Protein AF-A0A7Z6XDZ1-F1 (afdb_monomer)

Sequence (496 aa):
MVLVKDSRTAGADVIDGQQRLTTLTILLAVLRDLAQQADVVTNLIAMISEPGNTVLGLKAKPRLTLRPRDADFFHQHIQTAGSIETLLDLNPHNLKTDAQRAVQANARALHTTLASWSDEQRLSLCKLMGVQTFLVAVSTPDLDSAHRIFSVMNSRGLDLSPADIFKAQIIGEIDEEVSEIYARRWEDAEESLGREDFSDLFLHIRMIFSGERARQELLKEFQSQVLVHYKGGRAEEFVNQVLVPYAEASAVIRDRAYAAGSGSDQVNLWFRRLLQLDNNDWWPAALWALRSHGDDPLWLGAFLRLLERLAASMFVRRVYTTPRVFRFADLLTELNAGKGLEAPALQLTETERAETLRRLDGEVYHELRTRRFILLRLDELVAEDDIVATYDAPRITVEHVLPQNPGPESQWRADFTADERTLWTHRLANLVLLSRAKNSQVQNLDFTAKKERYLKRGVVTFPLTTQVLGQETWTPEHLEKRQSELLGLLAEEWRL

Solvent-accessible surface area (backbone atoms only — not comparable to full-atom values): 27915 Å² total; per-residue (Å²): 66,33,26,34,34,50,94,88,51,94,63,65,49,69,79,35,50,57,70,58,52,50,52,52,48,42,51,44,35,46,52,32,60,71,45,88,48,70,69,60,30,53,52,37,48,55,73,48,24,45,75,47,37,78,92,77,72,39,72,59,43,68,72,71,79,60,61,80,92,48,26,62,60,46,42,58,36,43,72,34,85,77,20,55,67,61,46,69,70,52,60,74,86,77,45,89,45,71,66,54,48,49,51,44,51,51,43,45,56,50,38,62,56,55,72,73,48,54,70,67,56,53,51,49,48,52,49,43,55,74,73,72,55,81,85,66,75,49,74,32,73,44,67,69,59,37,52,52,54,44,58,67,69,40,78,81,54,87,70,77,52,70,52,60,56,49,46,54,57,40,45,68,60,39,59,78,90,53,25,60,60,55,49,48,54,51,49,53,40,34,62,74,52,31,71,66,58,40,42,51,44,56,58,34,52,42,33,57,66,60,29,49,74,87,90,66,57,63,74,62,47,37,45,69,59,49,46,58,81,27,62,90,76,30,37,65,53,42,45,65,71,42,53,46,54,54,41,53,44,49,42,28,50,77,70,43,62,55,81,72,65,81,48,22,67,58,40,27,50,42,37,56,57,52,69,68,49,98,65,66,68,64,48,38,57,53,46,51,44,45,73,76,38,59,90,35,40,67,62,46,36,55,45,44,53,41,50,42,39,42,51,49,42,40,53,64,62,61,64,56,70,68,67,51,43,48,43,43,14,49,29,40,45,34,43,76,70,65,43,56,89,72,21,70,58,51,51,79,50,73,68,55,24,55,49,32,52,54,47,61,72,30,60,32,61,78,42,74,81,42,38,59,55,54,51,53,52,49,26,47,63,66,41,65,78,81,54,83,72,81,72,73,67,93,44,63,37,82,39,46,65,57,40,94,70,57,52,92,89,33,60,67,62,76,68,33,54,74,65,53,46,66,66,42,39,38,16,58,50,29,52,32,66,36,44,52,79,54,45,75,73,38,64,56,49,47,67,70,61,33,47,53,52,57,62,54,82,64,82,73,87,38,50,56,39,50,60,58,64,74,47,93,74,88,43,68,70,56,38,53,54,42,34,53,52,57,48,46,54,52,31,62,77,53,68,80

Secondary structure (DSSP, 8-state):
-EEE--TT-S--EEEE-HHHHHHHHHHHHHHHHH---HHHHHHHHHHHEEPPBTTTTBPPEES----HHHHHHHIIIIISTT-HHHHHHS-GGG--SHHHHHHHHHHHHHHHHHHTS-HHHHHHHHHIIIII-----EEESSHHHHHHHHHHHTTTSSPPPHHHHHHHHHHHTS-HHHHHHHHHHHHHHHHHH-HHHHHHHHHHHHHHHH-S---S-HHHHHHHHTGGGTTTT-HHHHIIIIIHHHHHHHHHHHHT----STTHHHHHHHHHHHTTSS--TTHHHHHHHHHHHTT-HHHHHHHHHHHHHHHHHHHHTT--HHHHHHHHHHHHHHHHTT-GGG-GGGSPPHHHHHHHHHHHHS-GGG-TTTHHHHHHHHHHHHTTTS------GGGEEEEESS-SS--TT-HHHHSS-HHHHHHHTTSGGGEEEEEHHHHHHHTT--HHHHHHHHHSSS----HHHHHHHT-S---HHHHHHHHHHHHHHHHHHTT-

Structure (mmCIF, N/CA/C/O backbone):
data_AF-A0A7Z6XDZ1-F1
#
_entry.id   AF-A0A7Z6XDZ1-F1
#
loop_
_atom_site.group_PDB
_atom_site.id
_atom_site.type_symbol
_atom_site.label_atom_id
_atom_site.label_alt_id
_atom_site.label_comp_id
_atom_site.label_asym_id
_atom_site.label_entity_id
_atom_site.label_seq_id
_atom_site.pdbx_PDB_ins_code
_atom_site.Cartn_x
_atom_site.Cartn_y
_atom_site.Cartn_z
_atom_site.occupancy
_atom_site.B_iso_or_equiv
_atom_site.auth_seq_id
_atom_site.auth_comp_id
_atom_site.auth_asym_id
_atom_site.auth_atom_id
_atom_site.pdbx_PDB_model_num
ATOM 1 N N . MET A 1 1 ? -2.787 5.025 35.566 1.00 80.50 1 MET A N 1
ATOM 2 C CA . MET A 1 1 ? -4.052 4.806 34.835 1.00 80.50 1 MET A CA 1
ATOM 3 C C . MET A 1 1 ? -4.903 6.039 34.990 1.00 80.50 1 MET A C 1
ATOM 5 O O . MET A 1 1 ? -4.845 6.657 36.049 1.00 80.50 1 MET A O 1
ATOM 9 N N . VAL A 1 2 ? -5.651 6.385 33.948 1.00 81.62 2 VAL A N 1
ATOM 10 C CA . VAL A 1 2 ? -6.570 7.527 33.941 1.00 81.62 2 VAL A CA 1
ATOM 11 C C . VAL A 1 2 ? -7.983 6.986 33.798 1.00 81.62 2 VAL A C 1
ATOM 13 O O . VAL A 1 2 ? -8.241 6.187 32.897 1.00 81.62 2 VAL A O 1
ATOM 16 N N . LEU A 1 3 ? -8.860 7.387 34.712 1.00 85.19 3 LEU A N 1
ATOM 17 C CA . LEU A 1 3 ? -10.234 6.915 34.806 1.00 85.19 3 LEU A CA 1
ATOM 18 C C . LEU A 1 3 ? -11.203 8.094 34.706 1.00 85.19 3 LEU A C 1
ATOM 20 O O . LEU A 1 3 ? -10.979 9.129 35.337 1.00 85.19 3 LEU A O 1
ATOM 24 N N . VAL A 1 4 ? -12.304 7.906 33.987 1.00 79.81 4 VAL A N 1
ATOM 25 C CA . VAL A 1 4 ? -13.493 8.749 34.124 1.00 79.81 4 VAL A CA 1
ATOM 26 C C . VAL A 1 4 ? -14.431 8.043 35.083 1.00 79.81 4 VAL A C 1
ATOM 28 O O . VAL A 1 4 ? -14.762 6.874 34.896 1.00 79.81 4 VAL A O 1
ATOM 31 N N . LYS A 1 5 ? -14.800 8.718 36.168 1.00 83.62 5 LYS A N 1
ATOM 32 C CA . LYS A 1 5 ? -15.677 8.140 37.184 1.00 83.62 5 LYS A CA 1
ATOM 33 C C . LYS A 1 5 ? -16.700 9.169 37.620 1.00 83.62 5 LYS A C 1
ATOM 35 O O . LYS A 1 5 ? -16.339 10.174 38.234 1.00 83.62 5 LYS A O 1
ATOM 40 N N . ASP A 1 6 ? -17.970 8.875 37.367 1.00 75.25 6 ASP A N 1
ATOM 41 C CA . ASP A 1 6 ? -19.057 9.637 37.963 1.00 75.25 6 ASP A CA 1
ATOM 42 C C . ASP A 1 6 ? -19.108 9.342 39.469 1.00 75.25 6 ASP A C 1
ATOM 44 O O . ASP A 1 6 ? -19.109 8.198 39.924 1.00 75.25 6 ASP A O 1
ATOM 48 N N . SER A 1 7 ? -19.187 10.407 40.257 1.00 70.31 7 SER A N 1
ATOM 49 C CA . SER A 1 7 ? -19.519 10.387 41.681 1.00 70.31 7 SER A CA 1
ATOM 50 C C . SER A 1 7 ? -20.756 9.552 42.057 1.00 70.31 7 SER A C 1
ATOM 52 O O . SER A 1 7 ? -20.869 9.139 43.212 1.00 70.31 7 SER A O 1
ATOM 54 N N . ARG A 1 8 ? -21.681 9.306 41.119 1.00 69.50 8 ARG A N 1
ATOM 55 C CA . ARG A 1 8 ? -22.955 8.607 41.353 1.00 69.50 8 ARG A CA 1
ATOM 56 C C . ARG A 1 8 ? -22.954 7.130 40.965 1.00 69.50 8 ARG A C 1
ATOM 58 O O . ARG A 1 8 ? -23.861 6.413 41.386 1.00 69.50 8 ARG A O 1
ATOM 65 N N . THR A 1 9 ? -21.974 6.656 40.195 1.00 71.50 9 THR A N 1
ATOM 66 C CA . THR A 1 9 ? -21.921 5.262 39.732 1.00 71.50 9 THR A CA 1
ATOM 67 C C . THR A 1 9 ? -20.693 4.536 40.285 1.00 71.50 9 THR A C 1
ATOM 69 O O . THR A 1 9 ? -19.642 5.111 40.565 1.00 71.50 9 THR A O 1
ATOM 72 N N . ALA A 1 10 ? -20.832 3.227 40.510 1.00 72.88 10 ALA A N 1
ATOM 73 C CA . ALA A 1 10 ? -19.717 2.403 40.980 1.00 72.88 10 ALA A CA 1
ATOM 74 C C . ALA A 1 10 ? -18.705 2.091 39.859 1.00 72.88 10 ALA A C 1
ATOM 76 O O . ALA A 1 10 ? -17.557 1.755 40.155 1.00 72.88 10 ALA A O 1
ATOM 77 N N . GLY A 1 11 ? -19.140 2.182 38.597 1.00 79.19 11 GLY A N 1
ATOM 78 C CA . GLY A 1 11 ? -18.315 1.953 37.413 1.00 79.19 11 GLY A CA 1
ATOM 79 C C . GLY A 1 11 ? -17.336 3.096 37.153 1.00 79.19 11 GLY A C 1
ATOM 80 O O . GLY A 1 11 ? -17.524 4.213 37.628 1.00 79.19 11 GLY A O 1
ATOM 81 N N . ALA A 1 12 ? -16.270 2.795 36.422 1.00 84.75 12 ALA A N 1
ATOM 82 C CA . ALA A 1 12 ? -15.330 3.788 35.930 1.00 84.75 12 ALA A CA 1
ATOM 83 C C . ALA A 1 12 ? -14.874 3.384 34.529 1.00 84.75 12 ALA A C 1
ATOM 85 O O . ALA A 1 12 ? -14.534 2.218 34.309 1.00 84.75 12 ALA A O 1
ATOM 86 N N . ASP A 1 13 ? -14.817 4.351 33.624 1.00 80.88 13 ASP A N 1
ATOM 87 C CA . ASP A 1 13 ? -14.311 4.152 32.275 1.00 80.88 13 ASP A CA 1
ATOM 88 C C . ASP A 1 13 ? -12.802 4.347 32.265 1.00 80.88 13 ASP A C 1
ATOM 90 O O . ASP A 1 13 ? -12.260 5.326 32.788 1.00 80.88 13 ASP A O 1
ATOM 94 N N . VAL A 1 14 ? -12.091 3.384 31.688 1.00 85.00 14 VAL A N 1
ATOM 95 C CA . VAL A 1 14 ? -10.631 3.411 31.630 1.00 85.00 14 VAL A CA 1
ATOM 96 C C . VAL A 1 14 ? -10.206 4.146 30.368 1.00 85.00 14 VAL A C 1
ATOM 98 O O . VAL A 1 14 ? -10.283 3.587 29.279 1.00 85.00 14 VAL A O 1
ATOM 101 N N . ILE A 1 15 ? -9.690 5.365 30.511 1.00 77.88 15 ILE A N 1
ATOM 102 C CA . ILE A 1 15 ? -9.113 6.133 29.396 1.00 77.88 15 ILE A CA 1
ATOM 103 C C . ILE A 1 15 ? -7.664 5.700 29.139 1.00 77.88 15 ILE A C 1
ATOM 105 O O . ILE A 1 15 ? -7.246 5.562 27.995 1.00 77.88 15 ILE A O 1
ATOM 109 N N . ASP A 1 16 ? -6.905 5.404 30.203 1.00 77.44 16 ASP A N 1
ATOM 110 C CA . ASP A 1 16 ? -5.529 4.894 30.113 1.00 77.44 16 ASP A CA 1
ATOM 111 C C . ASP A 1 16 ? -5.232 3.764 31.072 1.00 77.44 16 ASP A C 1
ATOM 113 O O . ASP A 1 16 ? -5.600 3.793 32.248 1.00 77.44 16 ASP A O 1
ATOM 117 N N . GLY A 1 17 ? -4.442 2.814 30.581 1.00 82.62 17 GLY A N 1
ATOM 118 C CA . GLY A 1 17 ? -4.102 1.589 31.284 1.00 82.62 17 GLY A CA 1
ATOM 119 C C . GLY A 1 17 ? -4.942 0.391 30.857 1.00 82.62 17 GLY A C 1
ATOM 120 O O . GLY A 1 17 ? -4.770 -0.666 31.456 1.00 82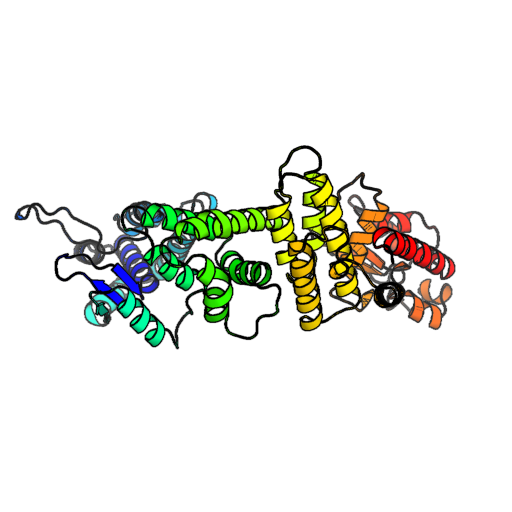.62 17 GLY A O 1
ATOM 121 N N . GLN A 1 18 ? -5.778 0.513 29.815 1.00 83.69 18 GLN A N 1
ATOM 122 C CA . GLN A 1 18 ? -6.553 -0.606 29.259 1.00 83.69 18 GLN A CA 1
ATOM 123 C C . GLN A 1 18 ? -5.650 -1.802 28.929 1.00 83.69 18 GLN A C 1
ATOM 125 O O . GLN A 1 18 ? -5.911 -2.915 29.378 1.00 83.69 18 GLN A O 1
ATOM 130 N N . GLN A 1 19 ? -4.531 -1.567 28.233 1.00 84.25 19 GLN A N 1
ATOM 131 C CA . GLN A 1 19 ? -3.562 -2.618 27.900 1.00 84.25 19 GLN A CA 1
ATOM 132 C C . GLN A 1 19 ? -2.961 -3.263 29.158 1.00 84.25 19 GLN A C 1
ATOM 134 O O . GLN A 1 19 ? -2.908 -4.484 29.259 1.00 84.25 19 GLN A O 1
ATOM 139 N N . ARG A 1 20 ? -2.568 -2.460 30.159 1.00 88.31 20 ARG A N 1
ATOM 140 C CA . ARG A 1 20 ? -1.985 -2.962 31.418 1.00 88.31 20 ARG A CA 1
ATOM 141 C C . ARG A 1 20 ? -2.989 -3.819 32.196 1.00 88.31 20 ARG A C 1
ATOM 143 O O . ARG A 1 20 ? -2.633 -4.903 32.645 1.00 88.31 20 ARG A O 1
ATOM 150 N N . LEU A 1 21 ? -4.237 -3.362 32.323 1.00 91.94 21 LEU A N 1
ATOM 151 C CA . LEU A 1 21 ? -5.307 -4.106 32.996 1.00 91.94 21 LEU A CA 1
ATOM 152 C C . LEU A 1 21 ? -5.650 -5.399 32.264 1.00 91.94 21 LEU A C 1
ATOM 154 O O . LEU A 1 21 ? -5.790 -6.441 32.901 1.00 91.94 21 LEU A O 1
ATOM 158 N N . THR A 1 22 ? -5.748 -5.340 30.937 1.00 93.81 22 THR A N 1
ATOM 159 C CA . THR A 1 22 ? -6.052 -6.509 30.107 1.00 93.81 22 THR A CA 1
ATOM 160 C C . THR A 1 22 ? -4.959 -7.560 30.263 1.00 93.81 22 THR A C 1
ATOM 162 O O . THR A 1 22 ? -5.257 -8.702 30.602 1.00 93.81 22 THR A O 1
ATOM 165 N N . THR A 1 23 ? -3.687 -7.171 30.138 1.00 94.12 23 THR A N 1
ATOM 166 C CA . THR A 1 23 ? -2.549 -8.084 30.308 1.00 94.12 23 THR A CA 1
ATOM 167 C C . THR A 1 23 ? -2.473 -8.665 31.719 1.00 94.12 23 THR A C 1
ATOM 169 O O . THR A 1 23 ? -2.268 -9.868 31.865 1.00 94.12 23 THR A O 1
ATOM 172 N N . LEU A 1 24 ? -2.688 -7.854 32.763 1.00 94.00 24 LEU A N 1
ATOM 173 C CA . LEU A 1 24 ? -2.734 -8.346 34.146 1.00 94.00 24 LEU A CA 1
ATOM 174 C C . LEU A 1 24 ? -3.881 -9.339 34.361 1.00 94.00 24 LEU A C 1
ATOM 176 O O . LEU A 1 24 ? -3.698 -10.346 35.038 1.00 94.00 24 LEU A O 1
ATOM 180 N N . THR A 1 25 ? -5.042 -9.091 33.757 1.00 95.56 25 THR A N 1
ATOM 181 C CA . THR A 1 25 ? -6.198 -9.990 33.855 1.00 95.56 25 THR A CA 1
ATOM 182 C C . THR A 1 25 ? -5.930 -11.319 33.148 1.00 95.56 25 THR A C 1
ATOM 184 O O . THR A 1 25 ? -6.232 -12.371 33.707 1.00 95.56 25 THR A O 1
ATOM 187 N N . ILE A 1 26 ? -5.302 -11.295 31.966 1.00 97.12 26 ILE A N 1
ATOM 188 C CA . ILE A 1 26 ? -4.873 -12.513 31.257 1.00 97.12 26 ILE A CA 1
ATOM 189 C C . ILE A 1 26 ? -3.854 -13.287 32.103 1.00 97.12 26 ILE A C 1
ATOM 191 O O . ILE A 1 26 ? -3.984 -14.497 32.261 1.00 97.12 26 ILE A O 1
ATOM 195 N N . LEU A 1 27 ? -2.873 -12.600 32.694 1.00 96.62 27 LEU A N 1
ATOM 196 C CA . LEU A 1 27 ? -1.879 -13.214 33.576 1.00 96.62 27 LEU A CA 1
ATOM 197 C C . LEU A 1 27 ? -2.530 -13.909 34.782 1.00 96.62 27 LEU A C 1
ATOM 199 O O . LEU A 1 27 ? -2.217 -15.065 35.061 1.00 96.62 27 LEU A O 1
ATOM 203 N N . LEU A 1 28 ? -3.461 -13.235 35.464 1.00 95.62 28 LEU A N 1
ATOM 204 C CA . LEU A 1 28 ? -4.215 -13.820 36.577 1.00 95.62 28 LEU A CA 1
ATOM 205 C C . LEU A 1 28 ? -5.022 -15.048 36.137 1.00 95.62 28 LEU A C 1
ATOM 207 O O . LEU A 1 28 ? -5.055 -16.039 36.861 1.00 95.62 28 LEU A O 1
ATOM 211 N N . ALA A 1 29 ? -5.648 -15.005 34.958 1.00 96.75 29 ALA A N 1
ATOM 212 C CA . ALA A 1 29 ? -6.426 -16.120 34.424 1.00 96.75 29 ALA A CA 1
ATOM 213 C C . ALA A 1 29 ? -5.556 -17.343 34.092 1.00 96.75 29 ALA A C 1
ATOM 215 O O . ALA A 1 29 ? -5.927 -18.467 34.421 1.00 96.75 29 ALA A O 1
ATOM 216 N N . VAL A 1 30 ? -4.374 -17.128 33.507 1.00 97.19 30 VAL A N 1
ATOM 217 C CA . VAL A 1 30 ? -3.401 -18.201 33.247 1.00 97.19 30 VAL A CA 1
ATOM 218 C C . VAL A 1 30 ? -2.900 -18.811 34.559 1.00 97.19 30 VAL A C 1
ATOM 220 O O . VAL A 1 30 ? -2.861 -20.030 34.692 1.00 97.19 30 VAL A O 1
ATOM 223 N N . LEU A 1 31 ? -2.558 -17.984 35.554 1.00 96.19 31 LEU A N 1
ATOM 224 C CA . LEU A 1 31 ? -2.141 -18.469 36.875 1.00 96.19 31 LEU A CA 1
ATOM 225 C C . LEU A 1 31 ? -3.259 -19.240 37.585 1.00 96.19 31 LEU A C 1
ATOM 227 O O . LEU A 1 31 ? -2.975 -20.233 38.247 1.00 96.19 31 LEU A O 1
ATOM 231 N N . ARG A 1 32 ? -4.515 -18.805 37.430 1.00 95.69 32 ARG A N 1
ATOM 232 C CA . ARG A 1 32 ? -5.699 -19.476 37.983 1.00 95.69 32 ARG A CA 1
ATOM 233 C C . ARG A 1 32 ? -5.849 -20.879 37.407 1.00 95.69 32 ARG A C 1
ATOM 235 O O . ARG A 1 32 ? -6.050 -21.806 38.178 1.00 95.69 32 ARG A O 1
ATOM 242 N N . ASP A 1 33 ? -5.740 -21.027 36.089 1.00 95.25 33 ASP A N 1
ATOM 243 C CA . ASP A 1 33 ? -5.942 -22.321 35.424 1.00 95.25 33 ASP A CA 1
ATOM 244 C C . ASP A 1 33 ? -4.755 -23.280 35.634 1.00 95.25 33 ASP A C 1
ATOM 246 O O . ASP A 1 33 ? -4.940 -24.492 35.626 1.00 95.25 33 ASP A O 1
ATOM 250 N N . LEU A 1 34 ? -3.550 -22.757 35.896 1.00 94.69 34 LEU A N 1
ATOM 251 C CA . LEU A 1 34 ? -2.376 -23.566 36.256 1.00 94.69 34 LEU A CA 1
ATOM 252 C C . LEU A 1 34 ? -2.306 -23.932 37.753 1.00 94.69 34 LEU A C 1
ATOM 254 O O . LEU A 1 34 ? -1.508 -24.792 38.131 1.00 94.69 34 LEU A O 1
ATOM 258 N N . ALA A 1 35 ? -3.083 -23.276 38.620 1.00 93.38 35 ALA A N 1
ATOM 259 C CA . ALA A 1 35 ? -3.008 -23.475 40.064 1.00 93.38 35 ALA A CA 1
ATOM 260 C C . ALA A 1 35 ? -3.683 -24.784 40.509 1.00 93.38 35 ALA A C 1
ATOM 262 O O . ALA A 1 35 ? -4.836 -25.051 40.192 1.00 93.38 35 ALA A O 1
ATOM 263 N N . GLN A 1 36 ? -2.976 -25.566 41.329 1.00 87.75 36 GLN A N 1
ATOM 264 C CA . GLN A 1 36 ? -3.481 -26.827 41.896 1.00 87.75 36 GLN A CA 1
ATOM 265 C C . GLN A 1 36 ? -4.171 -26.645 43.261 1.00 87.75 36 GLN A C 1
ATOM 267 O O . GLN A 1 36 ? -4.958 -27.485 43.693 1.00 87.75 36 GLN A O 1
ATOM 272 N N . GLN A 1 37 ? -3.867 -25.554 43.973 1.00 91.31 37 GLN A N 1
ATOM 273 C CA . GLN A 1 37 ? -4.374 -25.292 45.323 1.00 91.31 37 GLN A CA 1
ATOM 274 C C . GLN A 1 37 ? -5.712 -24.538 45.272 1.00 91.31 37 GLN A C 1
ATOM 276 O O . GLN A 1 37 ? -5.807 -23.457 44.687 1.00 91.31 37 GLN A O 1
ATOM 281 N N . ALA A 1 38 ? -6.751 -25.093 45.904 1.00 90.19 38 ALA A N 1
ATOM 282 C CA . ALA A 1 38 ? -8.118 -24.568 45.824 1.00 90.19 38 ALA A CA 1
ATOM 283 C C . ALA A 1 38 ? -8.276 -23.149 46.405 1.00 90.19 38 ALA A C 1
ATOM 285 O O . ALA A 1 38 ? -9.062 -22.346 45.894 1.00 90.19 38 ALA A O 1
ATOM 286 N N . ASP A 1 39 ? -7.522 -22.814 47.452 1.00 91.88 39 ASP A N 1
ATOM 287 C CA . ASP A 1 39 ? -7.498 -21.475 48.043 1.00 91.88 39 ASP A CA 1
ATOM 288 C C . ASP A 1 39 ? -6.861 -20.454 47.088 1.00 91.88 39 ASP A C 1
ATOM 290 O O . ASP A 1 39 ? -7.397 -19.359 46.911 1.00 91.88 39 ASP A O 1
ATOM 294 N N . VAL A 1 40 ? -5.772 -20.821 46.405 1.00 90.44 40 VAL A N 1
ATOM 295 C CA . VAL A 1 40 ? -5.123 -19.972 45.393 1.00 90.44 40 VAL A CA 1
ATOM 296 C C . VAL A 1 40 ? -6.076 -19.695 44.232 1.00 90.44 40 VAL A C 1
ATOM 298 O O . VAL A 1 40 ? -6.262 -18.536 43.861 1.00 90.44 40 VAL A O 1
ATOM 301 N N . VAL A 1 41 ? -6.739 -20.731 43.706 1.00 91.75 41 VAL A N 1
ATOM 302 C CA . VAL A 1 41 ? -7.742 -20.594 42.635 1.00 91.75 41 VAL A CA 1
ATOM 303 C C . VAL A 1 41 ? -8.867 -19.649 43.063 1.00 91.75 41 VAL A C 1
ATOM 305 O O . VAL A 1 41 ? -9.206 -18.719 42.331 1.00 91.75 41 VAL A O 1
ATOM 308 N N . THR A 1 42 ? -9.406 -19.835 44.271 1.00 91.25 42 THR A N 1
ATOM 309 C CA . THR A 1 42 ? -10.495 -19.004 44.812 1.00 91.25 42 THR A CA 1
ATOM 310 C C . THR A 1 42 ? -10.090 -17.532 44.907 1.00 91.25 42 THR A C 1
ATOM 312 O O . THR A 1 42 ? -10.841 -16.647 44.488 1.00 91.25 42 THR A O 1
ATOM 315 N N . ASN A 1 43 ? -8.883 -17.256 45.404 1.00 91.06 43 ASN A N 1
ATOM 316 C CA . ASN A 1 43 ? -8.369 -15.893 45.519 1.00 91.06 43 ASN A CA 1
ATOM 317 C C . ASN A 1 43 ? -8.134 -15.248 44.144 1.00 91.06 43 ASN A C 1
ATOM 319 O O . ASN A 1 43 ? -8.509 -14.094 43.941 1.00 91.06 43 ASN A O 1
ATOM 323 N N . LEU A 1 44 ? -7.581 -15.985 43.176 1.00 92.50 44 LEU A N 1
ATOM 324 C CA . LEU A 1 44 ? -7.375 -15.477 41.815 1.00 92.50 44 LEU A CA 1
ATOM 325 C C . LEU A 1 44 ? -8.703 -15.196 41.099 1.00 92.50 44 LEU A C 1
ATOM 327 O O . LEU A 1 44 ? -8.825 -14.172 40.425 1.00 92.50 44 LEU A O 1
ATOM 331 N N . ILE A 1 45 ? -9.731 -16.029 41.302 1.00 92.06 45 ILE A N 1
ATOM 332 C CA . ILE A 1 45 ? -11.090 -15.749 40.808 1.00 92.06 45 ILE A CA 1
ATOM 333 C C . ILE A 1 45 ? -11.603 -14.423 41.381 1.00 92.06 45 ILE A C 1
ATOM 335 O O . ILE A 1 45 ? -12.100 -13.595 40.619 1.00 92.06 45 ILE A O 1
ATOM 339 N N . ALA A 1 46 ? -11.428 -14.179 42.683 1.00 90.81 46 ALA A N 1
ATOM 340 C CA . ALA A 1 46 ? -11.847 -12.932 43.329 1.00 90.81 46 ALA A CA 1
ATOM 341 C C . ALA A 1 46 ? -11.063 -11.689 42.853 1.00 90.81 46 ALA A C 1
ATOM 343 O O . ALA A 1 46 ? -11.560 -10.561 42.967 1.00 90.81 46 ALA A O 1
ATOM 344 N N . MET A 1 47 ? -9.851 -11.872 42.312 1.00 90.00 47 MET A N 1
ATOM 345 C CA . MET A 1 47 ? -9.058 -10.809 41.675 1.00 90.00 47 MET A CA 1
ATOM 346 C C . MET A 1 47 ? -9.492 -10.517 40.231 1.00 90.00 47 MET A C 1
ATOM 348 O O . MET A 1 47 ? -9.299 -9.397 39.769 1.00 90.00 47 MET A O 1
ATOM 352 N N . ILE A 1 48 ? -10.085 -11.483 39.524 1.00 92.38 48 ILE A N 1
ATOM 353 C CA . ILE A 1 48 ? -10.566 -11.325 38.136 1.00 92.38 48 ILE A CA 1
ATOM 354 C C . ILE A 1 48 ? -12.027 -10.851 38.106 1.00 92.38 48 ILE A C 1
ATOM 356 O O . ILE A 1 48 ? -12.403 -9.995 37.302 1.00 92.38 48 ILE A O 1
ATOM 360 N N . SER A 1 49 ? -12.848 -11.389 39.006 1.00 90.38 49 SER A N 1
ATOM 361 C CA . SER A 1 49 ? -14.281 -11.122 39.102 1.00 90.38 49 SER A CA 1
ATOM 362 C C . SER A 1 49 ? -14.654 -10.677 40.510 1.00 90.38 49 SER A C 1
ATOM 364 O O . SER A 1 49 ? -14.127 -11.168 41.507 1.00 90.38 49 SER A O 1
ATOM 366 N N . GLU A 1 50 ? -15.575 -9.727 40.601 1.00 87.50 50 GLU A N 1
ATOM 367 C CA . GLU A 1 50 ? -16.210 -9.377 41.860 1.00 87.50 50 GLU A CA 1
ATOM 368 C C . GLU A 1 50 ? -17.155 -10.520 42.262 1.00 87.50 50 GLU A C 1
ATOM 370 O O . GLU A 1 50 ? -18.044 -10.878 41.476 1.00 87.50 50 GLU A O 1
ATOM 375 N N . PRO A 1 51 ? -16.968 -11.129 43.447 1.00 83.62 51 PRO A N 1
ATOM 376 C CA . PRO A 1 51 ? -17.845 -12.194 43.900 1.00 83.62 51 PRO A CA 1
ATOM 377 C C . PRO A 1 51 ? -19.256 -11.645 44.123 1.00 83.62 51 PRO A C 1
ATOM 379 O O . PRO A 1 51 ? -19.441 -10.553 44.659 1.00 83.62 51 PRO A O 1
ATOM 382 N N . GLY A 1 52 ? -20.261 -12.421 43.718 1.00 82.19 52 GLY A N 1
ATOM 383 C CA . GLY A 1 52 ? -21.652 -12.091 44.005 1.00 82.19 52 GLY A CA 1
ATOM 384 C C . GLY A 1 52 ? -21.934 -12.115 45.507 1.00 82.19 52 GLY A C 1
ATOM 385 O O . GLY A 1 52 ? -21.262 -12.803 46.276 1.00 82.19 52 GLY A O 1
ATOM 386 N N . ASN A 1 53 ? -22.967 -11.389 45.921 1.00 82.25 53 ASN A N 1
ATOM 387 C CA . ASN A 1 53 ? -23.460 -11.397 47.288 1.00 82.25 53 ASN A CA 1
ATOM 388 C C . ASN A 1 53 ? -24.965 -11.668 47.281 1.00 82.25 53 ASN A C 1
ATOM 390 O O . ASN A 1 53 ? -25.767 -10.778 47.000 1.00 82.25 53 ASN A O 1
ATOM 394 N N . THR A 1 54 ? -25.340 -12.899 47.625 1.00 79.94 54 THR A N 1
ATOM 395 C CA . THR A 1 54 ? -26.734 -13.364 47.636 1.00 79.94 54 THR A CA 1
ATOM 396 C C . THR A 1 54 ? -27.606 -12.575 48.613 1.00 79.94 54 THR A C 1
ATOM 398 O O . THR A 1 54 ? -28.770 -12.329 48.317 1.00 79.94 54 THR A O 1
ATOM 401 N N . VAL A 1 55 ? -27.047 -12.128 49.745 1.00 81.69 55 VAL A N 1
ATOM 402 C CA . VAL A 1 55 ? -27.774 -11.329 50.750 1.00 81.69 55 VAL A CA 1
ATOM 403 C C . VAL A 1 55 ? -28.108 -9.941 50.205 1.00 81.69 55 VAL A C 1
ATOM 405 O O . VAL A 1 55 ? -29.183 -9.416 50.472 1.00 81.69 55 VAL A O 1
ATOM 408 N N . LEU A 1 56 ? -27.207 -9.366 49.406 1.00 79.06 56 LEU A N 1
ATOM 409 C CA . LEU A 1 56 ? -27.400 -8.066 48.757 1.00 79.06 56 LEU A CA 1
ATOM 410 C C . LEU A 1 56 ? -28.052 -8.177 47.366 1.00 79.06 56 LEU A C 1
ATOM 412 O O . LEU A 1 56 ? -28.200 -7.167 46.685 1.00 79.06 56 LEU A O 1
ATOM 416 N N . GLY A 1 57 ? -28.411 -9.387 46.917 1.00 77.62 57 GLY A N 1
ATOM 417 C CA . GLY A 1 57 ? -28.958 -9.629 45.578 1.00 77.62 57 GLY A CA 1
ATOM 418 C C . GLY A 1 57 ? -27.981 -9.335 44.430 1.00 77.62 57 GLY A C 1
ATOM 419 O O . GLY A 1 57 ? -28.406 -9.153 43.290 1.00 77.62 57 GLY A O 1
ATOM 420 N N . LEU A 1 58 ? -26.676 -9.275 44.707 1.00 82.38 58 LEU A N 1
ATOM 421 C CA . LEU A 1 58 ? -25.645 -8.941 43.726 1.00 82.38 58 LEU A CA 1
ATOM 422 C C . LEU A 1 58 ? -25.136 -10.208 43.036 1.00 82.38 58 LEU A C 1
ATOM 424 O O . LEU A 1 58 ? -24.676 -11.143 43.692 1.00 82.38 58 LEU A O 1
ATOM 428 N N . LYS A 1 59 ? -25.179 -10.236 41.702 1.00 84.75 59 LYS A N 1
ATOM 429 C CA . LYS A 1 59 ? -24.555 -11.303 40.908 1.00 84.75 59 LYS A CA 1
ATOM 430 C C . LYS A 1 59 ? -23.049 -11.076 40.800 1.00 84.75 59 LYS A C 1
ATOM 432 O O . LYS A 1 59 ? -22.592 -9.935 40.814 1.00 84.75 59 LYS A O 1
ATOM 437 N N . ALA A 1 60 ? -22.298 -12.168 40.665 1.00 84.31 60 ALA A N 1
ATOM 438 C CA . ALA A 1 60 ? -20.885 -12.080 40.330 1.00 84.31 60 ALA A CA 1
ATOM 439 C C . ALA A 1 60 ? -20.732 -11.390 38.971 1.00 84.31 60 ALA A C 1
ATOM 441 O O . ALA A 1 60 ? -21.496 -11.673 38.044 1.00 84.31 60 ALA A O 1
ATOM 442 N N . LYS A 1 61 ? -19.763 -10.486 38.865 1.00 87.62 61 LYS A N 1
ATOM 443 C CA . LYS A 1 61 ? -19.493 -9.751 37.629 1.00 87.62 61 LYS A CA 1
ATOM 444 C C . LYS A 1 61 ? -17.991 -9.572 37.426 1.00 87.62 61 LYS A C 1
ATOM 446 O O . LYS A 1 61 ? -17.257 -9.474 38.411 1.00 87.62 61 LYS A O 1
ATOM 451 N N . PRO A 1 62 ? -17.511 -9.510 36.180 1.00 91.06 62 PRO A N 1
ATOM 452 C CA . PRO A 1 62 ? -16.108 -9.226 35.917 1.00 91.06 62 PRO A CA 1
ATOM 453 C C . PRO A 1 62 ? -15.662 -7.870 36.465 1.00 91.06 62 PRO A C 1
ATOM 455 O O . PRO A 1 62 ? -16.432 -6.910 36.463 1.00 91.06 62 PRO A O 1
ATOM 458 N N . ARG A 1 63 ? -14.399 -7.766 36.900 1.00 90.88 63 ARG A N 1
ATOM 459 C CA . ARG A 1 63 ? -13.815 -6.480 37.334 1.00 90.88 63 ARG A CA 1
ATOM 460 C C . ARG A 1 63 ? -13.356 -5.596 36.175 1.00 90.88 63 ARG A C 1
ATOM 462 O O . ARG A 1 63 ? -13.192 -4.395 36.363 1.00 90.88 63 ARG A O 1
ATOM 469 N N . LEU A 1 64 ? -13.132 -6.188 35.004 1.00 92.44 64 LEU A N 1
ATOM 470 C CA . LEU A 1 64 ? -12.743 -5.508 33.773 1.00 92.44 64 LEU A CA 1
ATOM 471 C C . LEU A 1 64 ? -13.715 -5.917 32.672 1.00 92.44 64 LEU A C 1
ATOM 473 O O . LEU A 1 64 ? -13.959 -7.105 32.492 1.00 92.44 64 LEU A O 1
ATOM 477 N N . THR A 1 65 ? -14.224 -4.958 31.912 1.00 91.44 65 THR A N 1
ATOM 478 C CA . THR A 1 65 ? -15.012 -5.237 30.707 1.00 91.44 65 THR A CA 1
ATOM 479 C C . THR A 1 65 ? -14.291 -4.579 29.541 1.00 91.44 65 THR A C 1
ATOM 481 O O . THR A 1 65 ? -13.913 -3.412 29.640 1.00 91.44 65 THR A O 1
ATOM 484 N N . LEU A 1 66 ? -14.016 -5.345 28.482 1.00 88.94 66 LEU A N 1
ATOM 485 C CA . LEU A 1 66 ? -13.472 -4.785 27.243 1.00 88.94 66 LEU A CA 1
ATOM 486 C C . LEU A 1 66 ? -14.578 -4.057 26.466 1.00 88.94 66 LEU A C 1
ATOM 488 O O . LEU A 1 66 ? -15.720 -3.973 26.916 1.00 88.94 66 LEU A O 1
ATOM 492 N N . ARG A 1 67 ? -14.247 -3.540 25.281 1.00 81.50 67 ARG A N 1
ATOM 493 C CA . ARG A 1 67 ? -15.242 -2.968 24.364 1.00 81.50 67 ARG A CA 1
ATOM 494 C C . ARG A 1 67 ? -16.366 -3.985 24.104 1.00 81.50 67 ARG A C 1
ATOM 496 O O . ARG A 1 67 ? -16.056 -5.177 24.022 1.00 81.50 67 ARG A O 1
ATOM 503 N N . PRO A 1 68 ? -17.630 -3.553 23.914 1.00 82.12 68 PRO A N 1
ATOM 504 C CA . PRO A 1 68 ? -18.777 -4.456 23.761 1.00 82.12 68 PRO A CA 1
ATOM 505 C C . PRO A 1 68 ? -18.552 -5.587 22.749 1.00 82.12 68 PRO A C 1
ATOM 507 O O . PRO A 1 68 ? -18.944 -6.724 22.985 1.00 82.12 68 PRO A O 1
ATOM 510 N N . ARG A 1 69 ? -17.839 -5.290 21.658 1.00 80.06 69 ARG A N 1
ATOM 511 C CA . ARG A 1 69 ? -17.522 -6.230 20.579 1.00 80.06 69 ARG A CA 1
ATOM 512 C C . ARG A 1 69 ? -16.640 -7.416 20.994 1.00 80.06 69 ARG A C 1
ATOM 514 O O . ARG A 1 69 ? -16.794 -8.504 20.444 1.00 80.06 69 ARG A O 1
ATOM 521 N N . ASP A 1 70 ? -15.738 -7.216 21.953 1.00 88.00 70 ASP A N 1
ATOM 522 C CA . ASP A 1 70 ? -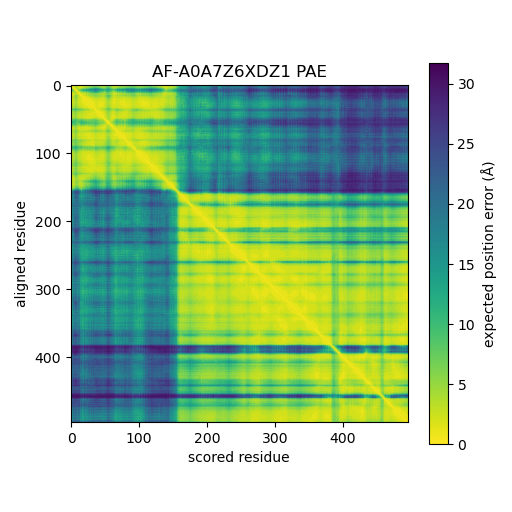14.804 -8.239 22.447 1.00 88.00 70 ASP A CA 1
ATOM 523 C C . ASP A 1 70 ? -15.116 -8.685 23.885 1.00 88.00 70 ASP A C 1
ATOM 525 O O . ASP A 1 70 ? -14.470 -9.598 24.402 1.00 88.00 70 ASP A O 1
ATOM 529 N N . ALA A 1 71 ? -16.097 -8.054 24.538 1.00 88.75 71 ALA A N 1
ATOM 530 C CA . ALA A 1 71 ? -16.455 -8.306 25.930 1.00 88.75 71 ALA A CA 1
ATOM 531 C C . ALA A 1 71 ? -16.867 -9.765 26.160 1.00 88.75 71 ALA A C 1
ATOM 533 O O . ALA A 1 71 ? -16.324 -10.409 27.057 1.00 88.75 71 ALA A O 1
ATOM 534 N N . ASP A 1 72 ? -17.746 -10.306 25.312 1.00 90.94 72 ASP A N 1
ATOM 535 C CA . ASP A 1 72 ? -18.213 -11.693 25.424 1.00 90.94 72 ASP A CA 1
ATOM 536 C C . ASP A 1 72 ? -17.074 -12.693 25.208 1.00 90.94 72 ASP A C 1
ATOM 538 O O . ASP A 1 72 ? -16.906 -13.627 25.991 1.00 90.94 72 ASP A O 1
ATOM 542 N N . PHE A 1 73 ? -16.237 -12.459 24.192 1.00 93.25 73 PHE A N 1
ATOM 543 C CA . PHE A 1 73 ? -15.068 -13.295 23.919 1.00 93.25 73 PHE A CA 1
ATOM 544 C C . PHE A 1 73 ? -14.107 -13.308 25.113 1.00 93.25 73 PHE A C 1
ATOM 546 O O . PHE A 1 73 ? -13.661 -14.367 25.558 1.00 93.25 73 PHE A O 1
ATOM 553 N N . PHE A 1 74 ? -13.799 -12.133 25.666 1.00 94.88 74 PHE A N 1
ATOM 554 C CA . PHE A 1 74 ? -12.901 -12.010 26.809 1.00 94.88 74 PHE A CA 1
ATOM 555 C C . PHE A 1 74 ? -13.495 -12.641 28.071 1.00 94.88 74 PHE A C 1
ATOM 557 O O . PHE A 1 74 ? -12.791 -13.320 28.824 1.00 94.88 74 PHE A O 1
ATOM 564 N N . HIS A 1 75 ? -14.799 -12.474 28.285 1.00 93.88 75 HIS A N 1
ATOM 565 C CA . HIS A 1 75 ? -15.503 -13.099 29.392 1.00 93.88 75 HIS A CA 1
ATOM 566 C C . HIS A 1 75 ? -15.442 -14.628 29.306 1.00 93.88 75 HIS A C 1
ATOM 568 O O . HIS A 1 75 ? -15.042 -15.299 30.263 1.00 93.88 75 HIS A O 1
ATOM 574 N N . GLN A 1 76 ? -15.763 -15.172 28.133 1.00 93.81 76 GLN A N 1
ATOM 575 C CA . GLN A 1 76 ? -15.789 -16.604 27.874 1.00 93.81 76 GLN A CA 1
ATOM 576 C C . GLN A 1 76 ? -14.402 -17.247 27.988 1.00 93.81 76 GLN A C 1
ATOM 578 O O . GLN A 1 76 ? -14.276 -18.305 28.590 1.00 93.81 76 GLN A O 1
ATOM 583 N N . HIS A 1 77 ? -13.360 -16.628 27.432 1.00 94.62 77 HIS A N 1
ATOM 584 C CA . HIS A 1 77 ? -12.059 -17.288 27.283 1.00 94.62 77 HIS A CA 1
ATOM 585 C C . HIS A 1 77 ? -11.018 -16.924 28.347 1.00 94.62 77 HIS A C 1
ATOM 587 O O . HIS A 1 77 ? -10.094 -17.701 28.578 1.00 94.62 77 HIS A O 1
ATOM 593 N N . ILE A 1 78 ? -11.144 -15.765 29.001 1.00 96.06 78 ILE A N 1
ATOM 594 C CA . ILE A 1 78 ? -10.193 -15.304 30.026 1.00 96.06 78 ILE A CA 1
ATOM 595 C C . ILE A 1 78 ? -10.838 -15.311 31.414 1.00 96.06 78 ILE A C 1
ATOM 597 O O . ILE A 1 78 ? -10.274 -15.838 32.375 1.00 96.06 78 ILE A O 1
ATOM 601 N N . GLN A 1 79 ? -12.032 -14.736 31.556 1.00 94.31 79 GLN A N 1
ATOM 602 C CA . GLN A 1 79 ? -12.620 -14.503 32.882 1.00 94.31 79 GLN A CA 1
ATOM 603 C C . GLN A 1 79 ? -13.341 -15.726 33.450 1.00 94.31 79 GLN A C 1
ATOM 605 O O . GLN A 1 79 ? -13.412 -15.875 34.671 1.00 94.31 79 GLN A O 1
ATOM 610 N N . THR A 1 80 ? -13.798 -16.625 32.580 1.00 91.94 80 THR A N 1
ATOM 611 C CA . THR A 1 80 ? -14.360 -17.927 32.952 1.00 91.94 80 THR A CA 1
ATOM 612 C C . THR A 1 80 ? -13.244 -18.894 33.352 1.00 91.94 80 THR A C 1
ATOM 614 O O . THR A 1 80 ? -12.202 -18.966 32.698 1.00 91.94 80 THR A O 1
ATOM 617 N N . ALA A 1 81 ? -13.436 -19.609 34.464 1.00 89.25 81 ALA A N 1
ATOM 618 C CA . ALA A 1 81 ? -12.453 -20.553 34.996 1.00 89.25 81 ALA A CA 1
ATOM 619 C C . ALA A 1 81 ? -12.251 -21.766 34.073 1.00 89.25 81 ALA A C 1
ATOM 621 O O . ALA A 1 81 ? -13.215 -22.253 33.484 1.00 89.25 81 ALA A O 1
ATOM 622 N N . GLY A 1 82 ? -11.011 -22.254 33.952 1.00 88.56 82 GLY A N 1
ATOM 623 C CA . GLY A 1 82 ? -10.676 -23.446 33.162 1.00 88.56 82 GLY A CA 1
ATOM 624 C C . GLY A 1 82 ? -10.791 -23.265 31.645 1.00 88.56 82 GLY A C 1
ATOM 625 O O . GLY A 1 82 ? -10.914 -24.245 30.919 1.00 88.56 82 GLY A O 1
ATOM 626 N N . SER A 1 83 ? -10.814 -22.024 31.156 1.00 93.12 83 SER A N 1
ATOM 627 C CA . SER A 1 83 ? -11.053 -21.715 29.739 1.00 93.12 83 SER A CA 1
ATOM 628 C C . SER A 1 83 ? -9.775 -21.406 28.953 1.00 93.12 83 SER A C 1
ATOM 630 O O . SER A 1 83 ? -9.834 -21.325 27.724 1.00 93.12 83 SER A O 1
ATOM 632 N N . ILE A 1 84 ? -8.614 -21.279 29.610 1.00 95.06 84 ILE A N 1
ATOM 633 C CA . ILE A 1 84 ? -7.362 -20.914 28.933 1.00 95.06 84 ILE A CA 1
ATOM 634 C C . ILE A 1 84 ? -6.948 -21.968 27.905 1.00 95.06 84 ILE A C 1
ATOM 636 O O . ILE A 1 84 ? -6.639 -21.593 26.779 1.00 95.06 84 ILE A O 1
ATOM 640 N N . GLU A 1 85 ? -7.003 -23.265 28.219 1.00 91.88 85 GLU A N 1
ATOM 641 C CA . GLU A 1 85 ? -6.665 -24.312 27.238 1.00 91.88 85 GLU A CA 1
ATOM 642 C C . GLU A 1 85 ? -7.553 -24.221 25.988 1.00 91.88 85 GLU A C 1
ATOM 644 O O . GLU A 1 85 ? -7.046 -24.194 24.867 1.00 91.88 85 GLU A O 1
ATOM 649 N N . THR A 1 86 ? -8.864 -24.018 26.170 1.00 92.94 86 THR A N 1
ATOM 650 C CA . THR A 1 86 ? -9.799 -23.866 25.042 1.00 92.94 86 THR A CA 1
ATOM 651 C C . THR A 1 86 ? -9.461 -22.667 24.156 1.00 92.94 86 THR A C 1
ATOM 653 O O . THR A 1 86 ? -9.578 -22.756 22.937 1.00 92.94 86 THR A O 1
ATOM 656 N N . LEU A 1 87 ? -8.993 -21.557 24.740 1.00 93.38 87 LEU A N 1
ATOM 657 C CA . LEU A 1 87 ? -8.527 -20.384 23.997 1.00 93.38 87 LEU A CA 1
ATOM 658 C C . LEU A 1 87 ? -7.271 -20.699 23.176 1.00 93.38 87 LEU A C 1
ATOM 660 O O . LEU A 1 87 ? -7.133 -20.212 22.052 1.00 93.38 87 LEU A O 1
ATOM 664 N N . LEU A 1 88 ? -6.349 -21.494 23.722 1.00 92.12 88 LEU A N 1
ATOM 665 C CA . LEU A 1 88 ? -5.107 -21.873 23.044 1.00 92.12 88 LEU A CA 1
ATOM 666 C C . LEU A 1 88 ? -5.342 -22.827 21.869 1.00 92.12 88 LEU A C 1
ATOM 668 O O . LEU A 1 88 ? -4.548 -22.807 20.925 1.00 92.12 88 LEU A O 1
ATOM 672 N N . ASP A 1 89 ? -6.426 -23.595 21.890 1.00 92.12 89 ASP A N 1
ATOM 673 C CA . ASP A 1 89 ? -6.787 -24.520 20.812 1.00 92.12 89 ASP A CA 1
ATOM 674 C C . ASP A 1 89 ? -7.602 -23.864 19.687 1.00 92.12 89 ASP A C 1
ATOM 676 O O . ASP A 1 89 ? -7.761 -24.441 18.607 1.00 92.12 89 ASP A O 1
ATOM 680 N N . LEU A 1 90 ? -8.096 -22.636 19.888 1.00 89.88 90 LEU A N 1
ATOM 681 C CA . LEU A 1 90 ? -8.812 -21.912 18.840 1.00 89.88 90 LEU A CA 1
ATOM 682 C C . LEU A 1 90 ? -7.914 -21.656 17.624 1.00 89.88 90 LEU A C 1
ATOM 684 O O . LEU A 1 90 ? -6.796 -21.145 17.734 1.00 89.88 90 LEU A O 1
ATOM 688 N N . ASN A 1 91 ? -8.452 -21.929 16.435 1.00 84.81 91 ASN A N 1
ATOM 689 C CA . ASN A 1 91 ? -7.801 -21.562 15.185 1.00 84.81 91 ASN A CA 1
ATOM 690 C C . ASN A 1 91 ? -7.721 -20.023 15.077 1.00 84.81 91 ASN A C 1
ATOM 692 O O . ASN A 1 91 ? -8.774 -19.379 15.104 1.00 84.81 91 ASN A O 1
ATOM 696 N N . PRO A 1 92 ? -6.525 -19.424 14.891 1.00 80.25 92 PRO A N 1
ATOM 697 C CA . PRO A 1 92 ? -6.367 -17.974 14.755 1.00 80.25 92 PRO A CA 1
ATOM 698 C C . PRO A 1 92 ? -7.221 -17.340 13.646 1.00 80.25 92 PRO A C 1
ATOM 700 O O . PRO A 1 92 ? -7.586 -16.172 13.748 1.00 80.25 92 PRO A O 1
ATOM 703 N N . HIS A 1 93 ? -7.583 -18.108 12.612 1.00 76.19 93 HIS A N 1
ATOM 704 C CA . HIS A 1 93 ? -8.443 -17.645 11.515 1.00 76.19 93 HIS A CA 1
ATOM 705 C C . HIS A 1 93 ? -9.904 -17.433 11.938 1.00 76.19 93 HIS A C 1
ATOM 707 O O . HIS A 1 93 ? -10.627 -16.699 11.275 1.00 76.19 93 HIS A O 1
ATOM 713 N N . ASN A 1 94 ? -10.340 -18.046 13.044 1.00 79.81 94 ASN A N 1
ATOM 714 C CA . ASN A 1 94 ? -11.690 -17.868 13.584 1.00 79.81 94 ASN A CA 1
ATOM 715 C C . ASN A 1 94 ? -11.799 -16.631 14.492 1.00 79.81 94 ASN A C 1
ATOM 717 O O . ASN A 1 94 ? -12.898 -16.291 14.932 1.00 79.81 94 ASN A O 1
ATOM 721 N N . LEU A 1 95 ? -10.675 -15.971 14.793 1.00 84.50 95 LEU A N 1
ATOM 722 C CA . LEU A 1 95 ? -10.641 -14.754 15.596 1.00 84.50 95 LEU A CA 1
ATOM 723 C C . LEU A 1 95 ? -11.002 -13.561 14.715 1.00 84.50 95 LEU A C 1
ATOM 725 O O . LEU A 1 95 ? -10.332 -13.272 13.716 1.00 84.50 95 LEU A O 1
ATOM 729 N N . LYS A 1 96 ? -12.085 -12.890 15.102 1.00 80.81 96 LYS A N 1
ATOM 730 C CA . LYS A 1 96 ? -12.731 -11.854 14.295 1.00 80.81 96 LYS A CA 1
ATOM 731 C C . LYS A 1 96 ? -11.935 -10.557 14.310 1.00 80.81 96 LYS A C 1
ATOM 733 O O . LYS A 1 96 ? -11.823 -9.925 13.270 1.00 80.81 96 LYS A O 1
ATOM 738 N N . THR A 1 97 ? -11.363 -10.216 15.464 1.00 79.88 97 THR A N 1
ATOM 739 C CA . THR A 1 97 ? -10.715 -8.923 15.707 1.00 79.88 97 THR A CA 1
ATOM 740 C C . THR A 1 97 ? -9.226 -9.084 16.018 1.00 79.88 97 THR A C 1
ATOM 742 O O . THR A 1 97 ? -8.783 -10.119 16.532 1.00 79.88 97 THR A O 1
ATOM 745 N N . ASP A 1 98 ? -8.434 -8.041 15.762 1.00 78.44 98 ASP A N 1
ATOM 746 C CA . ASP A 1 98 ? -7.025 -8.000 16.180 1.00 78.44 98 ASP A CA 1
ATOM 747 C C . ASP A 1 98 ? -6.871 -8.074 17.702 1.00 78.44 98 ASP A C 1
ATOM 749 O O . ASP A 1 98 ? -5.927 -8.688 18.202 1.00 78.44 98 ASP A O 1
ATOM 753 N N . ALA A 1 99 ? -7.829 -7.523 18.453 1.00 84.94 99 ALA A N 1
ATOM 754 C CA . ALA A 1 99 ? -7.858 -7.624 19.907 1.00 84.94 99 ALA A CA 1
ATOM 755 C C . ALA A 1 99 ? -7.985 -9.085 20.366 1.00 84.94 99 ALA A C 1
ATOM 757 O O . ALA A 1 99 ? -7.239 -9.515 21.245 1.00 84.94 99 ALA A O 1
ATOM 758 N N . GLN A 1 100 ? -8.854 -9.881 19.734 1.00 91.31 100 GLN A N 1
ATOM 759 C CA . GLN A 1 100 ? -8.986 -11.314 20.024 1.00 91.31 100 GLN A CA 1
ATOM 760 C C . GLN A 1 100 ? -7.693 -12.076 19.717 1.00 91.31 100 GLN A C 1
ATOM 762 O O . GLN A 1 100 ? -7.248 -12.891 20.532 1.00 91.31 100 GLN A O 1
ATOM 767 N N . ARG A 1 101 ? -7.043 -11.770 18.583 1.00 89.81 101 ARG A N 1
ATOM 768 C CA . ARG A 1 101 ? -5.730 -12.337 18.221 1.00 89.81 101 ARG A CA 1
ATOM 769 C C . ARG A 1 101 ? -4.662 -11.974 19.247 1.00 89.81 101 ARG A C 1
ATOM 771 O O . ARG A 1 101 ? -3.919 -12.851 19.683 1.00 89.81 101 ARG A O 1
ATOM 778 N N . ALA A 1 102 ? -4.617 -10.718 19.686 1.00 89.88 102 ALA A N 1
ATOM 779 C CA . ALA A 1 102 ? -3.682 -10.251 20.704 1.00 89.88 102 ALA A CA 1
ATOM 780 C C . ALA A 1 102 ? -3.935 -10.912 22.068 1.00 89.88 102 ALA A C 1
ATOM 782 O O . ALA A 1 102 ? -2.986 -11.341 22.723 1.00 89.88 102 ALA A O 1
ATOM 783 N N . VAL A 1 103 ? -5.197 -11.053 22.489 1.00 94.81 103 VAL A N 1
ATOM 784 C CA . VAL A 1 103 ? -5.574 -11.768 23.720 1.00 94.81 103 VAL A CA 1
ATOM 785 C C . VAL A 1 103 ? -5.097 -13.218 23.660 1.00 94.81 103 VAL A C 1
ATOM 787 O O . VAL A 1 103 ? -4.435 -13.670 24.595 1.00 94.81 103 VAL A O 1
ATOM 790 N N . GLN A 1 104 ? -5.359 -13.927 22.556 1.00 95.44 104 GLN A N 1
ATOM 791 C CA . GLN A 1 104 ? -4.907 -15.309 22.379 1.00 95.44 104 GLN A CA 1
ATOM 792 C C . GLN A 1 104 ? -3.375 -15.411 22.378 1.00 95.44 104 GLN A C 1
ATOM 794 O O . GLN A 1 104 ? -2.813 -16.264 23.066 1.00 95.44 104 GLN A O 1
ATOM 799 N N . ALA A 1 105 ? -2.686 -14.548 21.628 1.00 94.38 105 ALA A N 1
ATOM 800 C CA . ALA A 1 105 ? -1.228 -14.547 21.541 1.00 94.38 105 ALA A CA 1
ATOM 801 C C . ALA A 1 105 ? -0.576 -14.279 22.907 1.00 94.38 105 ALA A C 1
ATOM 803 O O . ALA A 1 105 ? 0.338 -15.002 23.308 1.00 94.38 105 ALA A O 1
ATOM 804 N N . ASN A 1 106 ? -1.091 -13.299 23.657 1.00 95.81 106 ASN A N 1
ATOM 805 C CA . ASN A 1 106 ? -0.619 -12.978 25.002 1.00 95.81 106 ASN A CA 1
ATOM 806 C C . ASN A 1 106 ? -0.886 -14.124 25.982 1.00 95.81 106 ASN A C 1
ATOM 808 O O . ASN A 1 106 ? 0.017 -14.512 26.724 1.00 95.81 106 ASN A O 1
ATOM 812 N N . ALA A 1 107 ? -2.088 -14.709 25.958 1.00 96.56 107 ALA A N 1
ATOM 813 C CA . ALA A 1 107 ? -2.414 -15.873 26.777 1.00 96.56 107 ALA A CA 1
ATOM 814 C C . ALA A 1 107 ? -1.480 -17.051 26.464 1.00 96.56 107 ALA A C 1
ATOM 816 O O . ALA A 1 107 ? -0.958 -17.674 27.385 1.00 96.56 107 ALA A O 1
ATOM 817 N N . ARG A 1 108 ? -1.184 -17.307 25.182 1.00 96.25 108 ARG A N 1
ATOM 818 C CA . ARG A 1 108 ? -0.253 -18.361 24.750 1.00 96.25 108 ARG A CA 1
ATOM 819 C C . ARG A 1 108 ? 1.165 -18.121 25.247 1.00 96.25 108 ARG A C 1
ATOM 821 O O . ARG A 1 108 ? 1.784 -19.048 25.769 1.00 96.25 108 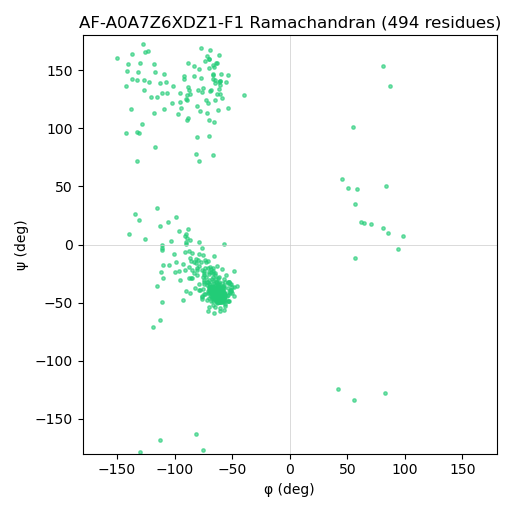ARG A O 1
ATOM 828 N N . ALA A 1 109 ? 1.680 -16.903 25.102 1.00 96.50 109 ALA A N 1
ATOM 829 C CA . ALA A 1 109 ? 3.022 -16.548 25.556 1.00 96.50 109 ALA A CA 1
ATOM 830 C C . ALA A 1 109 ? 3.163 -16.697 27.082 1.00 96.50 109 ALA A C 1
ATOM 832 O O . ALA A 1 109 ? 4.119 -17.311 27.569 1.00 96.50 109 ALA A O 1
ATOM 833 N N . LEU A 1 110 ? 2.176 -16.196 27.833 1.00 97.31 110 LEU A N 1
ATOM 834 C CA . LEU A 1 110 ? 2.133 -16.303 29.291 1.00 97.31 110 LEU A CA 1
ATOM 835 C C . LEU A 1 110 ? 1.990 -17.757 29.746 1.00 97.31 110 LEU A C 1
ATOM 837 O O . LEU A 1 110 ? 2.763 -18.200 30.591 1.00 97.31 110 LEU A O 1
ATOM 841 N N . HIS A 1 111 ? 1.068 -18.517 29.152 1.00 96.81 111 HIS A N 1
ATOM 842 C CA . HIS A 1 111 ? 0.862 -19.927 29.474 1.00 96.81 111 HIS A CA 1
ATOM 843 C C . HIS A 1 111 ? 2.113 -20.758 29.195 1.00 96.81 111 HIS A C 1
ATOM 845 O O . HIS A 1 111 ? 2.563 -21.483 30.072 1.00 96.81 111 HIS A O 1
ATOM 851 N N . THR A 1 112 ? 2.733 -20.607 28.021 1.00 95.75 112 THR A N 1
ATOM 852 C CA . THR A 1 112 ? 3.958 -21.345 27.658 1.00 95.75 112 THR A CA 1
ATOM 853 C C . THR A 1 112 ? 5.074 -21.108 28.676 1.00 95.75 112 THR A C 1
ATOM 855 O O . THR A 1 112 ? 5.757 -22.043 29.090 1.00 95.75 112 THR A O 1
ATOM 858 N N . THR A 1 113 ? 5.228 -19.861 29.123 1.00 96.12 113 THR A N 1
ATOM 859 C CA . THR A 1 113 ? 6.243 -19.491 30.114 1.00 96.12 113 THR A CA 1
ATOM 860 C C . THR A 1 113 ? 5.908 -20.064 31.492 1.00 96.12 113 THR A C 1
ATOM 862 O O . THR A 1 113 ? 6.724 -20.768 32.084 1.00 96.12 113 THR A O 1
ATOM 865 N N . LEU A 1 114 ? 4.701 -19.805 31.999 1.00 96.38 114 LEU A N 1
ATOM 866 C CA . LEU A 1 114 ? 4.295 -20.158 33.362 1.00 96.38 114 LEU A CA 1
ATOM 867 C C . LEU A 1 114 ? 4.059 -21.660 33.542 1.00 96.38 114 LEU A C 1
ATOM 869 O O . LEU A 1 114 ? 4.290 -22.177 34.633 1.00 96.38 114 LEU A O 1
ATOM 873 N N . ALA A 1 115 ? 3.677 -22.383 32.488 1.00 94.50 115 ALA A N 1
ATOM 874 C CA . ALA A 1 115 ? 3.547 -23.839 32.511 1.00 94.50 115 ALA A CA 1
ATOM 875 C C . ALA A 1 115 ? 4.885 -24.535 32.826 1.00 94.50 115 ALA A C 1
ATOM 877 O O . ALA A 1 115 ? 4.888 -25.592 33.448 1.00 94.50 115 ALA A O 1
ATOM 878 N N . SER A 1 116 ? 6.019 -23.913 32.482 1.00 95.44 116 SER A N 1
ATOM 879 C CA . SER A 1 116 ? 7.357 -24.432 32.806 1.00 95.44 116 SER A CA 1
ATOM 880 C C . SER A 1 116 ? 7.818 -24.162 34.247 1.00 95.44 116 SER A C 1
ATOM 882 O O . SER A 1 116 ? 8.806 -24.744 34.690 1.00 95.44 116 SER A O 1
ATOM 884 N N . TRP A 1 117 ? 7.135 -23.277 34.982 1.00 97.00 117 TRP A N 1
ATOM 885 C CA . TRP A 1 117 ? 7.521 -22.881 36.342 1.00 97.00 117 TRP A CA 1
ATOM 886 C C . TRP A 1 117 ? 7.009 -23.870 37.391 1.00 97.00 117 TRP A C 1
ATOM 888 O O . TRP A 1 117 ? 5.973 -24.504 37.190 1.00 97.00 117 TRP A O 1
ATOM 898 N N . SER A 1 118 ? 7.693 -23.955 38.538 1.00 95.44 118 SER A N 1
ATOM 899 C CA . SER A 1 118 ? 7.190 -24.713 39.689 1.00 95.44 118 SER A CA 1
ATOM 900 C C . SER A 1 118 ? 5.983 -24.023 40.332 1.00 95.44 118 SER A C 1
ATOM 902 O O . SER A 1 118 ? 5.786 -22.808 40.202 1.00 95.44 118 SER A O 1
ATOM 904 N N . ASP A 1 119 ? 5.192 -24.785 41.085 1.00 92.31 119 ASP A N 1
ATOM 905 C CA . ASP A 1 119 ? 4.047 -24.238 41.813 1.00 92.31 119 ASP A CA 1
ATOM 906 C C . ASP A 1 119 ? 4.473 -23.201 42.864 1.00 92.31 119 ASP A C 1
ATOM 908 O O . ASP A 1 119 ? 3.780 -22.194 43.036 1.00 92.31 119 ASP A O 1
ATOM 912 N N . GLU A 1 120 ? 5.643 -23.351 43.506 1.00 93.81 120 GLU A N 1
ATOM 913 C CA . GLU A 1 120 ? 6.151 -22.317 44.418 1.00 93.81 120 GLU A CA 1
ATOM 914 C C . GLU A 1 120 ? 6.501 -21.018 43.686 1.00 93.81 120 GLU A C 1
ATOM 916 O O . GLU A 1 120 ? 6.235 -19.930 44.205 1.00 93.81 120 GLU A O 1
ATOM 921 N N . GLN A 1 121 ? 7.075 -21.105 42.481 1.00 96.12 121 GLN A N 1
ATOM 922 C CA . GLN A 1 121 ? 7.403 -19.928 41.672 1.00 96.12 121 GLN A CA 1
ATOM 923 C C . GLN A 1 121 ? 6.136 -19.186 41.239 1.00 96.12 121 GLN A C 1
ATOM 925 O O . GLN A 1 121 ? 6.063 -17.963 41.377 1.00 96.12 121 GLN A O 1
ATOM 930 N N . ARG A 1 122 ? 5.115 -19.919 40.776 1.00 95.94 122 ARG A N 1
ATOM 931 C CA . ARG A 1 122 ? 3.806 -19.345 40.422 1.00 95.94 122 ARG A CA 1
ATOM 932 C C . ARG A 1 122 ? 3.148 -18.683 41.629 1.00 95.94 122 ARG A C 1
ATOM 934 O O . ARG A 1 122 ? 2.697 -17.545 41.531 1.00 95.94 122 ARG A O 1
ATOM 941 N N . LEU A 1 123 ? 3.160 -19.342 42.788 1.00 93.06 123 LEU A N 1
ATOM 942 C CA . LEU A 1 123 ? 2.618 -18.777 44.024 1.00 93.06 123 LEU A CA 1
ATOM 943 C C . LEU A 1 123 ? 3.386 -17.522 44.472 1.00 93.06 123 LEU A C 1
ATOM 945 O O . LEU A 1 123 ? 2.777 -16.562 44.945 1.00 93.06 123 LEU A O 1
ATOM 949 N N . SER A 1 124 ? 4.711 -17.502 44.314 1.00 94.19 124 SER A N 1
ATOM 950 C CA . SER A 1 124 ? 5.535 -16.319 44.586 1.00 94.19 124 SER A CA 1
ATOM 951 C C . SER A 1 124 ? 5.150 -15.145 43.681 1.00 94.19 124 SER A C 1
ATOM 953 O O . SER A 1 124 ? 4.997 -14.021 44.163 1.00 94.19 124 SER A O 1
ATOM 955 N N . LEU A 1 125 ? 4.889 -15.408 42.395 1.00 94.69 125 LEU A N 1
ATOM 956 C CA . LEU A 1 125 ? 4.389 -14.395 41.467 1.00 94.69 125 LEU A CA 1
ATOM 957 C C . LEU A 1 125 ? 3.008 -13.871 41.889 1.00 94.69 125 LEU A C 1
ATOM 959 O O . LEU A 1 125 ? 2.819 -12.657 41.939 1.00 94.69 125 LEU A O 1
ATOM 963 N N . CYS A 1 126 ? 2.080 -14.750 42.285 1.00 92.62 126 CYS A N 1
ATOM 964 C CA . CYS A 1 126 ? 0.781 -14.337 42.829 1.00 92.62 126 CYS A CA 1
ATOM 965 C C . CYS A 1 126 ? 0.938 -13.419 44.055 1.00 92.62 126 CYS A C 1
ATOM 967 O O . CYS A 1 126 ? 0.252 -12.403 44.161 1.00 92.62 126 CYS A O 1
ATOM 969 N N . LYS A 1 127 ? 1.873 -13.732 44.965 1.00 91.69 127 LYS A N 1
ATOM 970 C CA . LYS A 1 127 ? 2.169 -12.897 46.144 1.00 91.69 127 LYS A CA 1
ATOM 971 C C . LYS A 1 127 ? 2.748 -11.539 45.755 1.00 91.69 127 LYS A C 1
ATOM 973 O O . LYS A 1 127 ? 2.320 -10.521 46.294 1.00 91.69 127 LYS A O 1
ATOM 978 N N . LEU A 1 128 ? 3.683 -11.505 44.807 1.00 93.00 128 LEU A N 1
ATOM 979 C CA . LEU A 1 128 ? 4.253 -10.261 44.287 1.00 93.00 128 LEU A CA 1
ATOM 980 C C . LEU A 1 128 ? 3.166 -9.380 43.658 1.00 93.00 128 LEU A C 1
ATOM 982 O O . LEU A 1 128 ? 3.106 -8.181 43.926 1.00 93.00 128 LEU A O 1
ATOM 986 N N . MET A 1 129 ? 2.264 -9.976 42.879 1.00 89.62 129 MET A N 1
ATOM 987 C CA . MET A 1 129 ? 1.140 -9.262 42.274 1.00 89.62 129 MET A CA 1
ATOM 988 C C . MET A 1 129 ? 0.149 -8.736 43.315 1.00 89.62 129 MET A C 1
ATOM 990 O O . MET A 1 129 ? -0.295 -7.599 43.208 1.00 89.62 129 MET A O 1
ATOM 994 N N . GLY A 1 130 ? -0.186 -9.537 44.329 1.00 85.25 130 GLY A N 1
ATOM 995 C CA . GLY A 1 130 ? -1.157 -9.152 45.354 1.00 85.25 130 GLY A CA 1
ATOM 996 C C . GLY A 1 130 ? -0.634 -8.152 46.390 1.00 85.25 130 GLY A C 1
ATOM 997 O O . GLY A 1 130 ? -1.426 -7.396 46.945 1.00 85.25 130 GLY A O 1
ATOM 998 N N . VAL A 1 131 ? 0.676 -8.143 46.667 1.00 86.81 131 VAL A N 1
ATOM 999 C CA . VAL A 1 131 ? 1.259 -7.375 47.787 1.00 86.81 131 VAL A CA 1
ATOM 1000 C C . VAL A 1 131 ? 2.202 -6.262 47.330 1.00 86.81 131 VAL A C 1
ATOM 1002 O O . VAL A 1 131 ? 2.263 -5.215 47.967 1.00 86.81 131 VAL A O 1
ATOM 1005 N N . GLN A 1 132 ? 2.963 -6.476 46.255 1.00 86.31 132 GLN A N 1
ATOM 1006 C CA . GLN A 1 132 ? 4.056 -5.580 45.846 1.00 86.31 132 GLN A CA 1
ATOM 1007 C C . GLN A 1 132 ? 3.769 -4.817 44.547 1.00 86.31 132 GLN A C 1
ATOM 1009 O O . GLN A 1 132 ? 4.575 -3.985 44.134 1.00 86.31 132 GLN A O 1
ATOM 1014 N N . THR A 1 133 ? 2.633 -5.077 43.900 1.00 87.44 133 THR A N 1
ATOM 1015 C CA . THR A 1 133 ? 2.228 -4.379 42.677 1.00 87.44 133 THR A CA 1
ATOM 1016 C C . THR A 1 133 ? 1.179 -3.329 43.004 1.00 87.44 133 THR A C 1
ATOM 1018 O O . THR A 1 133 ? 0.110 -3.640 43.522 1.00 87.44 133 THR A O 1
ATOM 1021 N N . PHE A 1 134 ? 1.473 -2.074 42.671 1.00 87.81 134 PHE A N 1
ATOM 1022 C CA . PHE A 1 134 ? 0.593 -0.943 42.949 1.00 87.81 134 PHE A CA 1
ATOM 1023 C C . PHE A 1 134 ? 0.008 -0.383 41.654 1.00 87.81 134 PHE A C 1
ATOM 1025 O O . PHE A 1 134 ? 0.734 -0.080 40.706 1.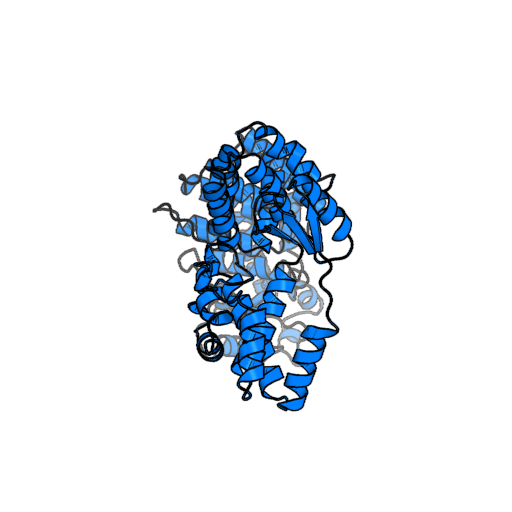00 87.81 134 PHE A O 1
ATOM 1032 N N . LEU A 1 135 ? -1.312 -0.204 41.627 1.00 85.00 135 LEU A N 1
ATOM 1033 C CA . LEU A 1 135 ? -2.008 0.500 40.555 1.00 85.00 135 LEU A CA 1
ATOM 1034 C C . LEU A 1 135 ? -2.247 1.948 40.978 1.00 85.00 135 LEU A C 1
ATOM 1036 O O . LEU A 1 135 ? -3.033 2.223 41.881 1.00 85.00 135 LEU A O 1
ATOM 1040 N N . VAL A 1 136 ? -1.573 2.881 40.307 1.00 85.44 136 VAL A N 1
ATOM 1041 C CA . VAL A 1 136 ? -1.806 4.317 40.499 1.00 85.44 136 VAL A CA 1
ATOM 1042 C C . VAL A 1 136 ? -2.906 4.761 39.543 1.00 85.44 136 VAL A C 1
ATOM 1044 O O . VAL A 1 136 ? -2.692 4.816 38.326 1.00 85.44 136 VAL A O 1
ATOM 1047 N N . ALA A 1 137 ? -4.082 5.058 40.091 1.00 85.19 137 ALA A N 1
ATOM 1048 C CA . ALA A 1 137 ? -5.235 5.553 39.350 1.00 85.19 137 ALA A CA 1
ATOM 1049 C C . ALA A 1 137 ? -5.464 7.041 39.626 1.00 85.19 137 ALA A C 1
ATOM 1051 O O . ALA A 1 137 ? -5.510 7.470 40.776 1.00 85.19 137 ALA A O 1
ATOM 1052 N N . VAL A 1 138 ? -5.628 7.811 38.554 1.00 85.00 138 VAL A N 1
ATOM 1053 C CA . VAL A 1 138 ? -6.072 9.204 38.584 1.00 85.00 138 VAL A CA 1
ATOM 1054 C C . VAL A 1 138 ? -7.480 9.222 38.011 1.00 85.00 138 VAL A C 1
ATOM 1056 O O . VAL A 1 138 ? -7.672 8.839 36.859 1.00 85.00 138 VAL A O 1
ATOM 1059 N N . SER A 1 139 ? -8.464 9.613 38.817 1.00 84.81 139 SER A N 1
ATOM 1060 C CA . SER A 1 139 ? -9.860 9.700 38.390 1.00 84.81 139 SER A CA 1
ATOM 1061 C C . SER A 1 139 ? -10.298 11.146 38.246 1.00 84.81 139 SER A C 1
ATOM 1063 O O . SER A 1 139 ? -9.996 11.969 39.110 1.00 84.81 139 SER A O 1
ATOM 1065 N N . THR A 1 140 ? -11.068 11.428 37.206 1.00 81.31 140 THR A N 1
ATOM 1066 C CA . THR A 1 140 ? -11.694 12.729 36.972 1.00 81.31 140 THR A CA 1
ATOM 1067 C C . THR A 1 140 ? -13.176 12.541 36.640 1.00 81.31 140 THR A C 1
ATOM 1069 O O . THR A 1 140 ? -13.537 11.500 36.084 1.00 81.31 140 THR A O 1
ATOM 1072 N N . PRO A 1 141 ? -14.053 13.491 37.011 1.00 76.69 141 PRO A N 1
ATOM 1073 C CA . PRO A 1 141 ? -15.468 13.409 36.671 1.00 76.69 141 PRO A CA 1
ATOM 1074 C C . PRO A 1 141 ? -15.743 13.714 35.191 1.00 76.69 141 PRO A C 1
ATOM 1076 O O . PRO A 1 141 ? -16.766 13.273 34.683 1.00 76.69 141 PRO A O 1
ATOM 1079 N N . ASP A 1 142 ? -14.857 14.444 34.500 1.00 73.44 142 ASP A N 1
ATOM 1080 C CA . ASP A 1 142 ? -15.043 14.832 33.097 1.00 73.44 142 ASP A CA 1
ATOM 1081 C C . ASP A 1 142 ? -14.044 14.167 32.137 1.00 73.44 142 ASP A C 1
ATOM 1083 O O . ASP A 1 142 ? -12.841 14.067 32.411 1.00 73.44 142 ASP A O 1
ATOM 1087 N N . LEU A 1 143 ? -14.564 13.749 30.980 1.00 66.56 143 LEU A N 1
ATOM 1088 C CA . LEU A 1 143 ? -13.816 13.089 29.909 1.00 66.56 143 LEU A CA 1
ATOM 1089 C C . LEU A 1 143 ? -12.724 13.997 29.315 1.00 66.56 143 LEU A C 1
ATOM 1091 O O . LEU A 1 143 ? -11.611 13.541 29.053 1.00 66.56 143 LEU A O 1
ATOM 1095 N N . ASP A 1 144 ? -12.985 15.299 29.188 1.00 60.59 144 ASP A N 1
ATOM 1096 C CA . ASP A 1 144 ? -12.026 16.256 28.626 1.00 60.59 144 ASP A CA 1
ATOM 1097 C C . ASP A 1 144 ? -10.782 16.438 29.506 1.00 60.59 144 ASP A C 1
ATOM 1099 O O . ASP A 1 144 ? -9.653 16.467 29.008 1.00 60.59 144 ASP A O 1
ATOM 1103 N N . SER A 1 145 ? -10.942 16.535 30.828 1.00 70.88 145 SER A N 1
ATOM 1104 C CA . SER A 1 145 ? -9.813 16.533 31.763 1.00 70.88 145 SER A CA 1
ATOM 1105 C C . SER A 1 145 ? -9.093 15.203 31.743 1.00 70.88 145 SER A C 1
ATOM 1107 O O . SER A 1 145 ? -7.870 15.200 31.868 1.00 70.88 145 SER A O 1
ATOM 1109 N N . ALA A 1 146 ? -9.804 14.087 31.555 1.00 69.56 146 ALA A N 1
ATOM 1110 C CA . ALA A 1 146 ? -9.171 12.777 31.457 1.00 69.56 146 ALA A CA 1
ATOM 1111 C C . ALA A 1 146 ? -8.223 12.754 30.258 1.00 69.56 146 ALA A C 1
ATOM 1113 O O . ALA A 1 146 ? -7.065 12.370 30.404 1.00 69.56 146 ALA A O 1
ATOM 1114 N N . HIS A 1 147 ? -8.667 13.272 29.110 1.00 63.12 147 HIS A N 1
ATOM 1115 C CA . HIS A 1 147 ? -7.848 13.422 27.910 1.00 63.12 147 HIS A CA 1
ATOM 1116 C C . HIS A 1 147 ? -6.688 14.412 28.084 1.00 63.12 147 HIS A C 1
ATOM 1118 O O . HIS A 1 147 ? -5.581 14.147 27.613 1.00 63.12 147 HIS A O 1
ATOM 1124 N N . ARG A 1 148 ? -6.879 15.529 28.800 1.00 65.50 148 ARG A N 1
ATOM 1125 C CA . ARG A 1 148 ? -5.777 16.460 29.113 1.00 65.50 148 ARG A CA 1
ATOM 1126 C C . ARG A 1 148 ? -4.718 15.813 30.005 1.00 65.50 148 ARG A C 1
ATOM 1128 O O . ARG A 1 148 ? -3.532 15.876 29.689 1.00 65.50 148 ARG A O 1
ATOM 1135 N N . ILE A 1 149 ? -5.138 15.166 31.093 1.00 72.00 149 ILE A N 1
ATOM 1136 C CA . ILE A 1 149 ? -4.249 14.445 32.017 1.00 72.00 149 ILE A CA 1
ATOM 1137 C C . ILE A 1 149 ? -3.517 13.333 31.263 1.00 72.00 149 ILE A C 1
ATOM 1139 O O . ILE A 1 149 ? -2.301 13.194 31.390 1.00 72.00 149 ILE A O 1
ATOM 1143 N N . PHE A 1 150 ? -4.244 12.594 30.428 1.00 65.38 150 PHE A N 1
ATOM 1144 C CA . PHE A 1 150 ? -3.702 11.571 29.547 1.00 65.38 150 PHE A CA 1
ATOM 1145 C C . PHE A 1 150 ? -2.609 12.116 28.625 1.00 65.38 150 PHE A C 1
ATOM 1147 O O . PHE A 1 150 ? -1.513 11.561 28.580 1.00 65.38 150 PHE A O 1
ATOM 1154 N N . SER A 1 151 ? -2.896 13.200 27.900 1.00 60.41 151 SER A N 1
ATOM 1155 C CA . SER A 1 151 ? -1.986 13.790 26.914 1.00 60.41 151 SER A CA 1
ATOM 1156 C C . SER A 1 151 ? -0.678 14.244 27.565 1.00 60.41 151 SER A C 1
ATOM 1158 O O . SER A 1 151 ? 0.402 14.009 27.026 1.00 60.41 151 SER A O 1
ATOM 1160 N N . VAL A 1 152 ? -0.758 14.805 28.775 1.00 67.12 152 VAL A N 1
ATOM 1161 C CA . VAL A 1 152 ? 0.422 15.202 29.555 1.00 67.12 152 VAL A CA 1
ATOM 1162 C C . VAL A 1 152 ? 1.194 13.976 30.064 1.00 67.12 152 VAL A C 1
ATOM 1164 O O . VAL A 1 152 ? 2.426 13.948 29.991 1.00 67.12 152 VAL A O 1
ATOM 1167 N N . MET A 1 153 ? 0.490 12.944 30.544 1.00 64.50 153 MET A N 1
ATOM 1168 C CA . MET A 1 153 ? 1.092 11.720 31.090 1.00 64.50 153 MET A CA 1
ATOM 1169 C C . MET A 1 153 ? 1.766 10.832 30.036 1.00 64.50 153 MET A C 1
ATOM 1171 O O . MET A 1 153 ? 2.775 10.200 30.349 1.00 64.50 153 MET A O 1
ATOM 1175 N N . ASN A 1 154 ? 1.238 10.777 28.811 1.00 56.06 154 ASN A N 1
ATOM 1176 C CA . ASN A 1 154 ? 1.757 9.924 27.737 1.00 56.06 154 ASN A CA 1
ATOM 1177 C C . ASN A 1 154 ? 2.829 10.572 26.861 1.00 56.06 154 ASN A C 1
ATOM 1179 O O . ASN A 1 154 ? 3.319 9.925 25.946 1.00 56.06 154 ASN A O 1
ATOM 1183 N N . SER A 1 155 ? 3.330 11.753 27.232 1.00 48.78 155 SER A N 1
ATOM 1184 C CA . SER A 1 155 ? 4.526 12.372 26.631 1.00 48.78 155 SER A CA 1
ATOM 1185 C C . SER A 1 155 ? 5.815 11.517 26.695 1.00 48.78 155 SER A C 1
ATOM 1187 O O . SER A 1 155 ? 6.873 11.966 26.257 1.00 48.78 155 SER A O 1
ATOM 1189 N N . ARG A 1 156 ? 5.761 10.300 27.268 1.00 49.88 156 ARG A N 1
ATOM 1190 C CA . ARG A 1 156 ? 6.875 9.342 27.404 1.00 49.88 156 ARG A CA 1
ATOM 1191 C C . ARG A 1 156 ? 6.486 7.865 27.144 1.00 49.88 156 ARG A C 1
ATOM 1193 O O . ARG A 1 156 ? 7.284 6.987 27.467 1.00 49.88 156 ARG A O 1
ATOM 1200 N N . GLY A 1 157 ? 5.273 7.574 26.654 1.00 47.38 157 GLY A N 1
ATOM 1201 C CA . GLY A 1 157 ? 4.731 6.212 26.451 1.00 47.38 157 GLY A CA 1
ATOM 1202 C C . GLY A 1 157 ? 4.528 5.831 24.975 1.00 47.38 157 GLY A C 1
ATOM 1203 O O . GLY A 1 157 ? 5.014 6.526 24.096 1.00 47.38 157 GLY A O 1
ATOM 1204 N N . LEU A 1 158 ? 3.820 4.723 24.696 1.00 48.22 158 LEU A N 1
ATOM 1205 C CA . LEU A 1 158 ? 3.317 4.412 23.344 1.00 48.22 158 LEU A CA 1
ATOM 1206 C C . LEU A 1 158 ? 2.332 5.517 22.935 1.00 48.22 158 LEU A C 1
ATOM 1208 O O . LEU A 1 158 ? 1.300 5.677 23.591 1.00 48.22 158 LEU A O 1
ATOM 1212 N N . ASP A 1 159 ? 2.670 6.274 21.894 1.00 56.22 159 ASP A N 1
ATOM 1213 C CA . ASP A 1 159 ? 1.876 7.412 21.428 1.00 56.22 159 ASP A CA 1
ATOM 1214 C C . ASP A 1 159 ? 0.459 6.974 21.011 1.00 56.22 159 ASP A C 1
ATOM 1216 O O . ASP A 1 159 ? 0.266 5.916 20.402 1.00 56.22 159 ASP A O 1
ATOM 1220 N N . LEU A 1 160 ? -0.554 7.789 21.338 1.00 61.28 160 LEU A N 1
ATOM 1221 C CA . LEU A 1 160 ? -1.876 7.636 20.723 1.00 61.28 160 LEU A CA 1
ATOM 1222 C C . LEU A 1 160 ? -1.743 7.826 19.220 1.00 61.28 160 LEU A C 1
ATOM 1224 O O . LEU A 1 160 ? -1.058 8.748 18.768 1.00 61.28 160 LEU A O 1
ATOM 1228 N N . SER A 1 161 ? -2.470 7.017 18.451 1.00 74.12 161 SER A N 1
ATOM 1229 C CA . SER A 1 161 ? -2.590 7.322 17.035 1.00 74.12 161 SER A CA 1
ATOM 1230 C C . SER A 1 161 ? -3.381 8.630 16.877 1.00 74.12 161 SER A C 1
ATOM 1232 O O . SER A 1 161 ? -4.297 8.903 17.664 1.00 74.12 161 SER A O 1
ATOM 1234 N N . PRO A 1 162 ? -3.078 9.460 15.867 1.00 75.81 162 PRO A N 1
ATOM 1235 C CA . PRO A 1 162 ? -3.912 10.611 15.538 1.00 75.81 162 PRO A CA 1
ATOM 1236 C C . PRO A 1 162 ? -5.391 10.236 15.365 1.00 75.81 162 PRO A C 1
ATOM 1238 O O . PRO A 1 162 ? -6.265 10.992 15.782 1.00 75.81 162 PRO A O 1
ATOM 1241 N N . ALA A 1 163 ? -5.667 9.038 14.837 1.00 83.50 163 ALA A N 1
ATOM 1242 C CA . ALA A 1 163 ? -7.014 8.506 14.675 1.00 83.50 163 ALA A CA 1
ATOM 1243 C C . ALA A 1 163 ? -7.761 8.344 16.012 1.00 83.50 163 ALA A C 1
ATOM 1245 O O . ALA A 1 163 ? -8.929 8.721 16.101 1.00 83.50 163 ALA A O 1
ATOM 1246 N N . ASP A 1 164 ? -7.082 7.871 17.065 1.00 79.38 164 ASP A N 1
ATOM 1247 C CA . ASP A 1 164 ? -7.654 7.742 18.413 1.00 79.38 164 ASP A CA 1
ATOM 1248 C C . ASP A 1 164 ? -8.069 9.117 18.976 1.00 79.38 164 ASP A C 1
ATOM 1250 O O . ASP A 1 164 ? -9.138 9.270 19.573 1.00 79.38 164 ASP A O 1
ATOM 1254 N N . ILE A 1 165 ? -7.244 10.145 18.739 1.00 78.38 165 ILE A N 1
ATOM 1255 C CA . ILE A 1 165 ? -7.507 11.524 19.179 1.00 78.38 165 ILE A CA 1
ATOM 1256 C C . ILE A 1 165 ? -8.688 12.126 18.408 1.00 78.38 165 ILE A C 1
ATOM 1258 O O . ILE A 1 165 ? -9.561 12.751 19.014 1.00 78.38 165 ILE A O 1
ATOM 1262 N N . PHE A 1 166 ? -8.741 11.934 17.086 1.00 84.50 166 PHE A N 1
ATOM 1263 C CA . PHE A 1 166 ? -9.850 12.428 16.269 1.00 84.50 166 PHE A CA 1
ATOM 1264 C C . PHE A 1 166 ? -11.167 11.746 16.625 1.00 84.50 166 PHE A C 1
ATOM 1266 O O . PHE A 1 166 ? -12.180 12.432 16.743 1.00 84.50 166 PHE A O 1
ATOM 1273 N N . LYS A 1 167 ? -11.153 10.432 16.877 1.00 84.81 167 LYS A N 1
ATOM 1274 C CA . LYS A 1 167 ? -12.337 9.695 17.323 1.00 84.81 167 LYS A CA 1
ATOM 1275 C C . LYS A 1 167 ? -12.911 10.305 18.596 1.00 84.81 167 LYS A C 1
ATOM 1277 O O . LYS A 1 167 ? -14.093 10.621 18.630 1.00 84.81 167 LYS A O 1
ATOM 1282 N N . ALA A 1 168 ? -12.081 10.520 19.616 1.00 78.69 168 ALA A N 1
ATOM 1283 C CA . ALA A 1 168 ? -12.530 11.097 20.880 1.00 78.69 168 ALA A CA 1
ATOM 1284 C C . ALA A 1 168 ? -13.163 12.489 20.703 1.00 78.69 168 ALA A C 1
ATOM 1286 O O . ALA A 1 168 ? -14.172 12.787 21.332 1.00 78.69 168 ALA A O 1
ATOM 1287 N N . GLN A 1 169 ? -12.597 13.321 19.824 1.00 76.88 169 GLN A N 1
ATOM 1288 C CA . GLN A 1 169 ? -13.120 14.661 19.540 1.00 76.88 169 GLN A CA 1
ATOM 1289 C C . GLN A 1 169 ? -14.448 14.620 18.784 1.00 76.88 169 GLN A C 1
ATOM 1291 O O . GLN A 1 169 ? -15.379 15.328 19.140 1.00 76.88 169 GLN A O 1
ATOM 1296 N N . ILE A 1 170 ? -14.542 13.790 17.747 1.00 83.31 170 ILE A N 1
ATOM 1297 C CA . ILE A 1 170 ? -15.703 13.757 16.852 1.00 83.31 170 ILE A CA 1
ATOM 1298 C C . ILE A 1 170 ? -16.867 13.035 17.522 1.00 83.31 170 ILE A C 1
ATOM 1300 O O . ILE A 1 170 ? -17.979 13.543 17.527 1.00 83.31 170 ILE A O 1
ATOM 1304 N N . ILE A 1 171 ? -16.610 11.873 18.124 1.00 80.56 171 ILE A N 1
ATOM 1305 C CA . ILE A 1 171 ? -17.634 11.072 18.802 1.00 80.56 171 ILE A CA 1
ATOM 1306 C C . ILE A 1 171 ? -18.099 11.747 20.099 1.00 80.56 171 ILE A C 1
ATOM 1308 O O . ILE A 1 171 ? -19.266 11.623 20.458 1.00 80.56 171 ILE A O 1
ATOM 1312 N N . GLY A 1 172 ? -17.217 12.499 20.770 1.00 73.31 172 GLY A N 1
ATOM 1313 C CA . GLY A 1 172 ? -17.571 13.291 21.950 1.00 73.31 172 GLY A CA 1
ATOM 1314 C C . GLY A 1 172 ? -18.478 14.494 21.658 1.00 73.31 172 GLY A C 1
ATOM 1315 O O . GLY A 1 172 ? -19.125 14.987 22.575 1.00 73.31 172 GLY A O 1
ATOM 1316 N N . GLU A 1 173 ? -18.553 14.958 20.405 1.00 73.25 173 GLU A N 1
ATOM 1317 C CA . GLU A 1 173 ? -19.489 16.008 19.967 1.00 73.25 173 GLU A CA 1
ATOM 1318 C C . GLU A 1 173 ? -20.868 15.454 19.542 1.00 73.25 173 GLU A C 1
ATOM 1320 O O . GLU A 1 173 ? -21.763 16.242 19.238 1.00 73.25 173 GLU A O 1
ATOM 1325 N N . ILE A 1 174 ? -21.045 14.126 19.492 1.00 79.44 174 ILE A N 1
ATOM 1326 C CA . ILE A 1 174 ? -22.309 13.464 19.122 1.00 79.44 174 ILE A CA 1
ATOM 1327 C C . ILE A 1 174 ? -23.130 13.187 20.385 1.00 79.44 174 ILE A C 1
ATOM 1329 O O . ILE A 1 174 ? -22.580 12.787 21.412 1.00 79.44 174 ILE A O 1
ATOM 1333 N N . ASP A 1 175 ? -24.452 13.344 20.289 1.00 76.69 175 ASP A N 1
ATOM 1334 C CA . ASP A 1 175 ? -25.382 13.014 21.369 1.00 76.69 175 ASP A CA 1
ATOM 1335 C C . ASP A 1 175 ? -25.223 11.556 21.838 1.00 76.69 175 ASP A C 1
ATOM 1337 O O . ASP A 1 175 ? -25.064 10.629 21.038 1.00 76.69 175 ASP A O 1
ATOM 1341 N N . GLU A 1 176 ? -25.301 11.345 23.154 1.00 69.94 176 GLU A N 1
ATOM 1342 C CA . GLU A 1 176 ? -24.988 10.072 23.821 1.00 69.94 176 GLU A CA 1
ATOM 1343 C C . GLU A 1 176 ? -25.811 8.885 23.281 1.00 69.94 176 GLU A C 1
ATOM 1345 O O . GLU A 1 176 ? -25.295 7.774 23.168 1.00 69.94 176 GLU A O 1
ATOM 1350 N N . GLU A 1 177 ? -27.055 9.126 22.849 1.00 71.88 177 GLU A N 1
ATOM 1351 C CA . GLU A 1 177 ? -27.940 8.102 22.272 1.00 71.88 177 GLU A CA 1
ATOM 1352 C C . GLU A 1 177 ? -27.464 7.568 20.909 1.00 71.88 177 GLU A C 1
ATOM 1354 O O . GLU A 1 177 ? -27.727 6.412 20.574 1.00 71.88 177 GLU A O 1
ATOM 1359 N N . VAL A 1 178 ? -26.763 8.386 20.116 1.00 78.81 178 VAL A N 1
ATOM 1360 C CA . VAL A 1 178 ? -26.340 8.038 18.744 1.00 78.81 178 VAL A CA 1
ATOM 1361 C C . VAL A 1 178 ? -24.827 7.824 18.650 1.00 78.81 178 VAL A C 1
ATOM 1363 O O . VAL A 1 178 ? -24.340 7.160 17.730 1.00 78.81 178 VAL A O 1
ATOM 1366 N N . SER A 1 179 ? -24.078 8.315 19.639 1.00 76.00 179 SER A N 1
ATOM 1367 C CA . SER A 1 179 ? -22.622 8.207 19.749 1.00 76.00 179 SER A CA 1
ATOM 1368 C C . SER A 1 179 ? -22.123 6.764 19.590 1.00 76.00 179 SER A C 1
ATOM 1370 O O . SER A 1 179 ? -21.159 6.518 18.862 1.00 76.00 179 SER A O 1
ATOM 1372 N N . GLU A 1 180 ? -22.833 5.777 20.155 1.00 77.44 180 GLU A N 1
ATOM 1373 C CA . GLU A 1 180 ? -22.455 4.362 20.044 1.00 77.44 180 GLU A CA 1
ATOM 1374 C C . GLU A 1 180 ? -22.512 3.836 18.596 1.00 77.44 180 GLU A C 1
ATOM 1376 O O . GLU A 1 180 ? -21.648 3.062 18.178 1.00 77.44 180 GLU A O 1
ATOM 1381 N N . ILE A 1 181 ? -23.486 4.280 17.793 1.00 84.50 181 ILE A N 1
ATOM 1382 C CA . ILE A 1 181 ? -23.635 3.860 16.390 1.00 84.50 181 ILE A CA 1
ATOM 1383 C C . ILE A 1 181 ? -22.442 4.353 15.565 1.00 84.50 181 ILE A C 1
ATOM 1385 O O . ILE A 1 181 ? -21.851 3.595 14.791 1.00 84.50 181 ILE A O 1
ATOM 1389 N N . TYR A 1 182 ? -22.063 5.616 15.750 1.00 86.00 182 TYR A N 1
ATOM 1390 C CA . TYR A 1 182 ? -20.950 6.230 15.030 1.00 86.00 182 TYR A CA 1
ATOM 1391 C C . TYR A 1 182 ? -19.589 5.747 15.527 1.00 86.00 182 TYR A C 1
ATOM 1393 O O . TYR A 1 182 ? -18.682 5.549 14.717 1.00 86.00 182 TYR A O 1
ATOM 1401 N N . ALA A 1 183 ? -19.462 5.473 16.826 1.00 82.56 183 ALA A N 1
ATOM 1402 C CA . ALA A 1 183 ? -18.284 4.826 17.385 1.00 82.56 183 ALA A CA 1
ATOM 1403 C C . ALA A 1 183 ? -18.063 3.443 16.761 1.00 82.56 183 ALA A C 1
ATOM 1405 O O . ALA A 1 183 ? -16.936 3.134 16.378 1.00 82.56 183 ALA A O 1
ATOM 1406 N N . ARG A 1 184 ? -19.128 2.644 16.592 1.00 85.12 184 ARG A N 1
ATOM 1407 C CA . ARG A 1 184 ? -19.052 1.342 15.911 1.00 85.12 184 ARG A CA 1
ATOM 1408 C C . ARG A 1 184 ? -18.660 1.482 14.441 1.00 85.12 184 ARG A C 1
ATOM 1410 O O . ARG A 1 184 ? -17.731 0.813 14.017 1.00 85.12 184 ARG A O 1
ATOM 1417 N N . ARG A 1 185 ? -19.275 2.404 13.684 1.00 90.38 185 ARG A N 1
ATOM 1418 C CA . ARG A 1 185 ? -18.893 2.661 12.275 1.00 90.38 185 ARG A CA 1
ATOM 1419 C C . ARG A 1 185 ? -17.419 3.034 12.124 1.00 90.38 185 ARG A C 1
ATOM 1421 O O . ARG A 1 185 ? -16.759 2.581 11.194 1.00 90.38 185 ARG A O 1
ATOM 1428 N N . TRP A 1 186 ? -16.907 3.851 13.040 1.00 91.81 186 TRP A N 1
ATOM 1429 C CA . TRP A 1 186 ? -15.492 4.203 13.083 1.00 91.81 186 TRP A CA 1
ATOM 1430 C C . TRP A 1 186 ? -14.613 2.976 13.348 1.00 91.81 186 TRP A C 1
ATOM 1432 O O . TRP A 1 186 ? -13.614 2.781 12.664 1.00 91.81 186 TRP A O 1
ATOM 1442 N N . GLU A 1 187 ? -14.977 2.152 14.334 1.00 88.25 187 GLU A N 1
ATOM 1443 C CA . GLU A 1 187 ? -14.239 0.928 14.681 1.00 88.25 187 GLU A CA 1
ATOM 1444 C C . GLU A 1 187 ? -14.242 -0.097 13.549 1.00 88.25 187 GLU A C 1
ATOM 1446 O O . GLU A 1 187 ? -13.211 -0.707 13.282 1.00 88.25 187 GLU A O 1
ATOM 1451 N N . ASP A 1 188 ? -15.366 -0.254 12.853 1.00 90.81 188 ASP A N 1
ATOM 1452 C CA . ASP A 1 188 ? -15.477 -1.159 11.710 1.00 90.81 188 ASP A CA 1
ATOM 1453 C C . ASP A 1 188 ? -14.574 -0.698 10.549 1.00 90.81 188 ASP A C 1
ATOM 1455 O O . ASP A 1 188 ? -13.899 -1.517 9.921 1.00 90.81 188 ASP A O 1
ATOM 1459 N N . ALA A 1 189 ? -14.488 0.616 10.303 1.00 93.12 189 ALA A N 1
ATOM 1460 C CA . ALA A 1 189 ? -13.570 1.187 9.317 1.00 93.12 189 ALA A CA 1
ATOM 1461 C C . ALA A 1 189 ? -12.091 1.010 9.716 1.00 93.12 189 ALA A C 1
ATOM 1463 O O . ALA A 1 189 ? -11.265 0.647 8.873 1.00 93.12 189 ALA A O 1
ATOM 1464 N N . GLU A 1 190 ? -11.760 1.232 10.993 1.00 91.06 190 GLU A N 1
ATOM 1465 C CA . GLU A 1 190 ? -10.410 1.032 11.536 1.00 91.06 190 GLU A CA 1
ATOM 1466 C C . GLU A 1 190 ? -9.966 -0.426 11.423 1.00 91.06 190 GLU A C 1
ATOM 1468 O O . GLU A 1 190 ? -8.845 -0.706 11.006 1.00 91.06 190 GLU A O 1
ATOM 1473 N N . GLU A 1 191 ? -10.845 -1.370 11.745 1.00 88.00 191 GLU A N 1
ATOM 1474 C CA . GLU A 1 191 ? -10.528 -2.792 11.678 1.00 88.00 191 GLU A CA 1
ATOM 1475 C C . GLU A 1 191 ? -10.408 -3.297 10.235 1.00 88.00 191 GLU A C 1
ATOM 1477 O O . GLU A 1 191 ? -9.505 -4.075 9.933 1.00 88.00 191 GLU A O 1
ATOM 1482 N N . SER A 1 192 ? -11.274 -2.837 9.325 1.00 89.69 192 SER A N 1
ATOM 1483 C CA . SER A 1 192 ? -11.208 -3.214 7.907 1.00 89.69 192 SER A CA 1
ATOM 1484 C C . SER A 1 192 ? -9.889 -2.781 7.258 1.00 89.69 192 SER A C 1
ATOM 1486 O O . SER A 1 192 ? -9.328 -3.494 6.415 1.00 89.69 192 SER A O 1
ATOM 1488 N N . LEU A 1 193 ? -9.380 -1.603 7.630 1.00 90.31 193 LEU A N 1
ATOM 1489 C CA . LEU A 1 193 ? -8.106 -1.094 7.127 1.00 90.31 193 LEU A CA 1
ATOM 1490 C C . LEU A 1 193 ? -6.893 -1.605 7.910 1.00 90.31 193 LEU A C 1
ATOM 1492 O O . LEU A 1 193 ? -5.824 -1.777 7.334 1.00 90.31 193 LEU A O 1
ATOM 1496 N N . GLY A 1 194 ? -7.061 -1.909 9.190 1.00 88.62 194 GLY A N 1
ATOM 1497 C CA . GLY A 1 194 ? -5.948 -2.094 10.107 1.00 88.62 194 GLY A CA 1
ATOM 1498 C C . GLY A 1 194 ? -5.417 -0.749 10.606 1.00 88.62 194 GLY A C 1
ATOM 1499 O O . GLY A 1 194 ? -5.531 0.291 9.955 1.00 88.62 194 GLY A O 1
ATOM 1500 N N . ARG A 1 195 ? -4.818 -0.767 11.799 1.00 83.56 195 ARG A N 1
ATOM 1501 C CA . ARG A 1 195 ? -4.505 0.452 12.562 1.00 83.56 195 ARG A CA 1
ATOM 1502 C C . ARG A 1 195 ? -3.518 1.400 11.869 1.00 83.56 195 ARG A C 1
ATOM 1504 O O . ARG A 1 195 ? -3.654 2.613 12.000 1.00 83.56 195 ARG A O 1
ATOM 1511 N N . GLU A 1 196 ? -2.526 0.859 11.162 1.00 84.12 196 GLU A N 1
ATOM 1512 C CA . GLU A 1 196 ? -1.511 1.660 10.459 1.00 84.12 196 GLU A CA 1
ATOM 1513 C C . GLU A 1 196 ? -2.117 2.368 9.239 1.00 84.12 196 GLU A C 1
ATOM 1515 O O . GLU A 1 196 ? -2.148 3.599 9.209 1.00 84.12 196 GLU A O 1
ATOM 1520 N N . ASP A 1 197 ? -2.707 1.614 8.305 1.00 88.81 197 ASP A N 1
ATOM 1521 C CA . ASP A 1 197 ? -3.354 2.163 7.103 1.00 88.81 197 ASP A CA 1
ATOM 1522 C C . ASP A 1 197 ? -4.502 3.127 7.452 1.00 88.81 197 ASP A C 1
ATOM 1524 O O . ASP A 1 197 ? -4.691 4.152 6.793 1.00 88.81 197 ASP A O 1
ATOM 1528 N N . PHE A 1 198 ? -5.262 2.837 8.515 1.00 91.69 198 PHE A N 1
ATOM 1529 C CA . PHE A 1 198 ? -6.317 3.726 9.000 1.00 91.69 198 PHE A CA 1
ATOM 1530 C C . PHE A 1 198 ? -5.762 5.038 9.565 1.00 91.69 198 PHE A C 1
ATOM 1532 O O . PHE A 1 198 ? -6.356 6.096 9.367 1.00 91.69 198 PHE A O 1
ATOM 1539 N N . SER A 1 199 ? -4.610 5.008 10.239 1.00 88.94 199 SER A N 1
ATOM 1540 C CA . SER A 1 199 ? -3.939 6.230 10.689 1.00 88.94 199 SER A CA 1
ATOM 1541 C C . SER A 1 199 ? -3.434 7.056 9.498 1.00 88.94 199 SER A C 1
ATOM 1543 O O . SER A 1 199 ? -3.616 8.277 9.474 1.00 88.94 199 SER A O 1
ATOM 1545 N N . ASP A 1 200 ? -2.860 6.404 8.485 1.00 90.00 200 ASP A N 1
ATOM 1546 C CA . ASP A 1 200 ? -2.378 7.061 7.264 1.00 90.00 200 ASP A CA 1
ATOM 1547 C C . ASP A 1 200 ? -3.518 7.655 6.423 1.00 90.00 200 ASP A C 1
ATOM 1549 O O . ASP A 1 200 ? -3.344 8.689 5.770 1.00 90.00 200 ASP A O 1
ATOM 1553 N N . LEU A 1 201 ? -4.726 7.088 6.500 1.00 94.44 201 LEU A N 1
ATOM 1554 C CA . LEU A 1 201 ? -5.916 7.631 5.844 1.00 94.44 201 LEU A CA 1
ATOM 1555 C C . LEU A 1 201 ? -6.162 9.104 6.203 1.00 94.44 201 LEU A C 1
ATOM 1557 O O . LEU A 1 201 ? -6.536 9.892 5.333 1.00 94.44 201 LEU A O 1
ATOM 1561 N N . PHE A 1 202 ? -5.904 9.515 7.448 1.00 93.19 202 PHE A N 1
ATOM 1562 C CA . PHE A 1 202 ? -6.075 10.911 7.864 1.00 93.19 202 PHE A CA 1
ATOM 1563 C C . PHE A 1 202 ? -5.090 11.852 7.163 1.00 93.19 202 PHE A C 1
ATOM 1565 O O . PHE A 1 202 ? -5.460 12.986 6.851 1.00 93.19 202 PHE A O 1
ATOM 1572 N N . LEU A 1 203 ? -3.871 11.394 6.850 1.00 91.00 203 LEU A N 1
ATOM 1573 C CA . LEU A 1 203 ? -2.914 12.156 6.039 1.00 91.00 203 LEU A CA 1
ATOM 1574 C C . LEU A 1 203 ? -3.456 12.354 4.618 1.00 91.00 203 LEU A C 1
ATOM 1576 O O . LEU A 1 203 ? -3.395 13.466 4.083 1.00 91.00 203 LEU A O 1
ATOM 1580 N N . HIS A 1 204 ? -4.027 11.299 4.031 1.00 93.69 204 HIS A N 1
ATOM 1581 C CA . HIS A 1 204 ? -4.602 11.348 2.689 1.00 93.69 204 HIS A CA 1
ATOM 1582 C C . HIS A 1 204 ? -5.845 12.243 2.623 1.00 93.69 204 HIS A C 1
ATOM 1584 O O . HIS A 1 204 ? -5.913 13.120 1.762 1.00 93.69 204 HIS A O 1
ATOM 1590 N N . ILE A 1 205 ? -6.788 12.098 3.563 1.00 94.88 205 ILE A N 1
ATOM 1591 C CA . ILE A 1 205 ? -7.982 12.953 3.665 1.00 94.88 205 ILE A CA 1
ATOM 1592 C C . ILE A 1 205 ? -7.563 14.419 3.811 1.00 94.88 205 ILE A C 1
ATOM 1594 O O . ILE A 1 205 ? -8.062 15.279 3.087 1.00 94.88 205 ILE A O 1
ATOM 1598 N N . ARG A 1 206 ? -6.592 14.721 4.685 1.00 93.50 206 ARG A N 1
ATOM 1599 C CA . ARG A 1 206 ? -6.072 16.088 4.853 1.00 93.50 206 ARG A CA 1
ATOM 1600 C C . ARG A 1 206 ? -5.562 16.667 3.538 1.00 93.50 206 ARG A C 1
ATOM 1602 O O . ARG A 1 206 ? -5.840 17.824 3.222 1.00 93.50 206 ARG A O 1
ATOM 1609 N N . MET A 1 207 ? -4.815 15.875 2.770 1.00 92.44 207 MET A N 1
ATOM 1610 C CA . MET A 1 207 ? -4.268 16.299 1.483 1.00 92.44 207 MET A CA 1
ATOM 1611 C C . MET A 1 207 ? -5.370 16.551 0.447 1.00 92.44 207 MET A C 1
ATOM 1613 O O . MET A 1 207 ? -5.305 17.559 -0.250 1.00 92.44 207 MET A O 1
ATOM 1617 N N . ILE A 1 208 ? -6.404 15.706 0.400 1.00 94.00 208 ILE A N 1
ATOM 1618 C CA . ILE A 1 208 ? -7.560 15.870 -0.497 1.00 94.00 208 ILE A CA 1
ATOM 1619 C C . ILE A 1 208 ? -8.329 17.164 -0.202 1.00 94.00 208 ILE A C 1
ATOM 1621 O O . ILE A 1 208 ? -8.693 17.883 -1.131 1.00 94.00 208 ILE A O 1
ATOM 1625 N N . PHE A 1 209 ? -8.558 17.474 1.077 1.00 90.81 209 PHE A N 1
ATOM 1626 C CA . PHE A 1 209 ? -9.310 18.665 1.488 1.00 90.81 209 PHE A CA 1
ATOM 1627 C C . PHE A 1 209 ? -8.517 19.960 1.323 1.00 90.81 209 PHE A C 1
ATOM 1629 O O . PHE A 1 209 ? -9.063 20.968 0.888 1.00 90.81 209 PHE A O 1
ATOM 1636 N N . SER A 1 210 ? -7.238 19.949 1.695 1.00 87.38 210 SER A N 1
ATOM 1637 C CA . SER A 1 210 ? -6.429 21.171 1.686 1.00 87.38 210 SER A CA 1
ATOM 1638 C C . SER A 1 210 ? -5.790 21.477 0.336 1.00 87.38 210 SER A C 1
ATOM 1640 O O . SER A 1 210 ? -5.524 22.642 0.070 1.00 87.38 210 SER A O 1
ATOM 1642 N N . GLY A 1 211 ? -5.495 20.465 -0.490 1.00 82.69 211 GLY A N 1
ATOM 1643 C CA . GLY A 1 211 ? -4.766 20.656 -1.748 1.00 82.69 211 GLY A CA 1
ATOM 1644 C C . GLY A 1 211 ? -3.349 21.211 -1.564 1.00 82.69 211 GLY A C 1
ATOM 1645 O O . GLY A 1 211 ? -2.773 21.749 -2.501 1.00 82.69 211 GLY A O 1
ATOM 1646 N N . GLU A 1 212 ? -2.772 21.105 -0.361 1.00 80.75 212 GLU A N 1
ATOM 1647 C CA . GLU A 1 212 ? -1.454 21.659 -0.031 1.00 80.75 212 GLU A CA 1
ATOM 1648 C C . GLU A 1 212 ? -0.525 20.601 0.593 1.00 80.75 212 GLU A C 1
ATOM 1650 O O . GLU A 1 212 ? -0.928 19.484 0.926 1.00 80.75 212 GLU A O 1
ATOM 1655 N N . ARG A 1 213 ? 0.750 20.939 0.806 1.00 78.50 213 ARG A N 1
ATOM 1656 C CA . ARG A 1 213 ? 1.672 20.132 1.624 1.00 78.50 213 ARG A CA 1
ATOM 1657 C C . ARG A 1 213 ? 1.496 20.460 3.112 1.00 78.50 213 ARG A C 1
ATOM 1659 O O . ARG A 1 213 ? 1.319 21.624 3.456 1.00 78.50 213 ARG A O 1
ATOM 1666 N N . ALA A 1 214 ? 1.653 19.455 3.977 1.00 77.88 214 ALA A N 1
ATOM 1667 C CA . ALA A 1 214 ? 1.661 19.657 5.425 1.00 77.88 214 ALA A CA 1
ATOM 1668 C C . ALA A 1 214 ? 2.797 20.598 5.867 1.00 77.88 214 ALA A C 1
ATOM 1670 O O . ALA A 1 214 ? 3.959 20.411 5.487 1.00 77.88 214 ALA A O 1
ATOM 1671 N N . ARG A 1 215 ? 2.456 21.607 6.668 1.00 72.94 215 ARG A N 1
ATOM 1672 C CA . ARG A 1 215 ? 3.365 22.608 7.256 1.00 72.94 215 ARG A CA 1
ATOM 1673 C C . ARG A 1 215 ? 3.477 22.461 8.774 1.00 72.94 215 ARG A C 1
ATOM 1675 O O . ARG A 1 215 ? 4.465 22.905 9.353 1.00 72.94 215 ARG A O 1
ATOM 1682 N N . GLN A 1 216 ? 2.475 21.862 9.406 1.00 72.75 216 GLN A N 1
ATOM 1683 C CA . GLN A 1 216 ? 2.380 21.615 10.840 1.00 72.75 216 GLN A CA 1
ATOM 1684 C C . GLN A 1 216 ? 2.014 20.152 11.123 1.00 72.75 216 GLN A C 1
ATOM 1686 O O . GLN A 1 216 ? 1.881 19.323 10.226 1.00 72.75 216 GLN A O 1
ATOM 1691 N N . GLU A 1 217 ? 1.875 19.833 12.407 1.00 74.44 217 GLU A N 1
ATOM 1692 C CA . GLU A 1 217 ? 1.435 18.522 12.877 1.00 74.44 217 GLU A CA 1
ATOM 1693 C C . GLU A 1 217 ? 0.019 18.203 12.383 1.00 74.44 217 GLU A C 1
ATOM 1695 O O . GLU A 1 217 ? -0.874 19.057 12.438 1.00 74.44 217 GLU A O 1
ATOM 1700 N N . LEU A 1 218 ? -0.199 16.944 11.981 1.00 80.81 218 LEU A N 1
ATOM 1701 C CA . LEU A 1 218 ? -1.476 16.457 11.452 1.00 80.81 218 LEU A CA 1
ATOM 1702 C C . LEU A 1 218 ? -2.658 16.828 12.354 1.00 80.81 218 LEU A C 1
ATOM 1704 O O . LEU A 1 218 ? -3.682 17.263 11.848 1.00 80.81 218 LEU A O 1
ATOM 1708 N N . LEU A 1 219 ? -2.516 16.723 13.678 1.00 76.88 219 LEU A N 1
ATOM 1709 C CA . LEU A 1 219 ? -3.589 17.056 14.620 1.00 76.88 219 LEU A CA 1
ATOM 1710 C C . LEU A 1 219 ? -4.103 18.495 14.453 1.00 76.88 219 LEU A C 1
ATOM 1712 O O . LEU A 1 219 ? -5.310 18.719 14.462 1.00 76.88 219 LEU A O 1
ATOM 1716 N N . LYS A 1 220 ? -3.204 19.467 14.264 1.00 75.94 220 LYS A N 1
ATOM 1717 C CA . LYS A 1 220 ? -3.569 20.887 14.120 1.00 75.94 220 LYS A CA 1
ATOM 1718 C C . LYS A 1 220 ? -4.130 21.179 12.735 1.00 75.94 220 LYS A C 1
ATOM 1720 O O . LYS A 1 220 ? -5.139 21.875 12.602 1.00 75.94 220 LYS A O 1
ATOM 1725 N N . GLU A 1 221 ? -3.491 20.645 11.698 1.00 83.12 221 GLU A N 1
ATOM 1726 C CA . GLU A 1 221 ? -3.932 20.869 10.321 1.00 83.12 221 GLU A CA 1
ATOM 1727 C C . GLU A 1 221 ? -5.259 20.181 10.037 1.00 83.12 221 GLU A C 1
ATOM 1729 O O . GLU A 1 221 ? -6.166 20.811 9.512 1.00 83.12 221 GLU A O 1
ATOM 1734 N N . PHE A 1 222 ? -5.429 18.927 10.451 1.00 87.44 222 PHE A N 1
ATOM 1735 C CA . PHE A 1 222 ? -6.679 18.200 10.253 1.00 87.44 222 PHE A CA 1
ATOM 1736 C C . PHE A 1 222 ? -7.847 18.903 10.952 1.00 87.44 222 PHE A C 1
ATOM 1738 O O . PHE A 1 222 ? -8.919 19.058 10.371 1.00 87.44 222 PHE A O 1
ATOM 1745 N N . GLN A 1 223 ? -7.626 19.422 12.165 1.00 83.62 223 GLN A N 1
ATOM 1746 C CA . GLN A 1 223 ? -8.635 20.211 12.869 1.00 83.62 223 GLN A CA 1
ATOM 1747 C C . GLN A 1 223 ? -9.011 21.503 12.137 1.00 83.62 223 GLN A C 1
ATOM 1749 O O . GLN A 1 223 ? -10.190 21.845 12.068 1.00 83.62 223 GLN A O 1
ATOM 1754 N N . SER A 1 224 ? -8.021 22.235 11.627 1.00 85.25 224 SER A N 1
ATOM 1755 C CA . SER A 1 224 ? -8.226 23.554 11.013 1.00 85.25 224 SER A CA 1
ATOM 1756 C C . SER A 1 224 ? -8.621 23.506 9.537 1.00 85.25 224 SER A C 1
ATOM 1758 O O . SER A 1 224 ? -9.200 24.473 9.057 1.00 85.25 224 SER A O 1
ATOM 1760 N N . GLN A 1 225 ? -8.332 22.411 8.831 1.00 87.00 225 GLN A N 1
ATOM 1761 C CA . GLN A 1 225 ? -8.553 22.263 7.386 1.00 87.00 225 GLN A CA 1
ATOM 1762 C C . GLN A 1 225 ? -9.673 21.276 7.048 1.00 87.00 225 GLN A C 1
ATOM 1764 O O . GLN A 1 225 ? -10.297 21.413 6.004 1.00 87.00 225 GLN A O 1
ATOM 1769 N N . VAL A 1 226 ? -9.924 20.274 7.897 1.00 90.31 226 VAL A N 1
ATOM 1770 C CA . VAL A 1 226 ? -10.945 19.244 7.644 1.00 90.31 226 VAL A CA 1
ATOM 1771 C C . VAL A 1 226 ? -12.078 19.380 8.650 1.00 90.31 226 VAL A C 1
ATOM 1773 O O . VAL A 1 226 ? -13.191 19.750 8.281 1.00 90.31 226 VAL A O 1
ATOM 1776 N N . LEU A 1 227 ? -11.801 19.158 9.939 1.00 86.94 227 LEU A N 1
ATOM 1777 C CA . LEU A 1 227 ? -12.851 19.104 10.962 1.00 86.94 227 LEU A CA 1
ATOM 1778 C C . LEU A 1 227 ? -13.548 20.442 11.187 1.00 86.94 227 LEU A C 1
ATOM 1780 O O . LEU A 1 227 ? -14.708 20.441 11.584 1.00 86.94 227 LEU A O 1
ATOM 1784 N N . VAL A 1 228 ? -12.909 21.577 10.885 1.00 86.19 228 VAL A N 1
ATOM 1785 C CA . VAL A 1 228 ? -13.555 22.900 10.939 1.00 86.19 228 VAL A CA 1
ATOM 1786 C C . VAL A 1 228 ? -14.864 22.938 10.140 1.00 86.19 228 VAL A C 1
ATOM 1788 O O . VAL A 1 228 ? -15.811 23.608 10.549 1.00 86.19 228 VAL A O 1
ATOM 1791 N N . HIS A 1 229 ? -14.952 22.167 9.051 1.00 86.62 229 HIS A N 1
ATOM 1792 C CA . HIS A 1 229 ? -16.140 22.077 8.206 1.00 86.62 229 HIS A CA 1
ATOM 1793 C C . HIS A 1 229 ? -17.244 21.190 8.781 1.00 86.62 229 HIS A C 1
ATOM 1795 O O . HIS A 1 229 ? -18.343 21.217 8.236 1.00 86.62 229 HIS A O 1
ATOM 1801 N N . TYR A 1 230 ? -16.984 20.466 9.871 1.00 86.88 230 TYR A N 1
ATOM 1802 C CA . TYR A 1 230 ? -17.894 19.499 10.496 1.00 86.88 230 TYR A CA 1
ATOM 1803 C C . TYR A 1 230 ? -18.138 19.766 11.992 1.00 86.88 230 TYR A C 1
ATOM 1805 O O . TYR A 1 230 ? -18.846 19.007 12.648 1.00 86.88 230 TYR A O 1
ATOM 1813 N N . LYS A 1 231 ? -17.605 20.872 12.531 1.00 77.75 231 LYS A N 1
ATOM 1814 C CA . LYS A 1 231 ? -17.912 21.332 13.893 1.00 77.75 231 LYS A CA 1
ATOM 1815 C C . LYS A 1 231 ? -19.373 21.762 14.033 1.00 77.75 231 LYS A C 1
ATOM 1817 O O . LYS A 1 231 ? -19.979 22.255 13.076 1.00 77.75 231 LYS A O 1
ATOM 1822 N N . GLY A 1 232 ? -19.890 21.656 15.259 1.00 73.88 232 GLY A N 1
ATOM 1823 C CA . GLY A 1 232 ? -21.204 22.181 15.645 1.00 73.88 232 GLY A CA 1
ATOM 1824 C C . GLY A 1 232 ? -22.357 21.235 15.314 1.00 73.88 232 GLY A C 1
ATOM 1825 O O . GLY A 1 232 ? -23.319 21.655 14.678 1.00 73.88 232 GLY A O 1
ATOM 1826 N N . GLY A 1 233 ? -22.240 19.965 15.713 1.00 77.06 233 GLY A N 1
ATOM 1827 C CA . GLY A 1 233 ? -23.292 18.953 15.537 1.00 77.06 233 GLY A CA 1
ATOM 1828 C C . GLY A 1 233 ? -23.293 18.248 14.176 1.00 77.06 233 GLY A C 1
ATOM 1829 O O . GLY A 1 233 ? -24.227 17.522 13.866 1.00 77.06 233 GLY A O 1
ATOM 1830 N N . ARG A 1 234 ? -22.250 18.435 13.353 1.00 84.62 234 ARG A N 1
ATOM 1831 C CA . ARG A 1 234 ? -22.086 17.764 12.044 1.00 84.62 234 ARG A CA 1
ATOM 1832 C C . ARG A 1 234 ? -21.026 16.659 12.065 1.00 84.62 234 ARG A C 1
ATOM 1834 O O . ARG A 1 234 ? -20.548 16.220 11.020 1.00 84.62 234 ARG A O 1
ATOM 1841 N N . ALA A 1 235 ? -20.685 16.174 13.257 1.00 85.50 235 ALA A N 1
ATOM 1842 C CA . ALA A 1 235 ? -19.790 15.038 13.452 1.00 85.50 235 ALA A CA 1
ATOM 1843 C C . ALA A 1 235 ? -20.303 13.772 12.736 1.00 85.50 235 ALA A C 1
ATOM 1845 O O . ALA A 1 235 ? -19.527 13.042 12.119 1.00 85.50 235 ALA A O 1
ATOM 1846 N N . GLU A 1 236 ? -21.621 13.569 12.725 1.00 89.06 236 GLU A N 1
ATOM 1847 C CA . GLU A 1 236 ? -22.283 12.493 11.981 1.00 89.06 236 GLU A CA 1
ATOM 1848 C C . GLU A 1 236 ? -22.028 12.565 10.468 1.00 89.06 236 GLU A C 1
ATOM 1850 O O . GLU A 1 236 ? -21.748 11.551 9.820 1.00 89.06 236 GLU A O 1
ATOM 1855 N N . GLU A 1 237 ? -22.084 13.774 9.900 1.00 91.62 237 GLU A N 1
ATOM 1856 C CA . GLU A 1 237 ? -21.809 14.010 8.481 1.00 91.62 237 GLU A CA 1
ATOM 1857 C C . GLU A 1 237 ? -20.357 13.674 8.146 1.00 91.62 237 GLU A C 1
ATOM 1859 O O . GLU A 1 237 ? -20.102 13.055 7.114 1.00 91.62 237 GLU A O 1
ATOM 1864 N N . PHE A 1 238 ? -19.408 14.015 9.024 1.00 93.31 238 PHE A N 1
ATOM 1865 C CA . PHE A 1 238 ? -18.006 13.650 8.826 1.00 93.31 238 PHE A CA 1
ATOM 1866 C C . PHE A 1 238 ? -17.832 12.132 8.741 1.00 93.31 238 PHE A C 1
ATOM 1868 O O . PHE A 1 238 ? -17.211 11.634 7.800 1.00 93.31 238 PHE A O 1
ATOM 1875 N N . VAL A 1 239 ? -18.399 11.381 9.692 1.00 92.81 239 VAL A N 1
ATOM 1876 C CA . VAL A 1 239 ? -18.246 9.920 9.704 1.00 92.81 239 VAL A CA 1
ATOM 1877 C C . VAL A 1 239 ? -18.870 9.302 8.450 1.00 92.81 239 VAL A C 1
ATOM 1879 O O . VAL A 1 239 ? -18.227 8.491 7.785 1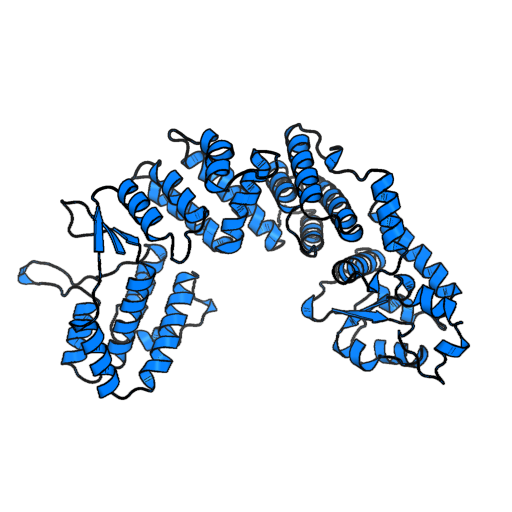.00 92.81 239 VAL A O 1
ATOM 1882 N N . ASN A 1 240 ? -20.080 9.728 8.079 1.00 92.88 240 ASN A N 1
ATOM 1883 C CA . ASN A 1 240 ? -20.837 9.121 6.981 1.00 92.88 240 ASN A CA 1
ATOM 1884 C C . ASN A 1 240 ? -20.389 9.551 5.583 1.00 92.88 240 ASN A C 1
ATOM 1886 O O . ASN A 1 240 ? -20.507 8.769 4.646 1.00 92.88 240 ASN A O 1
ATOM 1890 N N . GLN A 1 241 ? -19.940 10.794 5.412 1.00 92.94 241 GLN A N 1
ATOM 1891 C CA . GLN A 1 241 ? -19.656 11.358 4.086 1.00 92.94 241 GLN A CA 1
ATOM 1892 C C . GLN A 1 241 ? -18.161 11.450 3.778 1.00 92.94 241 GLN A C 1
ATOM 1894 O O . GLN A 1 241 ? -17.794 11.612 2.608 1.00 92.94 241 GLN A O 1
ATOM 1899 N N . VAL A 1 242 ? -17.313 11.368 4.809 1.00 94.62 242 VAL A N 1
ATOM 1900 C CA . VAL A 1 242 ? -15.858 11.480 4.687 1.00 94.62 242 VAL A CA 1
ATOM 1901 C C . VAL A 1 242 ? -15.193 10.198 5.160 1.00 94.62 242 VAL A C 1
ATOM 1903 O O . VAL A 1 242 ? -14.678 9.457 4.330 1.00 94.62 242 VAL A O 1
ATOM 1906 N N . LEU A 1 243 ? -15.209 9.913 6.463 1.00 95.12 243 LEU A N 1
ATOM 1907 C CA . LEU A 1 243 ? -14.371 8.854 7.024 1.00 95.12 243 LEU A CA 1
ATOM 1908 C C . LEU A 1 243 ? -14.685 7.479 6.433 1.00 95.12 243 LEU A C 1
ATOM 1910 O O . LEU A 1 243 ? -13.785 6.843 5.893 1.00 95.12 243 LEU A O 1
ATOM 1914 N N . VAL A 1 244 ? -15.941 7.031 6.534 1.00 95.50 244 VAL A N 1
ATOM 1915 C CA . VAL A 1 244 ? -16.339 5.690 6.083 1.00 95.50 244 VAL A CA 1
ATOM 1916 C C . VAL A 1 244 ? -16.144 5.535 4.568 1.00 95.50 244 VAL A C 1
ATOM 1918 O O . VAL A 1 244 ? -15.429 4.613 4.181 1.00 95.50 244 VAL A O 1
ATOM 1921 N N . PRO A 1 245 ? -16.624 6.454 3.701 1.00 95.88 245 PRO A N 1
ATOM 1922 C CA . PRO A 1 245 ? -16.404 6.327 2.258 1.00 95.88 245 PRO A CA 1
ATOM 1923 C C . PRO A 1 245 ? -14.927 6.325 1.847 1.00 95.88 245 PRO A C 1
ATOM 1925 O O . PRO A 1 245 ? -14.535 5.570 0.958 1.00 95.88 245 PRO A O 1
ATOM 1928 N N . TYR A 1 246 ? -14.081 7.150 2.478 1.00 96.94 246 TYR A N 1
ATOM 1929 C CA . TYR A 1 246 ? -12.645 7.131 2.184 1.00 96.94 246 TYR A CA 1
ATOM 1930 C C . TYR A 1 246 ? -11.958 5.878 2.733 1.00 96.94 246 TYR A C 1
ATOM 1932 O O . TYR A 1 246 ? -11.020 5.391 2.101 1.00 96.94 246 TYR A O 1
ATOM 1940 N N . ALA A 1 247 ? -12.426 5.327 3.855 1.00 96.56 247 ALA A N 1
ATOM 1941 C CA . ALA A 1 247 ? -11.917 4.066 4.375 1.00 96.56 247 ALA A CA 1
ATOM 1942 C C . ALA A 1 247 ? -12.259 2.892 3.444 1.00 96.56 247 ALA A C 1
ATOM 1944 O O . ALA A 1 247 ? -11.375 2.111 3.092 1.00 96.56 247 ALA A O 1
ATOM 1945 N N . GLU A 1 248 ? -13.503 2.821 2.968 1.00 94.94 248 GLU A N 1
ATOM 1946 C CA . GLU A 1 248 ? -13.956 1.836 1.980 1.00 94.94 248 GLU A CA 1
ATOM 1947 C C . GLU A 1 248 ? -13.178 1.960 0.663 1.00 94.94 248 GLU A C 1
ATOM 1949 O O . GLU A 1 248 ? -12.647 0.970 0.159 1.00 94.94 248 GLU A O 1
ATOM 1954 N N . ALA A 1 249 ? -13.021 3.180 0.134 1.00 96.31 249 ALA A N 1
ATOM 1955 C CA . ALA A 1 249 ? -12.228 3.421 -1.072 1.00 96.31 249 ALA A CA 1
ATOM 1956 C C . ALA A 1 249 ? -10.757 3.008 -0.888 1.00 96.31 249 ALA A C 1
ATOM 1958 O O . ALA A 1 249 ? -10.155 2.425 -1.789 1.00 96.31 249 ALA A O 1
ATOM 1959 N N . SER A 1 250 ? -10.175 3.261 0.287 1.00 96.62 250 SER A N 1
ATOM 1960 C CA . SER A 1 250 ? -8.805 2.841 0.593 1.00 96.62 250 SER A CA 1
ATOM 1961 C C . SER A 1 250 ? -8.675 1.317 0.650 1.00 96.62 250 SER A C 1
ATOM 1963 O O . SER A 1 250 ? -7.703 0.772 0.125 1.00 96.62 250 SER A O 1
ATOM 1965 N N . ALA A 1 251 ? -9.671 0.620 1.208 1.00 95.81 251 ALA A N 1
ATOM 1966 C CA . ALA A 1 251 ? -9.714 -0.841 1.223 1.00 95.81 251 ALA A CA 1
ATOM 1967 C C . ALA A 1 251 ? -9.811 -1.401 -0.205 1.00 95.81 251 ALA A C 1
ATOM 1969 O O . ALA A 1 251 ? -9.063 -2.308 -0.565 1.00 95.81 251 ALA A O 1
ATOM 1970 N N . VAL A 1 252 ? -10.646 -0.795 -1.057 1.00 95.88 252 VAL A N 1
ATOM 1971 C CA . VAL A 1 252 ? -10.771 -1.152 -2.480 1.00 95.88 252 VAL A CA 1
ATOM 1972 C C . VAL A 1 252 ? -9.430 -1.055 -3.213 1.00 95.88 252 VAL A C 1
ATOM 1974 O O . VAL A 1 252 ? -9.084 -1.982 -3.950 1.00 95.88 252 VAL A O 1
ATOM 1977 N N . ILE A 1 253 ? -8.658 0.019 -3.002 1.00 95.94 253 ILE A N 1
ATOM 1978 C CA . ILE A 1 253 ? -7.326 0.181 -3.612 1.00 95.94 253 ILE A CA 1
ATOM 1979 C C . ILE A 1 253 ? -6.367 -0.891 -3.088 1.00 95.94 253 ILE A C 1
ATOM 1981 O O . ILE A 1 253 ? -5.770 -1.611 -3.889 1.00 95.94 253 ILE A O 1
ATOM 1985 N N . ARG A 1 254 ? -6.232 -1.013 -1.758 1.00 94.19 254 ARG A N 1
ATOM 1986 C CA . ARG A 1 254 ? -5.309 -1.950 -1.092 1.00 94.19 254 ARG A CA 1
ATOM 1987 C C . ARG A 1 254 ? -5.556 -3.391 -1.534 1.00 94.19 254 ARG A C 1
ATOM 1989 O O . ARG A 1 254 ? -4.626 -4.109 -1.910 1.00 94.19 254 ARG A O 1
ATOM 1996 N N . ASP A 1 255 ? -6.820 -3.796 -1.533 1.00 94.06 255 ASP A N 1
ATOM 1997 C CA . ASP A 1 255 ? -7.212 -5.173 -1.806 1.00 94.06 255 ASP A CA 1
ATOM 1998 C C . ASP A 1 255 ? -7.357 -5.438 -3.311 1.00 94.06 255 ASP A C 1
ATOM 2000 O O . ASP A 1 255 ? -7.283 -6.594 -3.734 1.00 94.06 255 ASP A O 1
ATOM 2004 N N . ARG A 1 256 ? -7.407 -4.381 -4.138 1.00 94.44 256 ARG A N 1
ATOM 2005 C CA . ARG A 1 256 ? -7.692 -4.416 -5.587 1.00 94.44 256 ARG A CA 1
ATOM 2006 C C . ARG A 1 256 ? -9.054 -5.058 -5.848 1.00 94.44 256 ARG A C 1
ATOM 2008 O O . ARG A 1 256 ? -9.178 -5.981 -6.652 1.00 94.44 256 ARG A O 1
ATOM 2015 N N . ALA A 1 257 ? -10.048 -4.595 -5.097 1.00 93.88 257 ALA A N 1
ATOM 2016 C CA . ALA A 1 257 ? -11.377 -5.191 -5.004 1.00 93.88 257 ALA A CA 1
ATOM 2017 C C . ALA A 1 257 ? -12.476 -4.270 -5.559 1.00 93.88 257 ALA A C 1
ATOM 2019 O O . ALA A 1 257 ? -13.606 -4.278 -5.076 1.00 93.88 257 ALA A O 1
ATOM 2020 N N . TYR A 1 258 ? -12.159 -3.452 -6.563 1.00 94.25 258 TYR A N 1
ATOM 2021 C CA . TYR A 1 258 ? -13.155 -2.609 -7.216 1.00 94.25 258 TYR A CA 1
ATOM 2022 C C . TYR A 1 258 ? -14.144 -3.475 -8.000 1.00 94.25 258 TYR A C 1
ATOM 2024 O O . TYR A 1 258 ? -13.733 -4.372 -8.741 1.00 94.25 258 TYR A O 1
ATOM 2032 N N . ALA A 1 259 ? -15.439 -3.204 -7.827 1.00 91.88 259 ALA A N 1
ATOM 2033 C CA . ALA A 1 259 ? -16.521 -4.005 -8.384 1.00 91.88 259 ALA A CA 1
ATOM 2034 C C . ALA A 1 259 ? -17.680 -3.111 -8.852 1.00 91.88 259 ALA A C 1
ATOM 2036 O O . ALA A 1 259 ? -18.554 -2.752 -8.070 1.00 91.88 259 ALA A O 1
ATOM 2037 N N . ALA A 1 260 ? -17.698 -2.789 -10.147 1.00 85.25 260 ALA A N 1
ATOM 2038 C CA . ALA A 1 260 ? -18.758 -2.004 -10.795 1.00 85.25 260 ALA A CA 1
ATOM 2039 C C . ALA A 1 260 ? -19.281 -2.663 -12.090 1.00 85.25 260 ALA A C 1
ATOM 2041 O O . ALA A 1 260 ? -19.849 -2.011 -12.962 1.00 85.25 260 ALA A O 1
ATOM 2042 N N . GLY A 1 261 ? -19.076 -3.976 -12.246 1.00 80.88 261 GLY A N 1
ATOM 2043 C CA . GLY A 1 261 ? -19.430 -4.710 -13.465 1.00 80.88 261 GLY A CA 1
ATOM 2044 C C . GLY A 1 261 ? -18.352 -4.590 -14.548 1.00 80.88 261 GLY A C 1
ATOM 2045 O O . GLY A 1 261 ? -17.182 -4.887 -14.291 1.00 80.88 261 GLY A O 1
ATOM 2046 N N . SER A 1 262 ? -18.727 -4.189 -15.768 1.00 83.31 262 SER A N 1
ATOM 2047 C CA . SER A 1 262 ? -17.798 -4.083 -16.906 1.00 83.31 262 SER A CA 1
ATOM 2048 C C . SER A 1 262 ? -16.705 -3.040 -16.656 1.00 83.31 262 SER A C 1
ATOM 2050 O O . SER A 1 262 ? -17.012 -1.900 -16.326 1.00 83.31 262 SER A O 1
ATOM 2052 N N . GLY A 1 263 ? -15.438 -3.413 -16.852 1.00 84.12 263 GLY A N 1
ATOM 2053 C CA . GLY A 1 263 ? -14.281 -2.534 -16.620 1.00 84.12 263 GLY A CA 1
ATOM 2054 C C . GLY A 1 263 ? -13.645 -2.662 -15.231 1.00 84.12 263 GLY A C 1
ATOM 2055 O O . GLY A 1 263 ? -12.588 -2.076 -14.999 1.00 84.12 263 GLY A O 1
ATOM 2056 N N . SER A 1 264 ? -14.217 -3.478 -14.334 1.00 90.00 264 SER A N 1
ATOM 2057 C CA . SER A 1 264 ? -13.662 -3.698 -12.988 1.00 90.00 264 SER A CA 1
ATOM 2058 C C . SER A 1 264 ? -12.235 -4.256 -13.024 1.00 90.00 264 SER A C 1
ATOM 2060 O O . SER A 1 264 ? -11.357 -3.771 -12.310 1.00 90.00 264 SER A O 1
ATOM 2062 N N . ASP A 1 265 ? -11.975 -5.220 -13.911 1.00 88.94 265 ASP A N 1
ATOM 2063 C CA . ASP A 1 265 ? -10.652 -5.837 -14.064 1.00 88.94 265 ASP A CA 1
ATOM 2064 C C . ASP A 1 265 ? -9.589 -4.821 -14.488 1.00 88.94 265 ASP A C 1
ATOM 2066 O O . ASP A 1 265 ? -8.471 -4.835 -13.973 1.00 88.94 265 ASP A O 1
ATOM 2070 N N . GLN A 1 266 ? -9.956 -3.883 -15.366 1.00 89.31 266 GLN A N 1
ATOM 2071 C CA . GLN A 1 266 ? -9.053 -2.837 -15.834 1.00 89.31 266 GLN A CA 1
ATOM 2072 C C . GLN A 1 266 ? -8.668 -1.875 -14.704 1.00 89.31 266 GLN A C 1
ATOM 2074 O O . GLN A 1 266 ? -7.498 -1.516 -14.570 1.00 89.31 266 GLN A O 1
ATOM 2079 N N . VAL A 1 267 ? -9.633 -1.469 -13.876 1.00 94.62 267 VAL A N 1
ATOM 2080 C CA . VAL A 1 267 ? -9.388 -0.607 -12.708 1.00 94.62 267 VAL A CA 1
ATOM 2081 C C . VAL A 1 267 ? -8.502 -1.325 -11.684 1.00 94.62 267 VAL A C 1
ATOM 2083 O O . VAL A 1 267 ? -7.484 -0.779 -11.252 1.00 94.62 267 VAL A O 1
ATOM 2086 N N . ASN A 1 268 ? -8.816 -2.584 -11.365 1.00 93.88 268 ASN A N 1
ATOM 2087 C CA . ASN A 1 268 ? -8.021 -3.395 -10.437 1.00 93.88 268 ASN A CA 1
ATOM 2088 C C . ASN A 1 268 ? -6.596 -3.654 -10.948 1.00 93.88 268 ASN A C 1
ATOM 2090 O O . ASN A 1 268 ? -5.649 -3.716 -10.155 1.00 93.88 268 ASN A O 1
ATOM 2094 N N . LEU A 1 269 ? -6.413 -3.758 -12.267 1.00 90.88 269 LEU A N 1
ATOM 2095 C CA . LEU A 1 269 ? -5.097 -3.849 -12.892 1.00 90.88 269 LEU A CA 1
ATOM 2096 C C . LEU A 1 269 ? -4.278 -2.569 -12.676 1.00 90.88 269 LEU A C 1
ATOM 2098 O O . LEU A 1 269 ? -3.096 -2.654 -12.336 1.00 90.88 269 LEU A O 1
ATOM 2102 N N . TRP A 1 270 ? -4.889 -1.387 -12.792 1.00 94.62 270 TRP A N 1
ATOM 2103 C CA . TRP A 1 270 ? -4.197 -0.129 -12.501 1.00 94.62 270 TRP A CA 1
ATOM 2104 C C . TRP A 1 270 ? -3.811 0.011 -11.029 1.00 94.62 270 TRP A C 1
ATOM 2106 O O . TRP A 1 270 ? -2.680 0.408 -10.747 1.00 94.62 270 TRP A O 1
ATOM 2116 N N . PHE A 1 271 ? -4.677 -0.385 -10.089 1.00 95.31 271 PHE A N 1
ATOM 2117 C CA . PHE A 1 271 ? -4.299 -0.420 -8.671 1.00 95.31 271 PHE A CA 1
ATOM 2118 C C . PHE A 1 271 ? -3.112 -1.343 -8.430 1.00 95.31 271 PHE A C 1
ATOM 2120 O O . PHE A 1 271 ? -2.165 -0.962 -7.746 1.00 95.31 271 PHE A O 1
ATOM 2127 N N . ARG A 1 272 ? -3.089 -2.520 -9.065 1.00 91.75 272 ARG A N 1
ATOM 2128 C CA . ARG A 1 272 ? -1.937 -3.422 -8.977 1.00 91.75 272 ARG A CA 1
ATOM 2129 C C . ARG A 1 272 ? -0.647 -2.777 -9.486 1.00 91.75 272 ARG A C 1
ATOM 2131 O O . ARG A 1 272 ? 0.401 -3.028 -8.902 1.00 91.75 272 ARG A O 1
ATOM 2138 N N . ARG A 1 273 ? -0.697 -1.981 -10.556 1.00 91.50 273 ARG A N 1
ATOM 2139 C CA . ARG A 1 273 ? 0.473 -1.266 -11.099 1.00 91.50 273 ARG A CA 1
ATOM 2140 C C . ARG A 1 273 ? 0.954 -0.174 -10.146 1.00 91.50 273 ARG A C 1
ATOM 2142 O O . ARG A 1 273 ? 2.132 -0.146 -9.805 1.00 91.50 273 ARG A O 1
ATOM 2149 N N . LEU A 1 274 ? 0.043 0.663 -9.655 1.00 95.25 274 LEU A N 1
ATOM 2150 C CA . LEU A 1 274 ? 0.357 1.746 -8.717 1.00 95.25 274 LEU A CA 1
ATOM 2151 C C . LEU A 1 274 ? 0.922 1.222 -7.386 1.00 95.25 274 LEU A C 1
ATOM 2153 O O . LEU A 1 274 ? 1.896 1.769 -6.878 1.00 95.25 274 LEU A O 1
ATOM 2157 N N . LEU A 1 275 ? 0.399 0.102 -6.874 1.00 92.81 275 LEU A N 1
ATOM 2158 C CA . LEU A 1 275 ? 0.893 -0.564 -5.659 1.00 92.81 275 LEU A CA 1
ATOM 2159 C C . LEU A 1 275 ? 2.314 -1.147 -5.785 1.00 92.81 275 LEU A C 1
ATOM 2161 O O . LEU A 1 275 ? 2.885 -1.575 -4.785 1.00 92.81 275 LEU A O 1
ATOM 2165 N N . GLN A 1 276 ? 2.903 -1.195 -6.986 1.00 90.25 276 GLN A N 1
ATOM 2166 C CA . GLN A 1 276 ? 4.308 -1.592 -7.164 1.00 90.25 276 GLN A CA 1
ATOM 2167 C C . GLN A 1 276 ? 5.294 -0.448 -6.892 1.00 90.25 276 GLN A C 1
ATOM 2169 O O . GLN A 1 276 ? 6.500 -0.694 -6.807 1.00 90.25 276 GLN A O 1
ATOM 2174 N N . LEU A 1 277 ? 4.807 0.791 -6.787 1.00 92.31 277 LEU A N 1
ATOM 2175 C CA . LEU A 1 277 ? 5.620 1.951 -6.438 1.00 92.31 277 LEU A CA 1
ATOM 2176 C C . LEU A 1 277 ? 6.050 1.882 -4.966 1.00 92.31 277 LEU A C 1
ATOM 2178 O O . LEU A 1 277 ? 5.366 1.321 -4.118 1.00 92.31 277 LEU A O 1
ATOM 2182 N N . ASP A 1 278 ? 7.195 2.482 -4.648 1.00 89.00 278 ASP A N 1
ATOM 2183 C CA . ASP A 1 278 ? 7.780 2.466 -3.297 1.00 89.00 278 ASP A CA 1
ATOM 2184 C C . ASP A 1 278 ? 7.302 3.619 -2.393 1.00 89.00 278 ASP A C 1
ATOM 2186 O O . ASP A 1 278 ? 7.930 3.914 -1.373 1.00 89.00 278 ASP A O 1
ATOM 2190 N N . ASN A 1 279 ? 6.246 4.320 -2.802 1.00 91.00 279 ASN A N 1
ATOM 2191 C CA . ASN A 1 279 ? 5.687 5.482 -2.123 1.00 91.00 279 ASN A CA 1
ATOM 2192 C C . ASN A 1 279 ? 4.176 5.574 -2.372 1.00 91.00 279 ASN A C 1
ATOM 2194 O O . ASN A 1 279 ? 3.673 5.046 -3.364 1.00 91.00 279 ASN A O 1
ATOM 2198 N N . ASN A 1 280 ? 3.491 6.320 -1.502 1.00 90.94 280 ASN A N 1
ATOM 2199 C CA . ASN A 1 280 ? 2.032 6.454 -1.492 1.00 90.94 280 ASN A CA 1
ATOM 2200 C C . ASN A 1 280 ? 1.565 7.873 -1.866 1.00 90.94 280 ASN A C 1
ATOM 2202 O O . ASN A 1 280 ? 0.413 8.225 -1.641 1.00 90.94 280 ASN A O 1
ATOM 2206 N N . ASP A 1 281 ? 2.429 8.707 -2.458 1.00 93.75 281 ASP A N 1
ATOM 2207 C CA . ASP A 1 281 ? 2.098 10.116 -2.739 1.00 93.75 281 ASP A CA 1
ATOM 2208 C C . ASP A 1 281 ? 0.946 10.262 -3.763 1.00 93.75 281 ASP A C 1
ATOM 2210 O O . ASP A 1 281 ? 0.241 11.269 -3.775 1.00 93.75 281 ASP A O 1
ATOM 2214 N N . TRP A 1 282 ? 0.737 9.245 -4.607 1.00 95.75 282 TRP A N 1
ATOM 2215 C CA . TRP A 1 282 ? -0.352 9.154 -5.590 1.00 95.75 282 TRP A CA 1
ATOM 2216 C C . TRP A 1 282 ? -1.701 8.749 -4.970 1.00 95.75 282 TRP A C 1
ATOM 2218 O O . TRP A 1 282 ? -2.751 8.952 -5.586 1.00 95.75 282 TRP A O 1
ATOM 2228 N N . TRP A 1 283 ? -1.685 8.176 -3.763 1.00 96.00 283 TRP A N 1
ATOM 2229 C CA . TRP A 1 283 ? -2.848 7.578 -3.104 1.00 96.00 283 TRP A CA 1
ATOM 2230 C C . TRP A 1 283 ? -4.007 8.564 -2.895 1.00 96.00 283 TRP A C 1
ATOM 2232 O O . TRP A 1 283 ? -5.141 8.218 -3.231 1.00 96.00 283 TRP A O 1
ATOM 2242 N N . PRO A 1 284 ? -3.774 9.816 -2.444 1.00 96.81 284 PRO A N 1
ATOM 2243 C CA . PRO A 1 284 ? -4.837 10.811 -2.295 1.00 96.81 284 PRO A CA 1
ATOM 2244 C C . PRO A 1 284 ? -5.602 11.095 -3.595 1.00 96.81 284 PRO A C 1
ATOM 2246 O O . PRO A 1 284 ? -6.823 11.225 -3.576 1.00 96.81 284 PRO A O 1
ATOM 2249 N N . ALA A 1 285 ? -4.905 11.152 -4.736 1.00 97.62 285 ALA A N 1
ATOM 2250 C CA . ALA A 1 285 ? -5.529 11.390 -6.037 1.00 97.62 285 ALA A CA 1
ATOM 2251 C C . ALA A 1 285 ? -6.385 10.193 -6.488 1.00 97.62 285 ALA A C 1
ATOM 2253 O O . ALA A 1 285 ? -7.476 10.383 -7.024 1.00 97.62 285 ALA A O 1
ATOM 2254 N N . ALA A 1 286 ? -5.929 8.963 -6.223 1.00 97.94 286 ALA A N 1
ATOM 2255 C CA . ALA A 1 286 ? -6.706 7.752 -6.489 1.00 97.94 286 ALA A CA 1
ATOM 2256 C C . ALA A 1 286 ? -7.956 7.651 -5.593 1.00 97.94 286 ALA A C 1
ATOM 2258 O O . ALA A 1 286 ? -9.035 7.325 -6.087 1.00 97.94 286 ALA A O 1
ATOM 2259 N N . LEU A 1 287 ? -7.836 7.992 -4.303 1.00 97.81 287 LEU A N 1
ATOM 2260 C CA . LEU A 1 287 ? -8.973 8.066 -3.378 1.00 97.81 287 LEU A CA 1
ATOM 2261 C C . LEU A 1 287 ? -10.006 9.097 -3.831 1.00 97.81 287 LEU A C 1
ATOM 2263 O O . LEU A 1 287 ? -11.197 8.794 -3.876 1.00 97.81 287 LEU A O 1
ATOM 2267 N N . TRP A 1 288 ? -9.557 10.300 -4.196 1.00 97.25 288 TRP A N 1
ATOM 2268 C CA . TRP A 1 288 ? -10.436 11.342 -4.725 1.00 97.25 288 TRP A CA 1
ATOM 2269 C C . TRP A 1 288 ? -11.189 10.867 -5.974 1.00 97.25 288 TRP A C 1
ATOM 2271 O O . TRP A 1 288 ? -12.397 11.085 -6.084 1.00 97.25 288 TRP A O 1
ATOM 2281 N N . ALA A 1 289 ? -10.496 10.178 -6.886 1.00 97.06 289 ALA A N 1
ATOM 2282 C CA . ALA A 1 289 ? -11.080 9.656 -8.116 1.00 97.06 289 ALA A CA 1
ATOM 2283 C C . ALA A 1 289 ? -12.141 8.587 -7.840 1.00 97.06 289 ALA A C 1
ATOM 2285 O O . ALA A 1 289 ? -13.244 8.692 -8.367 1.00 97.06 289 ALA A O 1
ATOM 2286 N N . LEU A 1 290 ? -11.857 7.611 -6.970 1.00 95.94 290 LEU A N 1
ATOM 2287 C CA . LEU A 1 290 ? -12.844 6.605 -6.560 1.00 95.94 290 LEU A CA 1
ATOM 2288 C C . LEU A 1 290 ? -14.066 7.231 -5.892 1.00 95.94 290 LEU A C 1
ATOM 2290 O O . LEU A 1 290 ? -15.190 6.816 -6.147 1.00 95.94 290 LEU A O 1
ATOM 2294 N N . ARG A 1 291 ? -13.865 8.250 -5.054 1.00 94.81 291 ARG A N 1
ATOM 2295 C CA . ARG A 1 291 ? -14.972 8.913 -4.363 1.00 94.81 291 ARG A CA 1
ATOM 2296 C C . ARG A 1 291 ? -15.824 9.739 -5.343 1.00 94.81 291 ARG A C 1
ATOM 2298 O O . ARG A 1 291 ? -17.043 9.805 -5.199 1.00 94.81 291 ARG A O 1
ATOM 2305 N N . SER A 1 292 ? -15.202 10.387 -6.323 1.00 93.56 292 SER A N 1
ATOM 2306 C CA . SER A 1 292 ? -15.895 11.299 -7.247 1.00 93.56 292 SER A CA 1
ATOM 2307 C C . SER A 1 292 ? -16.489 10.592 -8.470 1.00 93.56 292 SER A C 1
ATOM 2309 O O . SER A 1 292 ? -17.496 11.047 -9.003 1.00 93.56 292 SER A O 1
ATOM 2311 N N . HIS A 1 293 ? -15.886 9.481 -8.898 1.00 94.00 293 HIS A N 1
ATOM 2312 C CA . HIS A 1 293 ? -16.210 8.761 -10.134 1.00 94.00 293 HIS A CA 1
ATOM 2313 C C . HIS A 1 293 ? -16.319 7.239 -9.925 1.00 94.00 293 HIS A C 1
ATOM 2315 O O . HIS A 1 293 ? -16.110 6.471 -10.859 1.00 94.00 293 HIS A O 1
ATOM 2321 N N . GLY A 1 294 ? -16.647 6.788 -8.709 1.00 90.19 294 GLY A N 1
ATOM 2322 C CA . GLY A 1 294 ? -16.729 5.368 -8.338 1.00 90.19 294 GLY A CA 1
ATOM 2323 C C . GLY A 1 294 ? -17.631 4.524 -9.241 1.00 90.19 294 GLY A C 1
ATOM 2324 O O . GLY A 1 294 ? -17.316 3.367 -9.502 1.00 90.19 294 GLY A O 1
ATOM 2325 N N . ASP A 1 295 ? -18.692 5.121 -9.779 1.00 92.19 295 ASP A N 1
ATOM 2326 C CA . ASP A 1 295 ? -19.663 4.450 -10.649 1.00 92.19 295 ASP A CA 1
ATOM 2327 C C . ASP A 1 295 ? -19.303 4.513 -12.150 1.00 92.19 295 ASP A C 1
ATOM 2329 O O . ASP A 1 295 ? -20.047 3.997 -12.983 1.00 92.19 295 ASP A O 1
ATOM 2333 N N . ASP A 1 296 ? -18.173 5.133 -12.519 1.00 94.38 296 ASP A N 1
ATOM 2334 C CA . ASP A 1 296 ? -17.708 5.271 -13.906 1.00 94.38 296 ASP A CA 1
ATOM 2335 C C . ASP A 1 296 ? -16.362 4.548 -14.121 1.00 94.38 296 ASP A C 1
ATOM 2337 O O . ASP A 1 296 ? -15.286 5.160 -14.063 1.00 94.38 296 ASP A O 1
ATOM 2341 N N . PRO A 1 297 ? -16.385 3.228 -14.389 1.00 94.25 297 PRO A N 1
ATOM 2342 C CA . PRO A 1 297 ? -15.168 2.439 -14.566 1.00 94.25 297 PRO A CA 1
ATOM 2343 C C . PRO A 1 297 ? -14.345 2.862 -15.791 1.00 94.25 297 PRO A C 1
ATOM 2345 O O . PRO A 1 297 ? -13.126 2.675 -15.803 1.00 94.25 297 PRO A O 1
ATOM 2348 N N . LEU A 1 298 ? -14.975 3.444 -16.820 1.00 93.50 298 LEU A N 1
ATOM 2349 C CA . LEU A 1 298 ? -14.276 3.912 -18.020 1.00 93.50 298 LEU A CA 1
ATOM 2350 C C . LEU A 1 298 ? -13.456 5.161 -17.708 1.00 93.50 298 LEU A C 1
ATOM 2352 O O . LEU A 1 298 ? -12.267 5.223 -18.040 1.00 93.50 298 LEU A O 1
ATOM 2356 N N . TRP A 1 299 ? -14.072 6.132 -17.033 1.00 95.88 299 TRP A N 1
ATOM 2357 C CA . TRP A 1 299 ? -13.378 7.334 -16.597 1.00 95.88 299 TRP A CA 1
ATOM 2358 C C . TRP A 1 299 ? -12.276 7.003 -15.588 1.00 95.88 299 TRP A C 1
ATOM 2360 O O . TRP A 1 299 ? -11.146 7.469 -15.750 1.00 95.88 299 TRP A O 1
ATOM 2370 N N . LEU A 1 300 ? -12.554 6.136 -14.604 1.00 96.81 300 LEU A N 1
ATOM 2371 C CA . LEU A 1 300 ? -11.550 5.680 -13.637 1.00 96.81 300 LEU A CA 1
ATOM 2372 C C . LEU A 1 300 ? -10.367 5.004 -14.327 1.00 96.81 300 LEU A C 1
ATOM 2374 O O . LEU A 1 300 ? -9.219 5.311 -14.011 1.00 96.81 300 LEU A O 1
ATOM 2378 N N . GLY A 1 301 ? -10.622 4.123 -15.296 1.00 95.50 301 GLY A N 1
ATOM 2379 C CA . GLY A 1 301 ? -9.568 3.478 -16.073 1.00 95.50 301 GLY A CA 1
ATOM 2380 C C . GLY A 1 301 ? -8.685 4.485 -16.816 1.00 95.50 301 GLY A C 1
ATOM 2381 O O . GLY A 1 301 ? -7.458 4.369 -16.786 1.00 95.50 301 GLY A O 1
ATOM 2382 N N . ALA A 1 302 ? -9.286 5.503 -17.440 1.00 96.69 302 ALA A N 1
ATOM 2383 C CA . ALA A 1 302 ? -8.550 6.561 -18.131 1.00 96.69 302 ALA A CA 1
ATOM 2384 C C . ALA A 1 302 ? -7.731 7.432 -17.162 1.00 96.69 302 ALA A C 1
ATOM 2386 O O . ALA A 1 302 ? -6.558 7.713 -17.422 1.00 96.69 302 ALA A O 1
ATOM 2387 N N . PHE A 1 303 ? -8.321 7.818 -16.028 1.00 98.31 303 PHE A N 1
ATOM 2388 C CA . PHE A 1 303 ? -7.646 8.593 -14.991 1.00 98.31 303 PHE A CA 1
ATOM 2389 C C . PHE A 1 303 ? -6.464 7.829 -14.393 1.00 98.31 303 PHE A C 1
ATOM 2391 O O . PHE A 1 303 ? -5.354 8.356 -14.335 1.00 98.31 303 PHE A O 1
ATOM 2398 N N . LEU A 1 304 ? -6.673 6.572 -13.996 1.00 97.88 304 LEU A N 1
ATOM 2399 C CA . LEU A 1 304 ? -5.641 5.754 -13.364 1.00 97.88 304 LEU A CA 1
ATOM 2400 C C . LEU A 1 304 ? -4.489 5.431 -14.320 1.00 97.88 304 LEU A C 1
ATOM 2402 O O . LEU A 1 304 ? -3.348 5.369 -13.869 1.00 97.88 304 LEU A O 1
ATOM 2406 N N . ARG A 1 305 ? -4.742 5.313 -15.632 1.00 96.94 305 ARG A N 1
ATOM 2407 C CA . ARG A 1 305 ? -3.674 5.216 -16.643 1.00 96.94 305 ARG A CA 1
ATOM 2408 C C . ARG A 1 305 ? -2.790 6.463 -16.660 1.00 96.94 305 ARG A C 1
ATOM 2410 O O . ARG A 1 305 ? -1.567 6.356 -16.693 1.00 96.94 305 ARG A O 1
ATOM 2417 N N . LEU A 1 306 ? -3.391 7.653 -16.630 1.00 98.38 306 LEU A N 1
ATOM 2418 C CA . LEU A 1 306 ? -2.636 8.910 -16.591 1.00 98.38 306 LEU A CA 1
ATOM 2419 C C . LEU A 1 306 ? -1.910 9.103 -15.252 1.00 98.38 306 LEU A C 1
ATOM 2421 O O . LEU A 1 306 ? -0.774 9.578 -15.235 1.00 98.38 306 LEU A O 1
ATOM 2425 N N . LEU A 1 307 ? -2.538 8.698 -14.145 1.00 98.50 307 LEU A N 1
ATOM 2426 C CA . LEU A 1 307 ? -1.936 8.732 -12.815 1.00 98.50 307 LEU A CA 1
ATOM 2427 C C . LEU A 1 307 ? -0.729 7.788 -12.727 1.00 98.50 307 LEU A C 1
ATOM 2429 O O . LEU A 1 307 ? 0.322 8.194 -12.231 1.00 98.50 307 LEU A O 1
ATOM 2433 N N . GLU A 1 308 ? -0.855 6.563 -13.247 1.00 97.50 308 GLU A N 1
ATOM 2434 C CA . GLU A 1 308 ? 0.240 5.593 -13.337 1.00 97.50 308 GLU A CA 1
ATOM 2435 C C . GLU A 1 308 ? 1.383 6.144 -14.181 1.00 97.50 308 GLU A C 1
ATOM 2437 O O . GLU A 1 308 ? 2.505 6.182 -13.689 1.00 97.50 308 GLU A O 1
ATOM 2442 N N . ARG A 1 309 ? 1.105 6.690 -15.371 1.00 98.00 309 ARG A N 1
ATOM 2443 C CA . ARG A 1 309 ? 2.108 7.347 -16.223 1.00 98.00 309 ARG A CA 1
ATOM 2444 C C . ARG A 1 309 ? 2.880 8.439 -15.477 1.00 98.00 309 ARG A C 1
ATOM 2446 O O . ARG A 1 309 ? 4.110 8.496 -15.547 1.00 98.00 309 ARG A O 1
ATOM 2453 N N . LEU A 1 310 ? 2.169 9.330 -14.784 1.00 98.56 310 LEU A N 1
ATOM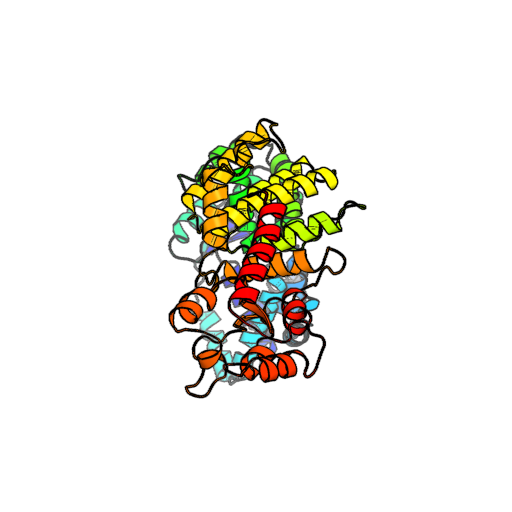 2454 C CA . LEU A 1 310 ? 2.779 10.422 -14.027 1.00 98.56 310 LEU A CA 1
ATOM 2455 C C . LEU A 1 310 ? 3.669 9.881 -12.896 1.00 98.56 310 LEU A C 1
ATOM 2457 O O . LEU A 1 310 ? 4.827 10.291 -12.757 1.00 98.56 310 LEU A O 1
ATOM 2461 N N . ALA A 1 311 ? 3.144 8.945 -12.105 1.00 97.94 311 ALA A N 1
ATOM 2462 C CA . ALA A 1 311 ? 3.852 8.357 -10.976 1.00 97.94 311 ALA A CA 1
ATOM 2463 C C . ALA A 1 311 ? 5.065 7.521 -11.428 1.00 97.94 311 ALA A C 1
ATOM 2465 O O . ALA A 1 311 ? 6.151 7.661 -10.862 1.00 97.94 311 ALA A O 1
ATOM 2466 N N . ALA A 1 312 ? 4.918 6.737 -12.498 1.00 96.94 312 ALA A N 1
ATOM 2467 C CA . ALA A 1 312 ? 5.973 5.962 -13.140 1.00 96.94 312 ALA A CA 1
ATOM 2468 C C . ALA A 1 312 ? 7.104 6.861 -13.652 1.00 96.94 312 ALA A C 1
ATOM 2470 O O . ALA A 1 312 ? 8.268 6.617 -13.334 1.00 96.94 312 ALA A O 1
ATOM 2471 N N . SER A 1 313 ? 6.786 7.944 -14.370 1.00 98.06 313 SER A N 1
ATOM 2472 C CA . SER A 1 313 ? 7.794 8.909 -14.830 1.00 98.06 313 SER A CA 1
ATOM 2473 C C . SER A 1 313 ? 8.570 9.517 -13.661 1.00 98.06 313 SER A C 1
ATOM 2475 O O . SER A 1 313 ? 9.802 9.543 -13.684 1.00 98.06 313 SER A O 1
ATOM 2477 N N . MET A 1 314 ? 7.884 9.978 -12.609 1.00 97.62 314 MET A N 1
ATOM 2478 C CA . MET A 1 314 ? 8.556 10.507 -11.415 1.00 97.62 314 MET A CA 1
ATOM 2479 C C . MET A 1 314 ? 9.429 9.449 -10.729 1.00 97.62 314 MET A C 1
ATOM 2481 O O . MET A 1 314 ? 10.518 9.769 -10.243 1.00 97.62 314 MET A O 1
ATOM 2485 N N . PHE A 1 315 ? 8.982 8.191 -10.721 1.00 96.44 315 PHE A N 1
ATOM 2486 C CA . PHE A 1 315 ? 9.720 7.075 -10.146 1.00 96.44 315 PHE A CA 1
ATOM 2487 C C . PHE A 1 315 ? 11.001 6.774 -10.931 1.00 96.44 315 PHE A C 1
ATOM 2489 O O . PHE A 1 315 ? 12.079 6.736 -10.335 1.00 96.44 315 PHE A O 1
ATOM 2496 N N . VAL A 1 316 ? 10.909 6.663 -12.261 1.00 96.62 316 VAL A N 1
ATOM 2497 C CA . VAL A 1 316 ? 12.043 6.468 -13.184 1.00 96.62 316 VAL A CA 1
ATOM 2498 C C . VAL A 1 316 ? 13.049 7.616 -13.082 1.00 96.62 316 VAL A C 1
ATOM 2500 O O . VAL A 1 316 ? 14.254 7.379 -13.020 1.00 96.62 316 VAL A O 1
ATOM 2503 N N . ARG A 1 317 ? 12.572 8.863 -12.995 1.00 95.94 317 ARG A N 1
ATOM 2504 C CA . ARG A 1 317 ? 13.418 10.059 -12.834 1.00 95.94 317 ARG A CA 1
ATOM 2505 C C . ARG A 1 317 ? 13.958 10.252 -11.415 1.00 95.94 317 ARG A C 1
ATOM 2507 O O . ARG A 1 317 ? 14.732 11.177 -11.187 1.00 95.94 317 ARG A O 1
ATOM 2514 N N . ARG A 1 318 ? 13.578 9.390 -10.463 1.00 93.81 318 ARG A N 1
ATOM 2515 C CA . ARG A 1 318 ? 14.000 9.446 -9.051 1.00 93.81 318 ARG A CA 1
ATOM 2516 C C . ARG A 1 318 ? 13.670 10.789 -8.387 1.00 93.81 318 ARG A C 1
ATOM 2518 O O . ARG A 1 318 ? 14.412 11.263 -7.526 1.00 93.81 318 ARG A O 1
ATOM 2525 N N . VAL A 1 319 ? 12.543 11.394 -8.764 1.00 95.69 319 VAL A N 1
ATOM 2526 C CA . VAL A 1 319 ? 12.060 12.635 -8.146 1.00 95.69 319 VAL A CA 1
ATOM 2527 C C . VAL A 1 319 ? 11.857 12.372 -6.659 1.00 95.69 319 VAL A C 1
ATOM 2529 O O . VAL A 1 319 ? 11.183 11.414 -6.296 1.00 95.69 319 VAL A O 1
ATOM 2532 N N . TYR A 1 320 ? 12.462 13.180 -5.791 1.00 92.50 320 TYR A N 1
ATOM 2533 C CA . TYR A 1 320 ? 12.370 13.022 -4.337 1.00 92.50 320 TYR A CA 1
ATOM 2534 C C . TYR A 1 320 ? 11.020 13.520 -3.795 1.00 92.50 320 TYR A C 1
ATOM 2536 O O . TYR A 1 320 ? 10.257 14.173 -4.500 1.00 92.50 320 TYR A O 1
ATOM 2544 N N . THR A 1 321 ? 10.717 13.223 -2.531 1.00 91.25 321 THR A N 1
ATOM 2545 C CA . THR A 1 321 ? 9.367 13.360 -1.955 1.00 91.25 321 THR A CA 1
ATOM 2546 C C . THR A 1 321 ? 8.744 14.744 -2.105 1.00 91.25 321 THR A C 1
ATOM 2548 O O . THR A 1 321 ? 7.583 14.849 -2.483 1.00 91.25 321 THR A O 1
ATOM 2551 N N . THR A 1 322 ? 9.493 15.819 -1.852 1.00 91.81 322 THR A N 1
ATOM 2552 C CA . THR A 1 322 ? 8.910 17.167 -1.800 1.00 91.81 322 THR A CA 1
ATOM 2553 C C . THR A 1 322 ? 8.249 17.592 -3.126 1.00 91.81 322 THR A C 1
ATOM 2555 O O . THR A 1 322 ? 7.060 17.904 -3.085 1.00 91.81 322 THR A O 1
ATOM 2558 N N . PRO A 1 323 ? 8.925 17.574 -4.297 1.00 95.25 323 PRO A N 1
ATOM 2559 C CA . PRO A 1 323 ? 8.276 17.871 -5.575 1.00 95.25 323 PRO A CA 1
ATOM 2560 C C . PRO A 1 323 ? 7.100 16.952 -5.909 1.00 95.25 323 PRO A C 1
ATOM 2562 O O . PRO A 1 323 ? 6.121 17.429 -6.473 1.00 95.25 323 PRO A O 1
ATOM 2565 N N . ARG A 1 324 ? 7.164 15.661 -5.547 1.00 95.19 324 ARG A N 1
ATOM 2566 C CA . ARG A 1 324 ? 6.054 14.727 -5.802 1.00 95.19 324 ARG A CA 1
ATOM 2567 C C . ARG A 1 324 ? 4.803 15.137 -5.034 1.00 95.19 324 ARG A C 1
ATOM 2569 O O . ARG A 1 324 ? 3.739 15.263 -5.627 1.00 95.19 324 ARG A O 1
ATOM 2576 N N . VAL A 1 325 ? 4.946 15.415 -3.737 1.00 93.50 325 VAL A N 1
ATOM 2577 C CA . VAL A 1 325 ? 3.832 15.863 -2.888 1.00 93.50 325 VAL A CA 1
ATOM 2578 C C . VAL A 1 325 ? 3.226 17.161 -3.420 1.00 93.50 325 VAL A C 1
ATOM 2580 O O . VAL A 1 325 ? 2.007 17.265 -3.484 1.00 93.50 325 VAL A O 1
ATOM 2583 N N . PHE A 1 326 ? 4.047 18.125 -3.857 1.00 94.25 326 PHE A N 1
ATOM 2584 C CA . PHE A 1 326 ? 3.535 19.344 -4.498 1.00 94.25 326 PHE A CA 1
ATOM 2585 C C . PHE A 1 326 ? 2.772 19.040 -5.789 1.00 94.25 326 PHE A C 1
ATOM 2587 O O . PHE A 1 326 ? 1.667 19.534 -5.967 1.00 94.25 326 PHE A O 1
ATOM 2594 N N . ARG A 1 327 ? 3.304 18.164 -6.648 1.00 96.69 327 ARG A N 1
ATOM 2595 C CA . ARG A 1 327 ? 2.645 17.785 -7.903 1.00 96.69 327 ARG A CA 1
ATOM 2596 C C . ARG A 1 327 ? 1.265 17.166 -7.673 1.00 96.69 327 ARG A C 1
ATOM 2598 O O . ARG A 1 327 ? 0.325 17.506 -8.385 1.00 96.69 327 ARG A O 1
ATOM 2605 N N . PHE A 1 328 ? 1.131 16.284 -6.683 1.00 96.69 328 PHE A N 1
ATOM 2606 C CA . PHE A 1 328 ? -0.157 15.668 -6.347 1.00 96.69 328 PHE A CA 1
ATOM 2607 C C . PHE A 1 328 ? -1.108 16.625 -5.614 1.00 96.69 328 PHE A C 1
ATOM 2609 O O . PHE A 1 328 ? -2.319 16.522 -5.787 1.00 96.69 328 PHE A O 1
ATOM 2616 N N . ALA A 1 329 ? -0.586 17.577 -4.839 1.00 94.81 329 ALA A N 1
ATOM 2617 C CA . ALA A 1 329 ? -1.375 18.644 -4.224 1.00 94.81 329 ALA A CA 1
ATOM 2618 C C . ALA A 1 329 ? -1.980 19.586 -5.287 1.00 94.81 329 ALA A C 1
ATOM 2620 O O . ALA A 1 329 ? -3.186 19.848 -5.275 1.00 94.81 329 ALA A O 1
ATOM 2621 N N . ASP A 1 330 ? -1.167 20.003 -6.263 1.00 96.25 330 ASP A N 1
ATOM 2622 C CA . ASP A 1 330 ? -1.619 20.778 -7.422 1.00 96.25 330 ASP A CA 1
ATOM 2623 C C . ASP A 1 330 ? -2.670 19.993 -8.217 1.00 96.25 330 ASP A C 1
ATOM 2625 O O . ASP A 1 330 ? -3.719 20.534 -8.563 1.00 96.25 330 ASP A O 1
ATOM 2629 N N . LEU A 1 331 ? -2.436 18.693 -8.440 1.00 97.69 331 LEU A N 1
ATOM 2630 C CA . LEU A 1 331 ? -3.395 17.813 -9.109 1.00 97.69 331 LEU A CA 1
ATOM 2631 C C . LEU A 1 331 ? -4.744 17.782 -8.392 1.00 97.69 331 LEU A C 1
ATOM 2633 O O . LEU A 1 331 ? -5.768 17.984 -9.033 1.00 97.69 331 LEU A O 1
ATOM 2637 N N . LEU A 1 332 ? -4.767 17.575 -7.078 1.00 97.12 332 LEU A N 1
ATOM 2638 C CA . LEU A 1 332 ? -6.013 17.575 -6.307 1.00 97.12 332 LEU A CA 1
ATOM 2639 C C . LEU A 1 332 ? -6.746 18.917 -6.398 1.00 97.12 332 LEU A C 1
ATOM 2641 O O . LEU A 1 332 ? -7.963 18.941 -6.573 1.00 97.12 332 LEU A O 1
ATOM 2645 N N . THR A 1 333 ? -6.012 20.029 -6.345 1.00 95.38 333 THR A N 1
ATOM 2646 C CA . THR A 1 333 ? -6.581 21.373 -6.517 1.00 95.38 333 THR A CA 1
ATOM 2647 C C . THR A 1 333 ? -7.237 21.530 -7.892 1.00 95.38 333 THR A C 1
ATOM 2649 O O . THR A 1 333 ? -8.352 22.037 -8.008 1.00 95.38 333 THR A O 1
ATOM 2652 N N . GLU A 1 334 ? -6.580 21.053 -8.947 1.00 96.69 334 GLU A N 1
ATOM 2653 C CA . GLU A 1 334 ? -7.094 21.098 -10.316 1.00 96.69 334 GLU A CA 1
ATOM 2654 C C . GLU A 1 334 ? -8.284 20.163 -10.559 1.00 96.69 334 GLU A C 1
ATOM 2656 O O . GLU A 1 334 ? -9.212 20.518 -11.290 1.00 96.69 334 GLU A O 1
ATOM 2661 N N . LEU A 1 335 ? -8.277 18.991 -9.928 1.00 95.94 335 LEU A N 1
ATOM 2662 C CA . LEU A 1 335 ? -9.377 18.033 -9.967 1.00 95.94 335 LEU A CA 1
ATOM 2663 C C . LEU A 1 335 ? -10.618 18.587 -9.259 1.00 95.94 335 LEU A C 1
ATOM 2665 O O . LEU A 1 335 ? -11.704 18.561 -9.834 1.00 95.94 335 LEU A O 1
ATOM 2669 N N . ASN A 1 336 ? -10.447 19.199 -8.083 1.00 92.31 336 ASN A N 1
ATOM 2670 C CA . ASN A 1 336 ? -11.518 19.906 -7.374 1.00 92.31 336 ASN A CA 1
ATOM 2671 C C . ASN A 1 336 ? -12.063 21.106 -8.170 1.00 92.31 336 ASN A C 1
ATOM 2673 O O . ASN A 1 336 ? -13.241 21.438 -8.057 1.00 92.31 336 ASN A O 1
ATOM 2677 N N . ALA A 1 337 ? -11.236 21.732 -9.012 1.00 94.00 337 ALA A N 1
ATOM 2678 C CA . ALA A 1 337 ? -11.661 22.775 -9.946 1.00 94.00 337 ALA A CA 1
ATOM 2679 C C . ALA A 1 337 ? -12.357 22.232 -11.215 1.00 94.00 337 ALA A C 1
ATOM 2681 O O . ALA A 1 337 ? -12.702 23.010 -12.103 1.00 94.00 337 ALA A O 1
ATOM 2682 N N . GLY A 1 338 ? -12.551 20.913 -11.327 1.00 94.62 338 GLY A N 1
ATOM 2683 C CA . GLY A 1 338 ? -13.271 20.276 -12.429 1.00 94.62 338 GLY A CA 1
ATOM 2684 C C . GLY A 1 338 ? -12.453 20.076 -13.706 1.00 94.62 338 GLY A C 1
ATOM 2685 O O . GLY A 1 338 ? -13.035 19.787 -14.749 1.00 94.62 338 GLY A O 1
ATOM 2686 N N . LYS A 1 339 ? -11.115 20.201 -13.666 1.00 95.62 339 LYS A N 1
ATOM 2687 C CA . LYS A 1 339 ? -10.274 19.988 -14.864 1.00 95.62 339 LYS A CA 1
ATOM 2688 C C . LYS A 1 339 ? -10.240 18.524 -15.331 1.00 95.62 339 LYS A C 1
ATOM 2690 O O . LYS A 1 339 ? -9.923 18.264 -16.490 1.00 95.62 339 LYS A O 1
ATOM 2695 N N . GLY A 1 340 ? -10.568 17.572 -14.453 1.00 94.94 340 GLY A N 1
ATOM 2696 C CA . GLY A 1 340 ? -10.660 16.147 -14.784 1.00 94.94 340 GLY A CA 1
ATOM 2697 C C . GLY A 1 340 ? -9.370 15.585 -15.398 1.00 94.94 340 GLY A C 1
ATOM 2698 O O . GLY A 1 340 ? -8.274 15.845 -14.907 1.00 94.94 340 GLY A O 1
ATOM 2699 N N . LEU A 1 341 ? -9.498 14.826 -16.493 1.00 96.88 341 LEU A N 1
ATOM 2700 C CA . LEU A 1 341 ? -8.370 14.185 -17.192 1.00 96.88 341 LEU A CA 1
ATOM 2701 C C . LEU A 1 341 ? -7.403 15.187 -17.855 1.00 96.88 341 LEU A C 1
ATOM 2703 O O . LEU A 1 341 ? -6.246 14.855 -18.117 1.00 96.88 341 LEU A O 1
ATOM 2707 N N . GLU A 1 342 ? -7.862 16.417 -18.090 1.00 96.38 342 GLU A N 1
ATOM 2708 C CA . GLU A 1 342 ? -7.089 17.489 -18.727 1.00 96.38 342 GLU A CA 1
ATOM 2709 C C . GLU A 1 342 ? -6.300 18.335 -17.717 1.00 96.38 342 GLU A C 1
ATOM 2711 O O . GLU A 1 342 ? -5.689 19.336 -18.089 1.00 96.38 342 GLU A O 1
ATOM 2716 N N . ALA A 1 343 ? -6.300 17.957 -16.432 1.00 97.44 343 ALA A N 1
ATOM 2717 C CA . ALA A 1 343 ? -5.536 18.641 -15.395 1.00 97.44 343 ALA A CA 1
ATOM 2718 C C . ALA A 1 343 ? -4.044 18.752 -15.791 1.00 97.44 343 ALA A C 1
ATOM 2720 O O . ALA A 1 343 ? -3.373 17.725 -15.943 1.00 97.44 343 ALA A O 1
ATOM 2721 N N . PRO A 1 344 ? -3.483 19.969 -15.953 1.00 97.75 344 PRO A N 1
ATOM 2722 C CA . PRO A 1 344 ? -2.068 20.163 -16.273 1.00 97.75 344 PRO A CA 1
ATOM 2723 C C . PRO A 1 344 ? -1.101 19.448 -15.323 1.00 97.75 344 PRO A C 1
ATOM 2725 O O . PRO A 1 344 ? -0.033 19.005 -15.753 1.00 97.75 344 PRO A O 1
ATOM 2728 N N . ALA A 1 345 ? -1.464 19.308 -14.046 1.00 97.31 345 ALA A N 1
ATOM 2729 C CA . ALA A 1 345 ? -0.692 18.583 -13.045 1.00 97.31 345 ALA A CA 1
ATOM 2730 C C . ALA A 1 345 ? -0.656 17.060 -13.285 1.00 97.31 345 ALA A C 1
ATOM 2732 O O . ALA A 1 345 ? 0.290 16.390 -12.868 1.00 97.31 345 ALA A O 1
ATOM 2733 N N . LEU A 1 346 ? -1.639 16.514 -14.008 1.00 98.00 346 LEU A N 1
ATOM 2734 C CA . LEU A 1 346 ? -1.708 15.100 -14.386 1.00 98.00 346 LEU A CA 1
ATOM 2735 C C . LEU A 1 346 ? -0.819 14.771 -15.598 1.00 98.00 346 LEU A C 1
ATOM 2737 O O . LEU A 1 346 ? -0.443 13.620 -15.816 1.00 98.00 346 LEU A O 1
ATOM 2741 N N . GLN A 1 347 ? -0.479 15.778 -16.403 1.00 97.81 347 GLN A N 1
ATOM 2742 C CA . GLN A 1 347 ? 0.248 15.600 -17.657 1.00 97.81 347 GLN A CA 1
ATOM 2743 C C . GLN A 1 347 ? 1.762 15.711 -17.465 1.00 97.81 347 GLN A C 1
ATOM 2745 O O . GLN A 1 347 ? 2.235 16.527 -16.683 1.00 97.81 347 GLN A O 1
ATOM 2750 N N . LEU A 1 348 ? 2.547 14.930 -18.212 1.00 98.12 348 LEU A N 1
ATOM 2751 C CA . LEU A 1 348 ? 3.997 15.138 -18.286 1.00 98.12 348 LEU A CA 1
ATOM 2752 C C . LEU A 1 348 ? 4.325 16.284 -19.241 1.00 98.12 348 LEU A C 1
ATOM 2754 O O . LEU A 1 348 ? 3.845 16.301 -20.385 1.00 98.12 348 LEU A O 1
ATOM 2758 N N . THR A 1 349 ? 5.191 17.186 -18.788 1.00 97.94 349 THR A N 1
ATOM 2759 C CA . THR A 1 349 ? 5.809 18.219 -19.627 1.00 97.94 349 THR A CA 1
ATOM 2760 C C . THR A 1 349 ? 6.848 17.612 -20.573 1.00 97.94 349 THR A C 1
ATOM 2762 O O . THR A 1 349 ? 7.348 16.511 -20.342 1.00 97.94 349 THR A O 1
ATOM 2765 N N . GLU A 1 350 ? 7.212 18.342 -21.627 1.00 97.69 350 GLU A N 1
ATOM 2766 C CA . GLU A 1 350 ? 8.187 17.877 -22.625 1.00 97.69 350 GLU A CA 1
ATOM 2767 C C . GLU A 1 350 ? 9.559 17.553 -22.010 1.00 97.69 350 GLU A C 1
ATOM 2769 O O . GLU A 1 350 ? 10.179 16.539 -22.320 1.00 97.69 350 GLU A O 1
ATOM 2774 N N . THR A 1 351 ? 10.007 18.367 -21.053 1.00 98.06 351 THR A N 1
ATOM 2775 C CA . THR A 1 351 ? 11.265 18.129 -20.335 1.00 98.06 351 THR A CA 1
ATOM 2776 C C . THR A 1 351 ? 11.222 16.829 -19.532 1.00 98.06 351 THR A C 1
ATOM 2778 O O . THR A 1 351 ? 12.200 16.084 -19.504 1.00 98.06 351 THR A O 1
ATOM 2781 N N . GLU A 1 352 ? 10.094 16.538 -18.882 1.00 98.31 352 GLU A N 1
ATOM 2782 C CA . GLU A 1 352 ? 9.928 15.326 -18.075 1.00 98.31 352 GLU A CA 1
ATOM 2783 C C . GLU A 1 352 ? 9.858 14.074 -18.940 1.00 98.31 352 GLU A C 1
ATOM 2785 O O . GLU A 1 352 ? 10.439 13.050 -18.583 1.00 98.31 352 GLU A O 1
ATOM 2790 N N . ARG A 1 353 ? 9.178 14.168 -20.083 1.00 98.62 353 ARG A N 1
ATOM 2791 C CA . ARG A 1 353 ? 9.127 13.131 -21.114 1.00 98.62 353 ARG A CA 1
ATOM 2792 C C . ARG A 1 353 ? 10.527 12.777 -21.615 1.00 98.62 353 ARG A C 1
ATOM 2794 O O . ARG A 1 353 ? 10.984 11.651 -21.411 1.00 98.62 353 ARG A O 1
ATOM 2801 N N . ALA A 1 354 ? 11.268 13.780 -22.090 1.00 98.25 354 ALA A N 1
ATOM 2802 C CA . ALA A 1 354 ? 12.637 13.619 -22.572 1.00 98.25 354 ALA A CA 1
ATOM 2803 C C . ALA A 1 354 ? 13.599 13.089 -21.492 1.00 98.25 354 ALA A C 1
ATOM 2805 O O . ALA A 1 354 ? 14.472 12.267 -21.775 1.00 98.25 354 ALA A O 1
ATOM 2806 N N . GLU A 1 355 ? 13.466 13.537 -20.239 1.00 98.19 355 GLU A N 1
ATOM 2807 C CA . GLU A 1 355 ? 14.275 13.014 -19.136 1.00 98.19 355 GLU A CA 1
ATOM 2808 C C . GLU A 1 355 ? 13.917 11.560 -18.801 1.00 98.19 355 GLU A C 1
ATOM 2810 O O . GLU A 1 355 ? 14.818 10.752 -18.578 1.00 98.19 355 GLU A O 1
ATOM 2815 N N . THR A 1 356 ? 12.627 11.211 -18.795 1.00 98.25 356 THR A N 1
ATOM 2816 C CA . THR A 1 356 ? 12.173 9.834 -18.553 1.00 98.25 356 THR A CA 1
ATOM 2817 C C . THR A 1 356 ? 12.737 8.903 -19.620 1.00 98.25 356 THR A C 1
ATOM 2819 O O . THR A 1 356 ? 13.359 7.901 -19.274 1.00 98.25 356 THR A O 1
ATOM 2822 N N . LEU A 1 357 ? 12.621 9.271 -20.900 1.00 98.00 357 LEU A N 1
ATOM 2823 C CA . LEU A 1 357 ? 13.162 8.489 -22.010 1.00 98.00 357 LEU A CA 1
ATOM 2824 C C . LEU A 1 357 ? 14.684 8.313 -21.896 1.00 98.00 357 LEU A C 1
ATOM 2826 O O . LEU A 1 357 ? 15.188 7.198 -22.002 1.00 98.00 357 LEU A O 1
ATOM 2830 N N . ARG A 1 358 ? 15.419 9.387 -21.574 1.00 97.62 358 ARG A N 1
ATOM 2831 C CA . ARG A 1 358 ? 16.877 9.333 -21.364 1.00 97.62 358 ARG A CA 1
ATOM 2832 C C . ARG A 1 358 ? 17.275 8.382 -20.233 1.00 97.62 358 ARG A C 1
ATOM 2834 O O . ARG A 1 358 ? 18.295 7.709 -20.325 1.00 97.62 358 ARG A O 1
ATOM 2841 N N . ARG A 1 359 ? 16.499 8.344 -19.144 1.00 96.75 359 ARG A N 1
ATOM 2842 C CA . ARG A 1 359 ? 16.743 7.437 -18.010 1.00 96.75 359 ARG A CA 1
ATOM 2843 C C . ARG A 1 359 ? 16.478 5.983 -18.385 1.00 96.75 359 ARG A C 1
ATOM 2845 O O . ARG A 1 359 ? 17.250 5.121 -17.977 1.00 96.75 359 ARG A O 1
ATOM 2852 N N . LEU A 1 360 ? 15.426 5.724 -19.161 1.00 97.19 360 LEU A N 1
ATOM 2853 C CA . LEU A 1 360 ? 15.109 4.386 -19.665 1.00 97.19 360 LEU A CA 1
ATOM 2854 C C . LEU A 1 360 ? 16.170 3.879 -20.648 1.00 97.19 360 LEU A C 1
ATOM 2856 O O . LEU A 1 360 ? 16.502 2.697 -20.618 1.00 97.19 360 LEU A O 1
ATOM 2860 N N . ASP A 1 361 ? 16.739 4.763 -21.471 1.00 96.88 361 ASP A N 1
ATOM 2861 C CA . ASP A 1 361 ? 17.815 4.389 -22.394 1.00 96.88 361 ASP A CA 1
ATOM 2862 C C . ASP A 1 361 ? 19.168 4.139 -21.691 1.00 96.88 361 ASP A C 1
ATOM 2864 O O . ASP A 1 361 ? 20.077 3.526 -22.246 1.00 96.88 361 ASP A O 1
ATOM 2868 N N . GLY A 1 362 ? 19.314 4.575 -20.438 1.00 95.25 362 GLY A N 1
ATOM 2869 C CA . GLY A 1 362 ? 20.529 4.395 -19.646 1.00 95.25 362 GLY A CA 1
ATOM 2870 C C . GLY A 1 362 ? 20.684 3.018 -18.983 1.00 95.25 362 GLY A C 1
ATOM 2871 O O . GLY A 1 362 ? 20.024 2.028 -19.304 1.00 95.25 362 GLY A O 1
ATOM 2872 N N . GLU A 1 363 ? 21.581 2.959 -17.996 1.00 95.00 363 GLU A N 1
ATOM 2873 C CA . GLU A 1 363 ? 21.895 1.756 -17.214 1.00 95.00 363 GLU A CA 1
ATOM 2874 C C . GLU A 1 363 ? 20.846 1.469 -16.125 1.00 95.00 363 GLU A C 1
ATOM 2876 O O . GLU A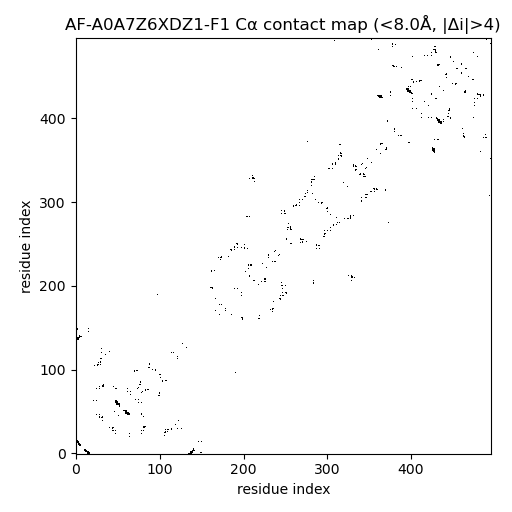 1 363 ? 21.081 1.620 -14.922 1.00 95.00 363 GLU A O 1
ATOM 2881 N N . VAL A 1 364 ? 19.660 1.027 -16.543 1.00 94.19 364 VAL A N 1
ATOM 2882 C CA . VAL A 1 364 ? 18.517 0.780 -15.650 1.00 94.19 364 VAL A CA 1
ATOM 2883 C C . VAL A 1 364 ? 18.830 -0.213 -14.522 1.00 94.19 364 VAL A C 1
ATOM 2885 O O . VAL A 1 364 ? 18.268 -0.098 -13.433 1.00 94.19 364 VAL A O 1
ATOM 2888 N N . TYR A 1 365 ? 19.743 -1.173 -14.714 1.00 92.75 365 TYR A N 1
ATOM 2889 C CA . TYR A 1 365 ? 20.031 -2.194 -13.697 1.00 92.75 365 TYR A CA 1
ATOM 2890 C C . TYR A 1 365 ? 20.511 -1.627 -12.347 1.00 92.75 365 TYR A C 1
ATOM 2892 O O . TYR A 1 365 ? 20.217 -2.223 -11.300 1.00 92.75 365 TYR A O 1
ATOM 2900 N N . HIS A 1 366 ? 21.249 -0.513 -12.357 1.00 91.12 366 HIS A N 1
ATOM 2901 C CA . HIS A 1 366 ? 21.782 0.104 -11.139 1.00 91.12 366 HIS A CA 1
ATOM 2902 C C . HIS A 1 366 ? 20.700 0.805 -10.308 1.00 91.12 366 HIS A C 1
ATOM 2904 O O . HIS A 1 366 ? 20.848 0.951 -9.093 1.00 91.12 366 HIS A O 1
ATOM 2910 N N . GLU A 1 367 ? 19.561 1.136 -10.915 1.00 88.00 367 GLU A N 1
ATOM 2911 C CA . GLU A 1 367 ? 18.419 1.733 -10.232 1.00 88.00 367 GLU A CA 1
ATOM 2912 C C . GLU A 1 367 ? 17.579 0.653 -9.533 1.00 88.00 367 GLU A C 1
ATOM 2914 O O . GLU A 1 367 ? 16.516 0.231 -9.993 1.00 88.00 367 GLU A O 1
ATOM 2919 N N . LEU A 1 368 ? 18.068 0.184 -8.380 1.00 84.31 368 LEU A N 1
ATOM 2920 C CA . LEU A 1 368 ? 17.518 -0.965 -7.643 1.00 84.31 368 LEU A CA 1
ATOM 2921 C C . LEU A 1 368 ? 16.006 -0.897 -7.398 1.00 84.31 368 LEU A C 1
ATOM 2923 O O . LEU A 1 368 ? 15.347 -1.938 -7.388 1.00 84.31 368 LEU A O 1
ATOM 2927 N N . ARG A 1 369 ? 15.474 0.313 -7.189 1.00 81.75 369 ARG A N 1
ATOM 2928 C CA . ARG A 1 369 ? 14.054 0.532 -6.900 1.00 81.75 369 ARG A CA 1
ATOM 2929 C C . ARG A 1 369 ? 13.184 0.478 -8.158 1.00 81.75 369 ARG A C 1
ATOM 2931 O O . ARG A 1 369 ? 12.103 -0.092 -8.108 1.00 81.75 369 ARG A O 1
ATOM 2938 N N . THR A 1 370 ? 13.653 1.025 -9.280 1.00 90.38 370 THR A N 1
ATOM 2939 C CA . THR A 1 370 ? 12.832 1.211 -10.491 1.00 90.38 370 THR A CA 1
ATOM 2940 C C . THR A 1 370 ? 12.989 0.074 -11.492 1.00 90.38 370 THR A C 1
ATOM 2942 O O . THR A 1 370 ? 12.026 -0.269 -12.171 1.00 90.38 370 THR A O 1
ATOM 2945 N N . ARG A 1 371 ? 14.163 -0.573 -11.555 1.00 92.31 371 ARG A N 1
ATOM 2946 C CA . ARG A 1 371 ? 14.479 -1.598 -12.567 1.00 92.31 371 ARG A CA 1
ATOM 2947 C C . ARG A 1 371 ? 13.432 -2.698 -12.672 1.00 92.31 371 ARG A C 1
ATOM 2949 O O . ARG A 1 371 ? 13.071 -3.127 -13.759 1.00 92.31 371 ARG A O 1
ATOM 2956 N N . ARG A 1 372 ? 12.929 -3.153 -11.525 1.00 90.12 372 ARG A N 1
ATOM 2957 C CA . ARG A 1 372 ? 11.958 -4.241 -11.463 1.00 90.12 372 ARG A CA 1
ATOM 2958 C C . ARG A 1 372 ? 10.582 -3.773 -11.929 1.00 90.12 372 ARG A C 1
ATOM 2960 O O . ARG A 1 372 ? 9.935 -4.504 -12.664 1.00 90.12 372 ARG A O 1
ATOM 2967 N N . PHE A 1 373 ? 10.170 -2.579 -11.513 1.00 91.81 373 PHE A N 1
ATOM 2968 C CA . PHE A 1 373 ? 8.924 -1.957 -11.954 1.00 91.81 373 PHE A CA 1
ATOM 2969 C C . PHE A 1 373 ? 8.908 -1.787 -13.480 1.00 91.81 373 PHE A C 1
ATOM 2971 O O . PHE A 1 373 ? 7.970 -2.228 -14.133 1.00 91.81 373 PHE A O 1
ATOM 2978 N N . ILE A 1 374 ? 9.992 -1.254 -14.056 1.00 95.38 374 ILE A N 1
ATOM 2979 C CA . ILE A 1 374 ? 10.123 -1.056 -15.507 1.00 95.38 374 ILE A CA 1
ATOM 2980 C C . ILE A 1 374 ? 10.042 -2.394 -16.253 1.00 95.38 374 ILE A C 1
ATOM 2982 O O . ILE A 1 374 ? 9.304 -2.510 -17.226 1.00 95.38 374 ILE A O 1
ATOM 2986 N N . LEU A 1 375 ? 10.769 -3.416 -15.789 1.00 93.62 375 LEU A N 1
ATOM 2987 C CA . LEU A 1 375 ? 10.776 -4.727 -16.442 1.00 93.62 375 LEU A CA 1
ATOM 2988 C C . LEU A 1 375 ? 9.434 -5.454 -16.331 1.00 93.62 375 LEU A C 1
ATOM 2990 O O . LEU A 1 375 ? 9.044 -6.110 -17.286 1.00 93.62 375 LEU A O 1
ATOM 2994 N N . LEU A 1 376 ? 8.722 -5.330 -15.206 1.00 90.44 376 LEU A N 1
ATOM 2995 C CA . LEU A 1 376 ? 7.366 -5.875 -15.072 1.00 90.44 376 LEU A CA 1
ATOM 2996 C C . LEU A 1 376 ? 6.391 -5.157 -16.009 1.00 90.44 376 LEU A C 1
ATOM 2998 O O . LEU A 1 376 ? 5.586 -5.817 -16.656 1.00 90.44 376 LEU A O 1
ATOM 3002 N N . ARG A 1 377 ? 6.504 -3.828 -16.144 1.00 92.25 377 ARG A N 1
ATOM 3003 C CA . ARG A 1 377 ? 5.682 -3.066 -17.091 1.00 92.25 377 ARG A CA 1
ATOM 3004 C C . ARG A 1 377 ? 5.961 -3.469 -18.539 1.00 92.25 377 ARG A C 1
ATOM 3006 O O . ARG A 1 377 ? 5.018 -3.700 -19.283 1.00 92.25 377 ARG A O 1
ATOM 3013 N N . LEU A 1 378 ? 7.231 -3.591 -18.927 1.00 93.06 378 LEU A N 1
ATOM 3014 C CA . LEU A 1 378 ? 7.627 -4.073 -20.255 1.00 93.06 378 LEU A CA 1
ATOM 3015 C C . LEU A 1 378 ? 7.106 -5.477 -20.538 1.00 93.06 378 LEU A C 1
ATOM 3017 O O . LEU A 1 378 ? 6.614 -5.749 -21.624 1.00 93.06 378 LEU A O 1
ATOM 3021 N N . ASP A 1 379 ? 7.227 -6.368 -19.563 1.00 90.25 379 ASP A N 1
ATOM 3022 C CA . ASP A 1 379 ? 6.796 -7.748 -19.702 1.00 90.25 379 ASP A CA 1
ATOM 3023 C C . ASP A 1 379 ? 5.269 -7.866 -19.866 1.00 90.25 379 ASP A C 1
ATOM 3025 O O . ASP A 1 379 ? 4.821 -8.637 -20.710 1.00 90.25 379 ASP A O 1
ATOM 3029 N N . GLU A 1 380 ? 4.484 -7.030 -19.170 1.00 88.00 380 GLU A N 1
ATOM 3030 C CA . GLU A 1 380 ? 3.041 -6.878 -19.418 1.00 88.00 380 GLU A CA 1
ATOM 3031 C C . GLU A 1 380 ? 2.740 -6.354 -20.832 1.00 88.00 380 GLU A C 1
ATOM 3033 O O . GLU A 1 380 ? 1.847 -6.876 -21.491 1.00 88.00 380 GLU A O 1
ATOM 3038 N N . LEU A 1 381 ? 3.476 -5.344 -21.312 1.00 90.19 381 LEU A N 1
ATOM 3039 C CA . LEU A 1 381 ? 3.268 -4.777 -22.653 1.00 90.19 381 LEU A CA 1
ATOM 3040 C C . L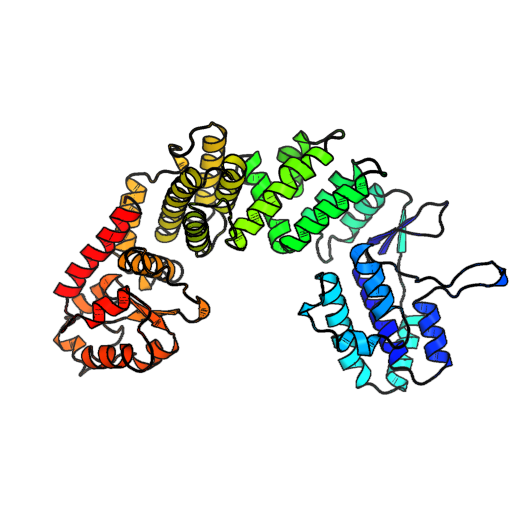EU A 1 381 ? 3.586 -5.785 -23.764 1.00 90.19 381 LEU A C 1
ATOM 3042 O O . LEU A 1 381 ? 2.883 -5.842 -24.765 1.00 90.19 381 LEU A O 1
ATOM 3046 N N . VAL A 1 382 ? 4.614 -6.613 -23.569 1.00 88.31 382 VAL A N 1
ATOM 3047 C CA . VAL A 1 382 ? 4.975 -7.694 -24.499 1.00 88.31 382 VAL A CA 1
ATOM 3048 C C . VAL A 1 382 ? 3.947 -8.835 -24.484 1.00 88.31 382 VAL A C 1
ATOM 3050 O O . VAL A 1 382 ? 3.855 -9.578 -25.457 1.00 88.31 382 VAL A O 1
ATOM 3053 N N . ALA A 1 383 ? 3.183 -8.999 -23.401 1.00 80.94 383 ALA A N 1
ATOM 3054 C CA . ALA A 1 383 ? 2.151 -10.029 -23.283 1.00 80.94 383 ALA A CA 1
ATOM 3055 C C . ALA A 1 383 ? 0.862 -9.725 -24.075 1.00 80.94 383 ALA A C 1
ATOM 3057 O O . ALA A 1 383 ? 0.002 -10.600 -24.134 1.00 80.94 383 ALA A O 1
ATOM 3058 N N . GLU A 1 384 ? 0.720 -8.513 -24.632 1.00 65.94 384 GLU A N 1
ATOM 3059 C CA . GLU A 1 384 ? -0.459 -8.043 -25.384 1.00 65.94 384 GLU A CA 1
ATOM 3060 C C . GLU A 1 384 ? -1.805 -8.251 -24.648 1.00 65.94 384 GLU A C 1
ATOM 3062 O O . GLU A 1 384 ? -2.756 -8.762 -25.223 1.00 65.94 384 GLU A O 1
ATOM 3067 N N . ASP A 1 385 ? -1.895 -7.859 -23.367 1.00 53.69 385 ASP A N 1
ATOM 3068 C CA . ASP A 1 385 ? -3.102 -7.883 -22.500 1.00 53.69 385 ASP A CA 1
ATOM 3069 C C . ASP A 1 385 ? -3.824 -9.249 -22.300 1.00 53.69 385 ASP A C 1
ATOM 3071 O O . ASP A 1 385 ? -4.617 -9.382 -21.365 1.00 53.69 385 ASP A O 1
ATOM 3075 N N . ASP A 1 386 ? -3.510 -10.299 -23.070 1.00 43.97 386 ASP A N 1
ATOM 3076 C CA . ASP A 1 386 ? -4.194 -11.608 -23.042 1.00 43.97 386 ASP A CA 1
ATOM 3077 C C . ASP A 1 386 ? -3.802 -12.489 -21.843 1.00 43.97 386 ASP A C 1
ATOM 3079 O O . ASP A 1 386 ? -4.486 -13.457 -21.492 1.00 43.97 386 ASP A O 1
ATOM 3083 N N . ILE A 1 387 ? -2.706 -12.150 -21.165 1.00 50.25 387 ILE A N 1
ATOM 3084 C CA . ILE A 1 387 ? -2.276 -12.816 -19.940 1.00 50.25 387 ILE A CA 1
ATOM 3085 C C . ILE A 1 387 ? -1.968 -11.736 -18.915 1.00 50.25 387 ILE A C 1
ATOM 3087 O O . ILE A 1 387 ? -0.857 -11.214 -18.845 1.00 50.25 387 ILE A O 1
ATOM 3091 N N . VAL A 1 388 ? -2.946 -11.440 -18.056 1.00 48.62 388 VAL A N 1
ATOM 3092 C CA . VAL A 1 388 ? -2.707 -10.741 -16.790 1.00 48.62 388 VAL A CA 1
ATOM 3093 C C . VAL A 1 388 ? -1.880 -11.674 -15.907 1.00 48.62 388 VAL A C 1
ATOM 3095 O O . VAL A 1 388 ? -2.383 -12.379 -15.028 1.00 48.62 388 VAL A O 1
ATOM 3098 N N . ALA A 1 389 ? -0.588 -11.751 -16.198 1.00 51.78 389 ALA A N 1
ATOM 3099 C CA . ALA A 1 389 ? 0.319 -12.627 -15.505 1.00 51.78 389 ALA A CA 1
ATOM 3100 C C . ALA A 1 389 ? 0.407 -12.141 -14.058 1.00 51.78 389 ALA A C 1
ATOM 3102 O O . ALA A 1 389 ? 0.941 -11.081 -13.729 1.00 51.78 389 ALA A O 1
ATOM 3103 N N . THR A 1 390 ? -0.242 -12.893 -13.173 1.00 53.53 390 THR A N 1
ATOM 3104 C CA . THR A 1 390 ? -0.302 -12.549 -11.759 1.00 53.53 390 THR A CA 1
ATOM 3105 C C . THR A 1 390 ? 1.008 -13.003 -11.144 1.00 53.53 390 THR A C 1
ATOM 3107 O O . THR A 1 390 ? 1.204 -14.165 -10.792 1.00 53.53 390 THR A O 1
ATOM 3110 N N . TYR A 1 391 ? 1.954 -12.077 -11.110 1.00 60.94 391 TYR A N 1
ATOM 3111 C CA . TYR A 1 391 ? 3.301 -12.334 -10.648 1.00 60.94 391 TYR A CA 1
ATOM 3112 C C . TYR A 1 391 ? 3.364 -12.367 -9.122 1.00 60.94 391 TYR A C 1
ATOM 3114 O O . TYR A 1 391 ? 3.183 -11.344 -8.462 1.00 60.94 391 TYR A O 1
ATOM 3122 N N . ASP A 1 392 ? 3.687 -13.532 -8.553 1.00 54.81 392 ASP A N 1
ATOM 3123 C CA . ASP A 1 392 ? 4.046 -13.631 -7.137 1.00 54.81 392 ASP A CA 1
ATOM 3124 C C . ASP A 1 392 ? 5.421 -12.974 -6.909 1.00 54.81 392 ASP A C 1
ATOM 3126 O O . ASP A 1 392 ? 6.506 -13.542 -7.100 1.00 54.81 392 ASP A O 1
ATOM 3130 N N . ALA A 1 393 ? 5.340 -11.696 -6.554 1.00 55.00 393 ALA A N 1
ATOM 3131 C CA . ALA A 1 393 ? 6.412 -10.732 -6.390 1.00 55.00 393 ALA A CA 1
ATOM 3132 C C . ALA A 1 393 ? 7.670 -11.177 -5.601 1.00 55.00 393 ALA A C 1
ATOM 3134 O O . ALA A 1 393 ? 8.760 -10.718 -5.965 1.00 55.00 393 ALA A O 1
ATOM 3135 N N . PRO A 1 394 ? 7.624 -12.005 -4.539 1.00 54.66 394 PRO A N 1
ATOM 3136 C CA . PRO A 1 394 ? 8.787 -12.232 -3.672 1.00 54.66 394 PRO A CA 1
ATOM 3137 C C . PRO A 1 394 ? 9.915 -13.047 -4.317 1.00 54.66 394 PRO A C 1
ATOM 3139 O O . PRO A 1 394 ? 11.028 -13.103 -3.783 1.00 54.66 394 PRO A O 1
ATOM 3142 N N . ARG A 1 395 ? 9.649 -13.710 -5.449 1.00 68.06 395 ARG A N 1
ATOM 3143 C CA . ARG A 1 395 ? 10.588 -14.660 -6.069 1.00 68.06 395 ARG A CA 1
ATOM 3144 C C . ARG A 1 395 ? 11.181 -14.188 -7.392 1.00 68.06 395 ARG A C 1
ATOM 3146 O O . ARG A 1 395 ? 12.003 -14.914 -7.950 1.00 68.06 395 ARG A O 1
ATOM 3153 N N . ILE A 1 396 ? 10.811 -12.998 -7.864 1.00 82.00 396 ILE A N 1
ATOM 3154 C CA . ILE A 1 396 ? 11.269 -12.444 -9.143 1.00 82.00 396 ILE A CA 1
ATOM 3155 C C . ILE A 1 396 ? 12.576 -11.680 -8.950 1.00 82.00 396 ILE A C 1
ATOM 3157 O O . ILE A 1 396 ? 12.730 -10.872 -8.034 1.00 82.00 396 ILE A O 1
ATOM 3161 N N . THR A 1 397 ? 13.523 -11.951 -9.835 1.00 87.38 397 THR A N 1
ATOM 3162 C CA . THR A 1 397 ? 14.837 -11.320 -9.909 1.00 87.38 397 THR A CA 1
ATOM 3163 C C . THR A 1 397 ? 15.093 -10.850 -11.334 1.00 87.38 397 THR A C 1
ATOM 3165 O O . THR A 1 397 ? 14.507 -11.378 -12.277 1.00 87.38 397 THR A O 1
ATOM 3168 N N . VAL A 1 398 ? 15.972 -9.862 -11.471 1.00 91.56 398 VAL A N 1
ATOM 3169 C CA . VAL A 1 398 ? 16.461 -9.400 -12.771 1.00 91.56 398 VAL A CA 1
ATOM 3170 C C . VAL A 1 398 ? 17.696 -10.220 -13.124 1.00 91.56 398 VAL A C 1
ATOM 3172 O O . VAL A 1 398 ? 18.596 -10.339 -12.291 1.00 91.56 398 VAL A O 1
ATOM 3175 N N . GLU A 1 399 ? 17.709 -10.798 -14.318 1.00 92.81 399 GLU A N 1
ATOM 3176 C CA . GLU A 1 399 ? 18.852 -11.514 -14.885 1.00 92.81 399 GLU A CA 1
ATOM 3177 C C . GLU A 1 399 ? 19.466 -10.722 -16.036 1.00 92.81 399 GLU A C 1
ATOM 3179 O O . GLU A 1 399 ? 18.772 -10.047 -16.797 1.00 92.81 399 GLU A O 1
ATOM 3184 N N . HIS A 1 400 ? 20.782 -10.852 -16.149 1.00 94.69 400 HIS A N 1
ATOM 3185 C CA . HIS A 1 400 ? 21.600 -10.346 -17.238 1.00 94.69 400 HIS A CA 1
ATOM 3186 C C . HIS A 1 400 ? 21.803 -11.428 -18.288 1.00 94.69 400 HIS A C 1
ATOM 3188 O O . HIS A 1 400 ? 22.437 -12.436 -17.994 1.00 94.69 400 HIS A O 1
ATOM 3194 N N . VAL A 1 401 ? 21.341 -11.236 -19.524 1.00 94.69 401 VAL A N 1
ATOM 3195 C CA . VAL A 1 401 ? 21.610 -12.221 -20.586 1.00 94.69 401 VAL A CA 1
ATOM 3196 C C . VAL A 1 401 ? 23.112 -12.256 -20.895 1.00 94.69 401 VAL A C 1
ATOM 3198 O O . VAL A 1 401 ? 23.750 -13.279 -20.643 1.00 94.69 401 VAL A O 1
ATOM 3201 N N . LEU A 1 402 ? 23.691 -11.124 -21.304 1.00 95.69 402 LEU A N 1
ATOM 3202 C CA . LEU A 1 402 ? 25.131 -10.852 -21.288 1.00 95.69 402 LEU A CA 1
ATOM 3203 C C . LEU A 1 402 ? 25.579 -10.655 -19.827 1.00 95.69 402 LEU A C 1
ATOM 3205 O O . LEU A 1 402 ? 25.157 -9.670 -19.215 1.00 95.69 402 LEU A O 1
ATOM 3209 N N . PRO A 1 403 ? 26.400 -11.552 -19.247 1.00 94.69 403 PRO A N 1
ATOM 3210 C CA . PRO A 1 403 ? 26.788 -11.492 -17.840 1.00 94.69 403 PRO A CA 1
ATOM 3211 C C . PRO A 1 403 ? 27.654 -10.279 -17.497 1.00 94.69 403 PRO A C 1
ATOM 3213 O O . PRO A 1 403 ? 28.441 -9.814 -18.314 1.00 94.69 403 PRO A O 1
ATOM 3216 N N . GLN A 1 404 ? 27.610 -9.863 -16.229 1.00 93.19 404 GLN A N 1
ATOM 3217 C CA . GLN A 1 404 ? 28.475 -8.797 -15.703 1.00 93.19 404 GLN A CA 1
ATOM 3218 C C . GLN A 1 404 ? 29.963 -9.167 -15.736 1.00 93.19 404 GLN A C 1
ATOM 3220 O O . GLN A 1 404 ? 30.809 -8.325 -16.011 1.00 93.19 404 GLN A O 1
ATOM 3225 N N . ASN A 1 405 ? 30.291 -10.430 -15.443 1.00 91.44 405 ASN A N 1
ATOM 3226 C CA . ASN A 1 405 ? 31.671 -10.900 -15.324 1.00 91.44 405 ASN A CA 1
ATOM 3227 C C . ASN A 1 405 ? 31.866 -12.215 -16.098 1.00 91.44 405 ASN A C 1
ATOM 3229 O O . ASN A 1 405 ? 31.998 -13.275 -15.476 1.00 91.44 405 ASN A O 1
ATOM 3233 N N . PRO A 1 406 ? 31.868 -12.187 -17.445 1.00 92.31 406 PRO A N 1
ATOM 3234 C CA . PRO A 1 406 ? 32.125 -13.381 -18.237 1.00 92.31 406 PRO A CA 1
ATOM 3235 C C . PRO A 1 406 ? 33.561 -13.875 -18.014 1.00 92.31 406 PRO A C 1
ATOM 3237 O O . PRO A 1 406 ? 34.506 -13.079 -17.893 1.00 92.31 406 PRO A O 1
ATOM 3240 N N . GLY A 1 407 ? 33.729 -15.199 -17.966 1.00 91.19 407 GLY A N 1
ATOM 3241 C CA . GLY A 1 407 ? 35.034 -15.839 -17.784 1.00 91.19 407 GLY A CA 1
ATOM 3242 C C . GLY A 1 407 ? 36.023 -15.508 -18.916 1.00 91.19 407 GLY A C 1
ATOM 3243 O O . GLY A 1 407 ? 35.595 -15.046 -19.972 1.00 91.19 407 GLY A O 1
ATOM 3244 N N . PRO A 1 408 ? 37.339 -15.719 -18.726 1.00 89.31 408 PRO A N 1
ATOM 3245 C CA . PRO A 1 408 ? 38.355 -15.406 -19.740 1.00 89.31 408 PRO A CA 1
ATOM 3246 C C . PRO A 1 408 ? 38.137 -16.106 -21.090 1.00 89.31 408 PRO A C 1
ATOM 3248 O O . PRO A 1 408 ? 38.314 -15.475 -22.123 1.00 89.31 408 PRO A O 1
ATOM 3251 N N . GLU A 1 409 ? 37.678 -17.359 -21.061 1.00 91.94 409 GLU A N 1
ATOM 3252 C CA . GLU A 1 409 ? 37.441 -18.211 -22.242 1.00 91.94 409 GLU A CA 1
ATOM 3253 C C . GLU A 1 409 ? 35.977 -18.188 -22.728 1.00 91.94 409 GLU A C 1
ATOM 3255 O O . GLU A 1 409 ? 35.554 -19.047 -23.495 1.00 91.94 409 GLU A O 1
ATOM 3260 N N . SER A 1 410 ? 35.162 -17.261 -22.219 1.00 93.38 410 SER A N 1
ATOM 3261 C CA . SER A 1 410 ? 33.731 -17.192 -22.534 1.00 93.38 410 SER A CA 1
ATOM 3262 C C . SER A 1 410 ? 33.483 -16.584 -23.913 1.00 93.38 410 SER A C 1
ATOM 3264 O O . SER A 1 410 ? 34.125 -15.596 -24.286 1.00 93.38 410 SER A O 1
ATOM 3266 N N . GLN A 1 411 ? 32.472 -17.106 -24.614 1.00 94.19 411 GLN A N 1
ATOM 3267 C CA . GLN A 1 411 ? 31.990 -16.575 -25.894 1.00 94.19 411 GLN A CA 1
ATOM 3268 C C . GLN A 1 411 ? 31.722 -15.062 -25.829 1.00 94.19 411 GLN A C 1
ATOM 3270 O O . GLN A 1 411 ? 32.048 -14.326 -26.756 1.00 94.19 411 GLN A O 1
ATOM 3275 N N . TRP A 1 412 ? 31.222 -14.561 -24.697 1.00 94.81 412 TRP A N 1
ATOM 3276 C CA . TRP A 1 412 ? 30.933 -13.140 -24.487 1.00 94.81 412 TRP A CA 1
ATOM 3277 C C . TRP A 1 412 ? 32.149 -12.212 -24.656 1.00 94.81 412 TRP A C 1
ATOM 3279 O O . TRP A 1 412 ? 31.983 -11.007 -24.848 1.00 94.81 412 TRP A O 1
ATOM 3289 N N . ARG A 1 413 ? 33.381 -12.730 -24.542 1.00 93.44 413 ARG A N 1
ATOM 3290 C CA . ARG A 1 413 ? 34.610 -11.957 -24.787 1.00 93.44 413 ARG A CA 1
ATOM 3291 C C . ARG A 1 413 ? 35.062 -11.959 -26.243 1.00 93.44 413 ARG A C 1
ATOM 3293 O O . ARG A 1 413 ? 35.829 -11.073 -26.608 1.00 93.44 413 ARG A O 1
ATOM 3300 N N . ALA A 1 414 ? 34.596 -12.923 -27.032 1.00 92.31 414 ALA A N 1
ATOM 3301 C CA . ALA A 1 414 ? 34.814 -12.985 -28.471 1.00 92.31 414 ALA A CA 1
ATOM 3302 C C . ALA A 1 414 ? 33.749 -12.178 -29.229 1.00 92.31 414 ALA A C 1
ATOM 3304 O O . ALA A 1 414 ? 34.088 -11.434 -30.143 1.00 92.31 414 ALA A O 1
ATOM 3305 N N . ASP A 1 415 ? 32.489 -12.279 -28.797 1.00 93.50 415 ASP A N 1
ATOM 3306 C CA . ASP A 1 415 ? 31.336 -11.672 -29.477 1.00 93.50 415 ASP A CA 1
ATOM 3307 C C . ASP A 1 415 ? 31.154 -10.178 -29.156 1.00 93.50 415 ASP A C 1
ATOM 3309 O O . ASP A 1 415 ? 30.420 -9.485 -29.853 1.00 93.50 415 ASP A O 1
ATOM 3313 N N . PHE A 1 416 ? 31.803 -9.678 -28.097 1.00 95.75 416 PHE A N 1
ATOM 3314 C CA . PHE A 1 416 ? 31.732 -8.277 -27.673 1.00 95.75 416 PHE A CA 1
ATOM 3315 C C . PHE A 1 416 ? 33.126 -7.718 -27.384 1.00 95.75 416 PHE A C 1
ATOM 3317 O O . PHE A 1 416 ? 33.956 -8.349 -26.719 1.00 95.75 416 PHE A O 1
ATOM 3324 N N . THR A 1 417 ? 33.351 -6.467 -27.762 1.00 96.00 417 THR A N 1
ATOM 3325 C CA . THR A 1 417 ? 34.466 -5.654 -27.268 1.00 96.00 417 THR A CA 1
ATOM 3326 C C . THR A 1 417 ? 34.273 -5.282 -25.791 1.00 96.00 417 THR A C 1
ATOM 3328 O O . THR A 1 417 ? 33.207 -5.465 -25.195 1.00 96.00 417 THR A O 1
ATOM 3331 N N . ALA A 1 418 ? 35.327 -4.770 -25.146 1.00 93.75 418 ALA A N 1
ATOM 3332 C CA . ALA A 1 418 ? 35.228 -4.299 -23.763 1.00 93.75 418 ALA A CA 1
ATOM 3333 C C . ALA A 1 418 ? 34.255 -3.115 -23.611 1.00 93.75 418 ALA A C 1
ATOM 3335 O O . ALA A 1 418 ? 33.497 -3.072 -22.637 1.00 93.75 418 ALA A O 1
ATOM 3336 N N . ASP A 1 419 ? 34.240 -2.209 -24.588 1.00 95.62 419 ASP A N 1
ATOM 3337 C CA . ASP A 1 419 ? 33.375 -1.029 -24.581 1.00 95.62 419 ASP A CA 1
ATOM 3338 C C . ASP A 1 419 ? 31.910 -1.420 -24.795 1.00 95.62 419 ASP A C 1
ATOM 3340 O O . ASP A 1 419 ? 31.040 -0.963 -24.057 1.00 95.62 419 ASP A O 1
ATOM 3344 N N . GLU A 1 420 ? 31.628 -2.352 -25.711 1.00 96.75 420 GLU A N 1
ATOM 3345 C CA . GLU A 1 420 ? 30.267 -2.861 -25.926 1.00 96.75 420 GLU A CA 1
ATOM 3346 C C . GLU A 1 420 ? 29.729 -3.605 -24.704 1.00 96.75 420 GLU A C 1
ATOM 3348 O O . GLU A 1 420 ? 28.569 -3.418 -24.336 1.00 96.75 420 GLU A O 1
ATOM 3353 N N . ARG A 1 421 ? 30.559 -4.412 -24.023 1.00 95.38 421 ARG A N 1
ATOM 3354 C CA . ARG A 1 421 ? 30.130 -5.034 -22.760 1.00 95.38 421 ARG A CA 1
ATOM 3355 C C . ARG A 1 421 ? 29.802 -3.981 -21.712 1.00 95.38 421 ARG A C 1
ATOM 3357 O O . ARG A 1 421 ? 28.772 -4.100 -21.053 1.00 95.38 421 ARG A O 1
ATOM 3364 N N . THR A 1 422 ? 30.641 -2.959 -21.572 1.00 94.44 422 THR A N 1
ATOM 3365 C CA . THR A 1 422 ? 30.402 -1.864 -20.622 1.00 94.44 422 THR A CA 1
ATOM 3366 C C . THR A 1 422 ? 29.087 -1.154 -20.940 1.00 94.44 422 THR A C 1
ATOM 3368 O O . THR A 1 422 ? 28.263 -0.966 -20.052 1.00 94.44 422 THR A O 1
ATOM 3371 N N . LEU A 1 423 ? 28.840 -0.856 -22.217 1.00 95.81 423 LEU A N 1
ATOM 3372 C CA . LEU A 1 423 ? 27.639 -0.171 -22.681 1.00 95.81 423 LEU A CA 1
ATOM 3373 C C . LEU A 1 423 ? 26.353 -0.973 -22.441 1.00 95.81 423 LEU A C 1
ATOM 3375 O O . LEU A 1 423 ? 25.351 -0.410 -21.998 1.00 95.81 423 LEU A O 1
ATOM 3379 N N . TRP A 1 424 ? 26.356 -2.266 -22.773 1.00 97.25 424 TRP A N 1
ATOM 3380 C CA . TRP A 1 424 ? 25.123 -3.046 -22.888 1.00 97.25 424 TRP A CA 1
ATOM 3381 C C . TRP A 1 424 ? 24.747 -3.846 -21.648 1.00 97.25 424 TRP A C 1
ATOM 3383 O O . TRP A 1 424 ? 23.569 -4.155 -21.466 1.00 97.25 424 TRP A O 1
ATOM 3393 N N . THR A 1 425 ? 25.705 -4.172 -20.775 1.00 96.50 425 THR A N 1
ATOM 3394 C CA . THR A 1 425 ? 25.466 -5.080 -19.640 1.00 96.50 425 THR A CA 1
ATOM 3395 C C . THR A 1 425 ? 24.287 -4.625 -18.781 1.00 96.50 425 THR A C 1
ATOM 3397 O O . THR A 1 425 ? 23.450 -5.443 -18.408 1.00 96.50 425 THR A O 1
ATOM 3400 N N . HIS A 1 426 ? 24.176 -3.329 -18.488 1.00 96.88 426 HIS A N 1
ATOM 3401 C CA . HIS A 1 426 ? 23.213 -2.801 -17.516 1.00 96.88 426 HIS A CA 1
ATOM 3402 C C . HIS A 1 426 ? 21.969 -2.135 -18.131 1.00 96.88 426 HIS A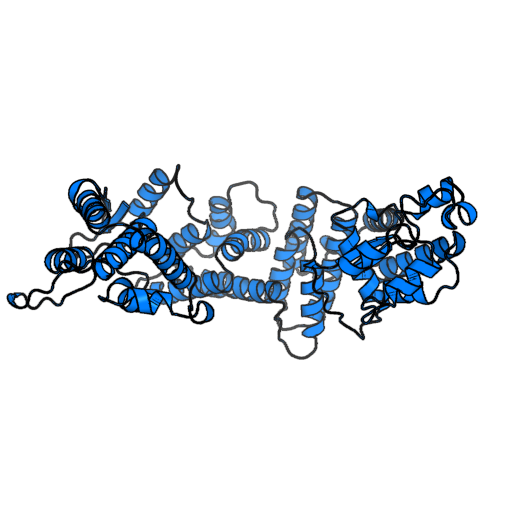 C 1
ATOM 3404 O O . HIS A 1 426 ? 21.126 -1.632 -17.381 1.00 96.88 426 HIS A O 1
ATOM 3410 N N . ARG A 1 427 ? 21.833 -2.146 -19.463 1.00 97.44 427 ARG A N 1
ATOM 3411 C CA . ARG A 1 427 ? 20.718 -1.532 -20.209 1.00 97.44 427 ARG A CA 1
ATOM 3412 C C . ARG A 1 427 ? 19.535 -2.481 -20.387 1.00 97.44 427 ARG A C 1
ATOM 3414 O O . ARG A 1 427 ? 19.716 -3.696 -20.397 1.00 97.44 427 ARG A O 1
ATOM 3421 N N . LEU A 1 428 ? 18.337 -1.919 -20.582 1.00 96.31 428 LEU A N 1
ATOM 3422 C CA . LEU A 1 428 ? 17.063 -2.651 -20.686 1.00 96.31 428 LEU A CA 1
ATOM 3423 C C . LEU A 1 428 ? 17.105 -3.844 -21.644 1.00 96.31 428 LEU A C 1
ATOM 3425 O O . LEU A 1 428 ? 16.646 -4.921 -21.271 1.00 96.31 428 LEU A O 1
ATOM 3429 N N . ALA A 1 429 ? 17.692 -3.682 -22.832 1.00 96.25 429 ALA A N 1
ATOM 3430 C CA . ALA A 1 429 ? 17.779 -4.744 -23.833 1.00 96.25 429 ALA A CA 1
ATOM 3431 C C . ALA A 1 429 ? 18.400 -6.046 -23.308 1.00 96.25 429 ALA A C 1
ATOM 3433 O O . ALA A 1 429 ? 17.998 -7.132 -23.727 1.00 96.25 429 ALA A O 1
ATOM 3434 N N . ASN A 1 430 ? 19.346 -5.945 -22.371 1.00 96.94 430 ASN A N 1
ATOM 3435 C CA . ASN A 1 430 ? 20.064 -7.083 -21.813 1.00 96.94 430 ASN A CA 1
ATOM 3436 C C . ASN A 1 430 ? 19.410 -7.688 -20.555 1.00 96.94 430 ASN A C 1
ATOM 3438 O O . ASN A 1 430 ? 19.878 -8.704 -20.032 1.00 96.94 430 ASN A O 1
ATOM 3442 N N . LEU A 1 431 ? 18.355 -7.060 -20.035 1.00 95.56 431 LEU A N 1
ATOM 3443 C CA . LEU A 1 431 ? 17.725 -7.444 -18.777 1.00 95.56 431 LEU A CA 1
ATOM 3444 C C . LEU A 1 431 ? 16.452 -8.251 -19.022 1.00 95.56 431 LEU A C 1
ATOM 3446 O O . LEU A 1 431 ? 15.614 -7.900 -19.850 1.00 95.56 431 LEU A O 1
ATOM 3450 N N . VAL A 1 432 ? 16.283 -9.321 -18.249 1.00 92.31 432 VAL A N 1
ATOM 3451 C CA . VAL A 1 432 ? 15.084 -10.170 -18.279 1.00 92.31 432 VAL A CA 1
ATOM 3452 C C . VAL A 1 432 ? 14.622 -10.537 -16.872 1.00 92.31 432 VAL A C 1
ATOM 3454 O O . VAL A 1 432 ? 15.364 -10.402 -15.896 1.00 92.31 432 VAL A O 1
ATOM 3457 N N . LEU A 1 433 ? 13.381 -11.010 -16.755 1.00 89.81 433 LEU A N 1
ATOM 3458 C CA . LEU A 1 433 ? 12.808 -11.464 -15.490 1.00 89.81 433 LEU A CA 1
ATOM 3459 C C . LEU A 1 433 ? 12.967 -12.978 -15.331 1.00 89.81 433 LEU A C 1
ATOM 3461 O O . LEU A 1 433 ? 12.606 -13.765 -16.208 1.00 89.81 433 LEU A O 1
ATOM 3465 N N . LEU A 1 434 ? 13.474 -13.403 -14.173 1.00 86.00 434 LEU A N 1
ATOM 3466 C CA . LEU A 1 434 ? 13.594 -14.813 -13.803 1.00 86.00 434 LEU A CA 1
ATOM 3467 C C . LEU A 1 434 ? 13.262 -15.041 -12.336 1.00 86.00 434 LEU A C 1
ATOM 3469 O O . LEU A 1 434 ? 13.456 -14.176 -11.481 1.00 86.00 434 LEU A O 1
ATOM 3473 N N . SER A 1 435 ? 12.843 -16.264 -12.013 1.00 82.75 435 SER A N 1
ATOM 3474 C CA . SER A 1 435 ? 12.768 -16.682 -10.616 1.00 82.75 435 SER A CA 1
ATOM 3475 C C . SER A 1 435 ? 14.169 -16.777 -10.003 1.00 82.75 435 SER A C 1
ATOM 3477 O O . SER A 1 435 ? 15.123 -17.186 -10.670 1.00 82.75 435 SER A O 1
ATOM 3479 N N . ARG A 1 436 ? 14.297 -16.471 -8.706 1.00 82.00 436 ARG A N 1
ATOM 3480 C CA . ARG A 1 436 ? 15.576 -16.538 -7.971 1.00 82.00 436 ARG A CA 1
ATOM 3481 C C . ARG A 1 436 ? 16.296 -17.882 -8.149 1.00 82.00 436 ARG A C 1
ATOM 3483 O O . ARG A 1 436 ? 17.512 -17.910 -8.294 1.00 82.00 436 ARG A O 1
ATOM 3490 N N . ALA A 1 437 ? 15.542 -18.985 -8.158 1.00 81.50 437 ALA A N 1
ATOM 3491 C CA . ALA A 1 437 ? 16.081 -20.337 -8.304 1.00 81.50 437 ALA A CA 1
ATOM 3492 C C . ALA A 1 437 ? 16.611 -20.639 -9.715 1.00 81.50 437 ALA A C 1
ATOM 3494 O O . ALA A 1 437 ? 17.543 -21.430 -9.844 1.00 81.50 437 ALA A O 1
ATOM 3495 N N . LYS A 1 438 ? 16.017 -20.046 -10.764 1.00 80.94 438 LYS A N 1
ATOM 3496 C CA . LYS A 1 438 ? 16.539 -20.150 -12.135 1.00 80.94 438 LYS A CA 1
ATOM 3497 C C . LYS A 1 438 ? 17.757 -19.242 -12.304 1.00 80.94 438 LYS A C 1
ATOM 3499 O O . LYS A 1 438 ? 18.781 -19.707 -12.784 1.00 80.94 438 LYS A O 1
ATOM 3504 N N . ASN A 1 439 ? 17.677 -18.001 -11.825 1.00 85.19 439 ASN A N 1
ATOM 3505 C CA . ASN A 1 439 ? 18.761 -17.024 -11.934 1.00 85.19 439 ASN A CA 1
ATOM 3506 C C . ASN A 1 439 ? 20.078 -17.533 -11.300 1.00 85.19 439 ASN A C 1
ATOM 3508 O O . ASN A 1 439 ? 21.132 -17.525 -11.933 1.00 85.19 439 ASN A O 1
ATOM 3512 N N . SER A 1 440 ? 20.013 -18.132 -10.103 1.00 84.44 440 SER A N 1
ATOM 3513 C CA . SER A 1 440 ? 21.204 -18.675 -9.428 1.00 84.44 440 SER A CA 1
ATOM 3514 C C . SER A 1 440 ? 21.908 -19.825 -10.165 1.00 84.44 440 SER A C 1
ATOM 3516 O O . SER A 1 440 ? 23.066 -20.106 -9.856 1.00 84.44 440 SER A O 1
ATOM 3518 N N . GLN A 1 441 ? 21.237 -20.488 -11.115 1.00 84.06 441 GLN A N 1
ATOM 3519 C CA . GLN A 1 441 ? 21.793 -21.580 -11.925 1.00 84.06 441 GLN A CA 1
ATOM 3520 C C . GLN A 1 441 ? 22.407 -21.105 -13.247 1.00 84.06 441 GLN A C 1
ATOM 3522 O O . GLN A 1 441 ? 23.121 -21.880 -13.882 1.00 84.06 441 GLN A O 1
ATOM 3527 N N . VAL A 1 442 ? 22.086 -19.885 -13.686 1.00 83.50 442 VAL A N 1
ATOM 3528 C CA . VAL A 1 442 ? 22.474 -19.355 -15.000 1.00 83.50 442 VAL A CA 1
ATOM 3529 C C . VAL A 1 442 ? 23.791 -18.586 -14.899 1.00 83.50 442 VAL A C 1
ATOM 3531 O O . VAL A 1 442 ? 24.703 -18.849 -15.678 1.00 83.50 442 VAL A O 1
ATOM 3534 N N . GLN A 1 443 ? 23.921 -17.696 -13.910 1.00 83.38 443 GLN A N 1
ATOM 3535 C CA . GLN A 1 443 ? 25.153 -16.955 -13.600 1.00 83.38 443 GLN A CA 1
ATOM 3536 C C . GLN A 1 443 ? 25.889 -16.433 -14.861 1.00 83.38 443 GLN A C 1
ATOM 3538 O O . GLN A 1 443 ? 25.313 -15.726 -15.687 1.00 83.38 443 GLN A O 1
ATOM 3543 N N . ASN A 1 444 ? 27.167 -16.792 -15.022 1.00 89.56 444 ASN A N 1
ATOM 3544 C CA . ASN A 1 444 ? 28.044 -16.327 -16.099 1.00 89.56 444 ASN A CA 1
ATOM 3545 C C . ASN A 1 444 ? 28.162 -17.326 -17.264 1.00 89.56 444 ASN A C 1
ATOM 3547 O O . ASN A 1 444 ? 29.173 -17.322 -17.960 1.00 89.56 444 ASN A O 1
ATOM 3551 N N . LEU A 1 445 ? 27.177 -18.213 -17.450 1.00 91.06 445 LEU A N 1
ATOM 3552 C CA . LEU A 1 445 ? 27.175 -19.158 -18.570 1.00 91.06 445 LEU A CA 1
ATOM 3553 C C . LEU A 1 445 ? 27.095 -18.436 -19.930 1.00 91.06 445 LEU A C 1
ATOM 3555 O O . LEU A 1 445 ? 26.573 -17.322 -20.032 1.00 91.06 445 LEU A O 1
ATOM 3559 N N . ASP A 1 446 ? 27.576 -19.105 -20.979 1.00 93.19 446 ASP A N 1
ATOM 3560 C CA . ASP A 1 446 ? 27.426 -18.659 -22.369 1.00 93.19 446 ASP A CA 1
ATOM 3561 C C . ASP A 1 446 ? 25.973 -18.787 -22.853 1.00 93.19 446 ASP A C 1
ATOM 3563 O O . ASP A 1 446 ? 25.172 -19.537 -22.283 1.00 93.19 446 ASP A O 1
ATOM 3567 N N . PHE A 1 447 ? 25.622 -18.050 -23.911 1.00 92.69 447 PHE A N 1
ATOM 3568 C CA . PHE A 1 447 ? 24.235 -17.827 -24.333 1.00 92.69 447 PHE A CA 1
ATOM 3569 C C . PHE A 1 447 ? 23.425 -19.116 -24.528 1.00 92.69 447 PHE A C 1
ATOM 3571 O O . PHE A 1 447 ? 22.340 -19.261 -23.959 1.00 92.69 447 PHE A O 1
ATOM 3578 N N . THR A 1 448 ? 23.972 -20.089 -25.261 1.00 90.69 448 THR A N 1
ATOM 3579 C CA . THR A 1 448 ? 23.316 -21.381 -25.515 1.00 90.69 448 THR A CA 1
ATOM 3580 C C . THR A 1 448 ? 23.002 -22.119 -24.213 1.00 90.69 448 THR A C 1
ATOM 3582 O O . THR A 1 448 ? 21.874 -22.568 -24.002 1.00 90.69 448 THR A O 1
ATOM 3585 N N . ALA A 1 449 ? 23.960 -22.163 -23.284 1.00 89.38 449 ALA A N 1
ATOM 3586 C CA . ALA A 1 449 ? 23.769 -22.792 -21.982 1.00 89.38 449 ALA A CA 1
ATOM 3587 C C . ALA A 1 449 ? 22.755 -22.023 -21.115 1.00 89.38 449 ALA A C 1
ATOM 3589 O O . ALA A 1 449 ? 21.958 -22.649 -20.410 1.00 89.38 449 ALA A O 1
ATOM 3590 N N . LYS A 1 450 ? 22.720 -20.681 -21.187 1.00 90.12 450 LYS A N 1
ATOM 3591 C CA . LYS A 1 450 ? 21.681 -19.878 -20.519 1.00 90.12 450 LYS A CA 1
ATOM 3592 C C . LYS A 1 450 ? 20.285 -20.236 -21.026 1.00 90.12 450 LYS A C 1
ATOM 3594 O O . LYS A 1 450 ? 19.405 -20.532 -20.217 1.00 90.12 450 LYS A O 1
ATOM 3599 N N . LYS A 1 451 ? 20.093 -20.283 -22.349 1.00 88.25 451 LYS A N 1
ATOM 3600 C CA . LYS A 1 451 ? 18.809 -20.634 -22.978 1.00 88.25 451 LYS A CA 1
ATOM 3601 C C . LYS A 1 451 ? 18.304 -22.010 -22.545 1.00 88.25 451 LYS A C 1
ATOM 3603 O O . LYS A 1 451 ? 17.140 -22.147 -22.168 1.00 88.25 451 LYS A O 1
ATOM 3608 N N . GLU A 1 452 ? 19.172 -23.020 -22.525 1.00 85.94 452 GLU A N 1
ATOM 3609 C CA . GLU A 1 452 ? 18.809 -24.358 -22.037 1.00 85.94 452 GLU A CA 1
ATOM 3610 C C . GLU A 1 452 ? 18.326 -24.329 -20.580 1.00 85.94 452 GLU A C 1
ATOM 3612 O O . GLU A 1 452 ? 17.363 -25.009 -20.216 1.00 85.94 452 GLU A O 1
ATOM 3617 N N . ARG A 1 453 ? 18.969 -23.521 -19.727 1.00 83.75 453 ARG A N 1
ATOM 3618 C CA . ARG A 1 453 ? 18.598 -23.376 -18.311 1.00 83.75 453 ARG A CA 1
ATOM 3619 C C . ARG A 1 453 ? 17.304 -22.603 -18.115 1.00 83.75 453 ARG A C 1
ATOM 3621 O O . ARG A 1 453 ? 16.541 -22.956 -17.218 1.00 83.75 453 ARG A O 1
ATOM 3628 N N . TYR A 1 454 ? 17.023 -21.611 -18.955 1.00 81.88 454 TYR A N 1
ATOM 3629 C CA . TYR A 1 454 ? 15.732 -20.923 -18.962 1.00 81.88 454 TYR A CA 1
ATOM 3630 C C . TYR A 1 454 ? 14.586 -21.917 -19.231 1.00 81.88 454 TYR A C 1
ATOM 3632 O O . TYR A 1 454 ? 13.582 -21.900 -18.507 1.00 81.88 454 TYR A O 1
ATOM 3640 N N . LEU A 1 455 ? 14.783 -22.840 -20.186 1.00 73.00 455 LEU A N 1
ATOM 3641 C CA . LEU A 1 455 ? 13.824 -23.877 -20.598 1.00 73.00 455 LEU A CA 1
ATOM 3642 C C . LEU A 1 455 ? 13.682 -25.051 -19.606 1.00 73.00 455 LEU A C 1
ATOM 3644 O O . LEU A 1 455 ? 12.641 -25.711 -19.564 1.00 73.00 455 LEU A O 1
ATOM 3648 N N . LYS A 1 456 ? 14.708 -25.352 -18.801 1.00 64.88 456 LYS A N 1
ATOM 3649 C CA . LYS A 1 456 ? 14.733 -26.549 -17.942 1.00 64.88 456 LYS A CA 1
ATOM 3650 C C . LYS A 1 456 ? 13.778 -26.422 -16.739 1.00 64.88 456 LYS A C 1
ATOM 3652 O O . LYS A 1 456 ? 13.934 -25.530 -15.912 1.00 64.88 456 LYS A O 1
ATOM 3657 N N . ARG A 1 457 ? 12.853 -27.391 -16.605 1.00 50.38 457 ARG A N 1
ATOM 3658 C CA . ARG A 1 457 ? 11.825 -27.540 -15.541 1.00 50.38 457 ARG A CA 1
ATOM 3659 C C . ARG A 1 457 ? 10.908 -26.311 -15.366 1.00 50.38 457 ARG A C 1
ATOM 3661 O O . ARG A 1 457 ? 11.237 -25.366 -14.654 1.00 50.38 457 ARG A O 1
ATOM 3668 N N . GLY A 1 458 ? 9.695 -26.407 -15.917 1.00 52.53 458 GLY A N 1
ATOM 3669 C CA . GLY A 1 458 ? 8.592 -25.467 -15.680 1.00 52.53 458 GLY A CA 1
ATOM 3670 C C . GLY A 1 458 ? 8.599 -24.260 -16.621 1.00 52.53 458 GLY A C 1
ATOM 3671 O O . GLY A 1 458 ? 9.655 -23.677 -16.880 1.00 52.53 458 GLY A O 1
ATOM 3672 N N . VAL A 1 459 ? 7.402 -23.926 -17.116 1.00 51.81 459 VAL A N 1
ATOM 3673 C CA . VAL A 1 459 ? 7.073 -22.842 -18.058 1.00 51.81 459 VAL A CA 1
ATOM 3674 C C . VAL A 1 459 ? 7.883 -21.577 -17.750 1.00 51.81 459 VAL A C 1
ATOM 3676 O O . VAL A 1 459 ? 7.953 -21.134 -16.603 1.00 51.81 459 VAL A O 1
ATOM 3679 N N . VAL A 1 460 ? 8.548 -21.011 -18.759 1.00 53.41 460 VAL A N 1
ATOM 3680 C CA . VAL A 1 460 ? 9.082 -19.647 -18.668 1.00 53.41 460 VAL A CA 1
ATOM 3681 C C . VAL A 1 460 ? 7.874 -18.721 -18.675 1.00 53.41 460 VAL A C 1
ATOM 3683 O O . VAL A 1 460 ? 7.186 -18.613 -19.677 1.00 53.41 460 VAL A O 1
ATOM 3686 N N . THR A 1 461 ? 7.567 -18.133 -17.522 1.00 66.12 461 THR A N 1
ATOM 3687 C CA . THR A 1 461 ? 6.325 -17.379 -17.284 1.00 66.12 461 THR A CA 1
ATOM 3688 C C . THR A 1 461 ? 6.400 -15.908 -17.686 1.00 66.12 461 THR A C 1
ATOM 3690 O O . THR A 1 461 ? 5.456 -15.184 -17.414 1.00 66.12 461 THR A O 1
ATOM 3693 N N . PHE A 1 462 ? 7.510 -15.461 -18.279 1.00 80.56 462 PHE A N 1
ATOM 3694 C CA . PHE A 1 462 ? 7.746 -14.057 -18.625 1.00 80.56 462 PHE A CA 1
ATOM 3695 C C . PHE A 1 462 ? 7.891 -13.913 -20.147 1.00 80.56 462 PHE A C 1
ATOM 3697 O O . PHE A 1 462 ? 8.860 -14.446 -20.713 1.00 80.56 462 PHE A O 1
ATOM 3704 N N . PRO A 1 463 ? 6.953 -13.239 -20.831 1.00 85.19 463 PRO A N 1
ATOM 3705 C CA . PRO A 1 463 ? 7.051 -12.928 -22.255 1.00 85.19 463 PRO A CA 1
ATOM 3706 C C . PRO A 1 463 ? 8.368 -12.243 -22.648 1.00 85.19 463 PRO A C 1
ATOM 3708 O O . PRO A 1 463 ? 8.991 -12.641 -23.636 1.00 85.19 463 PRO A O 1
ATOM 3711 N N . LEU A 1 464 ? 8.882 -11.322 -21.824 1.00 86.62 464 LEU A N 1
ATOM 3712 C CA . LEU A 1 464 ? 10.149 -10.624 -22.070 1.00 86.62 464 LEU A CA 1
ATOM 3713 C C . LEU A 1 464 ? 11.339 -11.595 -22.147 1.00 86.62 464 LEU A C 1
ATOM 3715 O O . LEU A 1 464 ? 12.231 -11.434 -22.983 1.00 86.62 464 LEU A O 1
ATOM 3719 N N . THR A 1 465 ? 11.333 -12.631 -21.304 1.00 86.81 465 THR A N 1
ATOM 3720 C CA . THR A 1 465 ? 12.344 -13.702 -21.296 1.00 86.81 465 THR A CA 1
ATOM 3721 C C . THR A 1 465 ? 12.148 -14.666 -22.466 1.00 86.81 465 THR A C 1
ATOM 3723 O O . THR A 1 465 ? 13.121 -15.184 -23.015 1.00 86.81 465 THR A O 1
ATOM 3726 N N . THR A 1 466 ? 10.904 -14.888 -22.892 1.00 84.69 466 THR A N 1
ATOM 3727 C CA . THR A 1 466 ? 10.576 -15.763 -24.028 1.00 84.69 466 THR A CA 1
ATOM 3728 C C . THR A 1 466 ? 11.098 -15.202 -25.350 1.00 84.69 466 THR A C 1
ATOM 3730 O O . THR A 1 466 ? 11.629 -15.959 -26.159 1.00 84.69 466 THR A O 1
ATOM 3733 N N . GLN A 1 467 ? 11.072 -13.880 -25.540 1.00 85.25 467 GLN A N 1
ATOM 3734 C CA . GLN A 1 467 ? 11.684 -13.242 -26.714 1.00 85.25 467 GLN A CA 1
ATOM 3735 C C . GLN A 1 467 ? 13.180 -13.571 -26.861 1.00 85.25 467 GLN A C 1
ATOM 3737 O O . GLN A 1 467 ? 13.663 -13.763 -27.975 1.00 85.25 467 GLN A O 1
ATOM 3742 N N . VAL A 1 468 ? 13.910 -13.688 -25.744 1.00 86.62 468 VAL A N 1
ATOM 3743 C CA . VAL A 1 468 ? 15.338 -14.056 -25.740 1.00 86.62 468 VAL A CA 1
ATOM 3744 C C . VAL A 1 468 ? 15.545 -15.514 -26.153 1.00 86.62 468 VAL A C 1
ATOM 3746 O O . VAL A 1 468 ? 16.521 -15.838 -26.825 1.00 86.62 468 VAL A O 1
ATOM 3749 N N . LEU A 1 469 ? 14.612 -16.408 -25.808 1.00 84.25 469 LEU A N 1
ATOM 3750 C CA . LEU A 1 469 ? 14.673 -17.815 -26.219 1.00 84.25 469 LEU A CA 1
ATOM 3751 C C . LEU A 1 469 ? 14.569 -17.996 -27.737 1.00 84.25 469 LEU A C 1
ATOM 3753 O O . LEU A 1 469 ? 15.138 -18.953 -28.268 1.00 84.25 469 LEU A O 1
ATOM 3757 N N . GLY A 1 470 ? 13.875 -17.084 -28.419 1.00 84.00 470 GLY A N 1
ATOM 3758 C CA . GLY A 1 470 ? 13.726 -17.086 -29.873 1.00 84.00 470 GLY A CA 1
ATOM 3759 C C . GLY A 1 470 ? 14.977 -16.659 -30.648 1.00 84.00 470 GLY A C 1
ATOM 3760 O O . GLY A 1 470 ? 15.031 -16.894 -31.848 1.00 84.00 470 GLY A O 1
ATOM 3761 N N . GLN A 1 471 ? 15.985 -16.069 -29.995 1.00 88.50 471 GLN A N 1
ATOM 3762 C CA . GLN A 1 471 ? 17.199 -15.586 -30.666 1.00 88.50 471 GLN A CA 1
ATOM 3763 C C . GLN A 1 471 ? 18.270 -16.675 -30.753 1.00 88.50 471 GLN A C 1
ATOM 3765 O O . GLN A 1 471 ? 18.525 -17.367 -29.766 1.00 88.50 471 GLN A O 1
ATOM 3770 N N . GLU A 1 472 ? 18.919 -16.839 -31.905 1.00 86.88 472 GLU A N 1
ATOM 3771 C CA . GLU A 1 472 ? 20.013 -17.811 -32.077 1.00 86.88 472 GLU A CA 1
ATOM 3772 C C . GLU A 1 472 ? 21.331 -17.313 -31.479 1.00 86.88 472 GLU A C 1
ATOM 3774 O O . GLU A 1 472 ? 22.042 -18.075 -30.824 1.00 86.88 472 GLU A O 1
ATOM 3779 N N . THR A 1 473 ? 21.615 -16.023 -31.644 1.00 89.19 473 THR A N 1
ATOM 3780 C CA . THR A 1 473 ? 22.802 -15.347 -31.119 1.00 89.19 473 THR A CA 1
ATOM 3781 C C . THR A 1 473 ? 22.403 -14.133 -30.285 1.00 89.19 473 THR A C 1
ATOM 3783 O O . THR A 1 473 ? 21.255 -13.689 -30.300 1.00 89.19 473 THR A O 1
ATOM 3786 N N . TRP A 1 474 ? 23.350 -13.612 -29.509 1.00 93.81 474 TRP A N 1
ATOM 3787 C CA . TRP A 1 474 ? 23.147 -12.431 -28.679 1.00 93.81 474 TRP A CA 1
ATOM 3788 C C . TRP A 1 474 ? 24.326 -11.493 -28.897 1.00 93.81 474 TRP A C 1
ATOM 3790 O O . TRP A 1 474 ? 25.392 -11.707 -28.331 1.00 93.81 474 TRP A O 1
ATOM 3800 N N . THR A 1 475 ? 24.149 -10.509 -29.777 1.00 94.38 475 THR A N 1
ATOM 3801 C CA . THR A 1 475 ? 25.216 -9.626 -30.282 1.00 94.38 475 THR A CA 1
ATOM 3802 C C . THR A 1 475 ? 24.873 -8.153 -30.018 1.00 94.38 475 THR A C 1
ATOM 3804 O O . THR A 1 475 ? 23.717 -7.856 -29.687 1.00 94.38 475 THR A O 1
ATOM 3807 N N . PRO A 1 476 ? 25.828 -7.213 -30.162 1.00 95.44 476 PRO A N 1
ATOM 3808 C CA . PRO A 1 476 ? 25.552 -5.781 -30.037 1.00 95.44 476 PRO A CA 1
ATOM 3809 C C . PRO A 1 476 ? 24.393 -5.294 -30.920 1.00 95.44 476 PRO A C 1
ATOM 3811 O O . PRO A 1 476 ? 23.541 -4.551 -30.443 1.00 95.44 476 PRO A O 1
ATOM 3814 N N . GLU A 1 477 ? 24.291 -5.771 -32.164 1.00 94.25 477 GLU A N 1
ATOM 3815 C CA . GLU A 1 477 ? 23.234 -5.372 -33.105 1.00 94.25 477 GLU A CA 1
ATOM 3816 C C . GLU A 1 477 ? 21.845 -5.826 -32.633 1.00 94.25 477 GLU A C 1
ATOM 3818 O O . GLU A 1 477 ? 20.860 -5.094 -32.751 1.00 94.25 477 GLU A O 1
ATOM 3823 N N . HIS A 1 478 ? 21.758 -7.029 -32.050 1.00 93.75 478 HIS A N 1
ATOM 3824 C CA . HIS A 1 478 ? 20.517 -7.513 -31.444 1.00 93.75 478 HIS A CA 1
ATOM 3825 C C . HIS A 1 478 ? 20.116 -6.663 -30.237 1.00 93.75 478 HIS A C 1
ATOM 3827 O O . HIS A 1 478 ? 18.935 -6.354 -30.071 1.00 93.75 478 HIS A O 1
ATOM 3833 N N . LEU A 1 479 ? 21.086 -6.280 -29.401 1.00 96.06 479 LEU A N 1
ATOM 3834 C CA . LEU A 1 479 ? 20.843 -5.435 -28.233 1.00 96.06 479 LEU A CA 1
ATOM 3835 C C . LEU A 1 479 ? 20.390 -4.032 -28.636 1.00 96.06 479 LEU A C 1
ATOM 3837 O O . LEU A 1 479 ? 19.445 -3.528 -28.038 1.00 96.06 479 LEU A O 1
ATOM 3841 N N . GLU A 1 480 ? 20.977 -3.439 -29.674 1.00 96.88 480 GLU A N 1
ATOM 3842 C CA . GLU A 1 480 ? 20.572 -2.128 -30.189 1.00 96.88 480 GLU A CA 1
ATOM 3843 C C . GLU A 1 480 ? 19.133 -2.139 -30.715 1.00 96.88 480 GLU A C 1
ATOM 3845 O O . GLU A 1 480 ? 18.306 -1.322 -30.297 1.00 96.88 480 GLU A O 1
ATOM 3850 N N . LYS A 1 481 ? 18.794 -3.122 -31.560 1.00 96.12 481 LYS A N 1
ATOM 3851 C CA . LYS A 1 481 ? 17.428 -3.285 -32.072 1.00 96.12 481 LYS A CA 1
ATOM 3852 C C . LYS A 1 481 ? 16.428 -3.485 -30.932 1.00 96.12 481 LYS A C 1
ATOM 3854 O O . LYS A 1 481 ? 15.419 -2.785 -30.859 1.00 96.12 481 LYS A O 1
ATOM 3859 N N . ARG A 1 482 ? 16.732 -4.399 -30.007 1.00 95.44 482 ARG A N 1
ATOM 3860 C CA . ARG A 1 482 ? 15.872 -4.696 -28.855 1.00 95.44 482 ARG A CA 1
ATOM 3861 C C . ARG A 1 482 ? 15.722 -3.494 -27.924 1.00 95.44 482 ARG A C 1
ATOM 3863 O O . ARG A 1 482 ? 14.637 -3.274 -27.398 1.00 95.44 482 ARG A O 1
ATOM 3870 N N . GLN A 1 483 ? 16.779 -2.710 -27.716 1.00 97.19 483 GLN A N 1
ATOM 3871 C CA . GLN A 1 483 ? 16.724 -1.481 -26.923 1.00 97.19 483 GLN A CA 1
ATOM 3872 C C . GLN A 1 483 ? 15.720 -0.506 -27.540 1.00 97.19 483 GLN A C 1
ATOM 3874 O O . GLN A 1 483 ? 14.845 -0.014 -26.834 1.00 97.19 483 GLN A O 1
ATOM 3879 N N . SER A 1 484 ? 15.805 -0.279 -28.854 1.00 97.38 484 SER A N 1
ATOM 3880 C CA . SER A 1 484 ? 14.877 0.598 -29.572 1.00 97.38 484 SER A CA 1
ATOM 3881 C C . SER A 1 484 ? 13.426 0.109 -29.484 1.00 97.38 484 SER A C 1
ATOM 3883 O O . SER A 1 484 ? 12.541 0.911 -29.197 1.00 97.38 484 SER A O 1
ATOM 3885 N N . GLU A 1 485 ? 13.183 -1.195 -29.645 1.00 96.12 485 GLU A N 1
ATOM 3886 C CA . GLU A 1 485 ? 11.844 -1.795 -29.534 1.00 96.12 485 GLU A CA 1
ATOM 3887 C C . GLU A 1 485 ? 11.250 -1.638 -28.125 1.00 96.12 485 GLU A C 1
ATOM 3889 O O . GLU A 1 485 ? 10.132 -1.145 -27.974 1.00 96.12 485 GLU A O 1
ATOM 3894 N N . LEU A 1 486 ? 12.001 -2.000 -27.077 1.00 96.38 486 LEU A N 1
ATOM 3895 C CA . LEU A 1 486 ? 11.527 -1.904 -25.690 1.00 96.38 486 LEU A CA 1
ATOM 3896 C C . LEU A 1 486 ? 11.308 -0.446 -25.261 1.00 96.38 486 LEU A C 1
ATOM 3898 O O . LEU A 1 486 ? 10.335 -0.145 -24.567 1.00 96.38 486 LEU A O 1
ATOM 3902 N N . LEU A 1 487 ? 12.184 0.470 -25.684 1.00 97.56 487 LEU A N 1
ATOM 3903 C CA . LEU A 1 487 ? 11.980 1.900 -25.457 1.00 97.56 487 LEU A CA 1
ATOM 3904 C C . LEU A 1 487 ? 10.749 2.415 -26.198 1.00 97.56 487 LEU A C 1
ATOM 3906 O O . LEU A 1 487 ? 10.007 3.201 -25.618 1.00 97.56 487 LEU A O 1
ATOM 3910 N N . GLY A 1 488 ? 10.508 1.952 -27.427 1.00 97.56 488 GLY A N 1
ATOM 3911 C CA . GLY A 1 488 ? 9.315 2.281 -28.203 1.00 97.56 488 GLY A CA 1
ATOM 3912 C C . GLY A 1 488 ? 8.027 1.896 -27.477 1.00 97.56 488 GLY A C 1
ATOM 3913 O O . GLY A 1 488 ? 7.146 2.738 -27.337 1.00 97.56 488 GLY A O 1
ATOM 3914 N N . LEU A 1 489 ? 7.959 0.681 -26.919 1.00 96.38 489 LEU A N 1
ATOM 3915 C CA . LEU A 1 489 ? 6.798 0.215 -26.146 1.00 96.38 489 LEU A CA 1
ATOM 3916 C C . LEU A 1 489 ? 6.509 1.107 -24.930 1.00 96.38 489 LEU A C 1
ATOM 3918 O O . LEU A 1 489 ? 5.367 1.502 -24.701 1.00 96.38 489 LEU A O 1
ATOM 3922 N N . LEU A 1 490 ? 7.538 1.451 -24.146 1.00 96.62 490 LEU A N 1
ATOM 3923 C CA . LEU A 1 490 ? 7.367 2.337 -22.987 1.00 96.62 490 LEU A CA 1
ATOM 3924 C C . LEU A 1 490 ? 7.045 3.773 -23.403 1.00 96.62 490 LEU A C 1
ATOM 3926 O O . LEU A 1 490 ? 6.243 4.429 -22.743 1.00 96.62 490 LEU A O 1
ATOM 3930 N N . ALA A 1 491 ? 7.668 4.268 -24.473 1.00 97.50 491 ALA A N 1
ATOM 3931 C CA . ALA A 1 491 ? 7.428 5.611 -24.981 1.00 97.50 491 ALA A CA 1
ATOM 3932 C C . ALA A 1 491 ? 6.002 5.765 -25.519 1.00 97.50 491 ALA A C 1
ATOM 3934 O O . ALA A 1 491 ? 5.369 6.786 -25.260 1.00 97.50 491 ALA A O 1
ATOM 3935 N N . GLU A 1 492 ? 5.470 4.750 -26.199 1.00 96.75 492 GLU A N 1
ATOM 3936 C CA . GLU A 1 492 ? 4.081 4.720 -26.652 1.00 96.75 492 GLU A CA 1
ATOM 3937 C C . GLU A 1 492 ? 3.112 4.649 -25.465 1.00 96.75 492 GLU A C 1
ATOM 3939 O O . GLU A 1 492 ? 2.235 5.508 -25.328 1.00 96.75 492 GLU A O 1
ATOM 3944 N N . GLU A 1 493 ? 3.308 3.685 -24.558 1.00 94.31 493 GLU A N 1
ATOM 3945 C CA . GLU A 1 493 ? 2.406 3.474 -23.422 1.00 94.31 493 GLU A CA 1
ATOM 3946 C C . GLU A 1 493 ? 2.360 4.687 -22.485 1.00 94.31 493 GLU A C 1
ATOM 3948 O O . GLU A 1 493 ? 1.284 5.155 -22.098 1.00 94.31 493 GLU A O 1
ATOM 3953 N N . TRP A 1 494 ? 3.527 5.227 -22.134 1.00 96.44 494 TRP A N 1
ATOM 3954 C CA . TRP A 1 494 ? 3.644 6.390 -21.260 1.00 96.44 494 TRP A CA 1
ATOM 3955 C C . TRP A 1 494 ? 3.661 7.718 -22.013 1.00 96.44 494 TRP A C 1
ATOM 3957 O O . TRP A 1 494 ? 3.841 8.753 -21.371 1.00 96.44 494 TRP A O 1
ATOM 3967 N N . ARG A 1 495 ? 3.430 7.742 -23.333 1.00 96.81 495 ARG A N 1
ATOM 3968 C CA . ARG A 1 495 ? 3.396 8.968 -24.156 1.00 96.81 495 ARG A CA 1
ATOM 3969 C C . ARG A 1 495 ? 4.573 9.906 -23.829 1.00 96.81 495 ARG A C 1
ATOM 3971 O O . ARG A 1 495 ? 4.346 11.033 -23.348 1.00 96.81 495 ARG A O 1
ATOM 3978 N N . LEU A 1 496 ? 5.788 9.366 -23.948 1.00 95.25 496 LEU A N 1
ATOM 3979 C CA . LEU A 1 496 ? 7.070 10.029 -23.660 1.00 95.25 496 LEU A CA 1
ATOM 3980 C C . LEU A 1 496 ? 7.653 10.757 -24.870 1.00 95.25 496 LEU A C 1
ATOM 3982 O O . LEU A 1 496 ? 7.059 10.678 -25.963 1.00 95.25 496 LEU A O 1
#

Radius of gyration: 30.22 Å; Cα contacts (8 Å, |Δi|>4): 546; chains: 1; bounding box: 67×51×84 Å

Mean predicted aligned error: 11.69 Å

Foldseek 3Di:
DEWADAPVDPDIDDPPCLVVVLLVLLLLQLLLQLAPDPVSVVVSLCVQWPPADVVVPGHIGGPDADDPVCRVVCCQQRNDHNRLVVLQPDDLVPQPFVVSVVSSVSSVVSNVVCVPDDNVVSVVVVCCCVPVDDDDYDYDNDPVVSVVVVVVVCPPPDDDQLLNVVLCVLLVQEDPVCSVVLNVLSVVLCRLLDPPSLSCLLVLLLLLQPLDDDPDDSNVSCVVRPCVVQPDHNSVVCSVLPNNLLSVLSSCLVVLPQDQPPLSVLLSLLSVLVVLAPDCLLVSVLSVCCSVQVNPSPLSSLLSLLSSLLSLLCLLLVPDDPVSNNLVSQVSVQVVVVCRSVRPSSDDDPVSLVSSLVSQQALLQVSVSNNVSLQVVLQCLLVVVPDPLPDPPPFKDKAFLQAPDADPPAPSPVQDDPVLCVGQRRHPLRIHIDGPVLRVVQHNHHNVSNLVSCVPPDDNSTSSVVVSNPDPDDHSVSSVVSSVVSSVSSCVSSVD

pLDDT: mean 87.88, std 10.69, range [43.97, 98.62]